Protein AF-A9EXB1-F1 (afdb_monomer_lite)

Structure (mmCIF, N/CA/C/O backbone):
data_AF-A9EXB1-F1
#
_entry.id   AF-A9EXB1-F1
#
loop_
_atom_site.group_PDB
_atom_site.id
_atom_site.type_symbol
_atom_site.label_atom_id
_atom_site.label_alt_id
_atom_site.label_comp_id
_atom_site.label_asym_id
_atom_site.label_entity_id
_atom_site.label_seq_id
_atom_site.pdbx_PDB_ins_code
_atom_site.Cartn_x
_atom_site.Cartn_y
_atom_site.Cartn_z
_atom_site.occupancy
_atom_site.B_iso_or_equiv
_atom_site.auth_seq_id
_atom_site.auth_comp_id
_atom_site.auth_asym_id
_atom_site.auth_at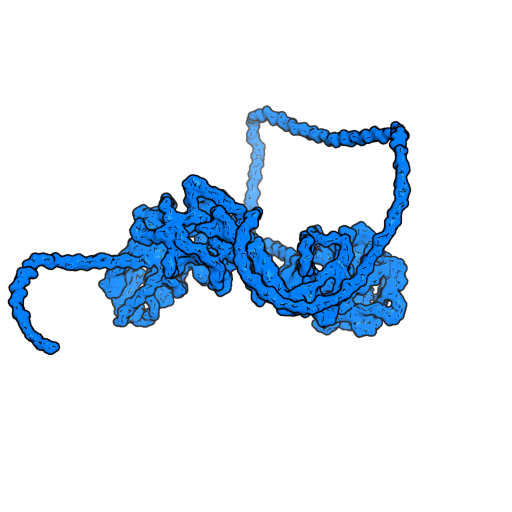om_id
_atom_site.pdbx_PDB_model_num
ATOM 1 N N . MET A 1 1 ? 13.386 -7.134 79.449 1.00 34.50 1 MET A N 1
ATOM 2 C CA . MET A 1 1 ? 13.215 -7.952 80.671 1.00 34.50 1 MET A CA 1
ATOM 3 C C . MET A 1 1 ? 12.005 -7.458 81.459 1.00 34.50 1 MET A C 1
ATOM 5 O O . MET A 1 1 ? 11.998 -6.306 81.847 1.00 34.50 1 MET A O 1
ATOM 9 N N . ASN A 1 2 ? 11.009 -8.342 81.607 1.00 33.41 2 ASN A N 1
ATOM 10 C CA . ASN A 1 2 ? 10.002 -8.499 82.675 1.00 33.41 2 ASN A CA 1
ATOM 11 C C . ASN A 1 2 ? 9.358 -7.261 83.347 1.00 33.41 2 ASN A C 1
ATOM 13 O O . ASN A 1 2 ? 10.022 -6.551 84.084 1.00 33.41 2 ASN A O 1
ATOM 17 N N . ARG A 1 3 ? 8.030 -7.091 83.155 1.00 37.91 3 ARG A N 1
ATOM 18 C CA . ARG A 1 3 ? 6.914 -7.389 84.116 1.00 37.91 3 ARG A CA 1
ATOM 19 C C . ARG A 1 3 ? 6.623 -6.209 85.065 1.00 37.91 3 ARG A C 1
ATOM 21 O O . ARG A 1 3 ? 7.554 -5.669 85.623 1.00 37.91 3 ARG A O 1
ATOM 28 N N . ARG A 1 4 ? 5.399 -5.774 85.385 1.00 41.19 4 ARG A N 1
ATOM 29 C CA . ARG A 1 4 ? 3.990 -6.216 85.269 1.00 41.19 4 ARG A CA 1
ATOM 30 C C . ARG A 1 4 ? 3.138 -4.965 85.577 1.00 41.19 4 ARG A C 1
ATOM 32 O O . ARG A 1 4 ? 3.582 -4.180 86.405 1.00 41.19 4 ARG A O 1
ATOM 39 N N . LEU A 1 5 ? 1.910 -4.858 85.065 1.00 35.34 5 LEU A N 1
ATOM 40 C CA . LEU A 1 5 ? 0.741 -4.478 85.879 1.00 35.34 5 LEU A CA 1
ATOM 41 C C . LEU A 1 5 ? -0.566 -4.762 85.133 1.00 35.34 5 LEU A C 1
ATOM 43 O O . LEU A 1 5 ? -0.604 -4.854 83.910 1.00 35.34 5 LEU A O 1
ATOM 47 N N . SER A 1 6 ? -1.585 -5.029 85.937 1.00 37.44 6 SER A N 1
ATOM 48 C CA . SER A 1 6 ? -2.745 -5.860 85.650 1.00 37.44 6 SER A CA 1
ATOM 49 C C . SER A 1 6 ? -3.930 -5.101 85.049 1.00 37.44 6 SER A C 1
ATOM 51 O O . SER A 1 6 ? -4.184 -3.959 85.402 1.00 37.44 6 SER A O 1
ATOM 53 N N . ALA A 1 7 ? -4.666 -5.824 84.203 1.00 40.75 7 ALA A N 1
ATOM 54 C CA . ALA A 1 7 ? -6.125 -5.914 84.097 1.00 40.75 7 ALA A CA 1
ATOM 55 C C . ALA A 1 7 ? -6.999 -4.688 84.445 1.00 40.75 7 ALA A C 1
ATOM 57 O O . ALA A 1 7 ? -7.163 -4.346 85.612 1.00 40.75 7 ALA A O 1
ATOM 58 N N . LEU A 1 8 ? -7.762 -4.218 83.452 1.00 33.88 8 LEU A N 1
ATOM 59 C CA . LEU A 1 8 ? -9.180 -3.918 83.650 1.00 33.88 8 LEU A CA 1
ATOM 60 C C . LEU A 1 8 ? -9.959 -4.303 82.385 1.00 33.88 8 LEU A C 1
ATOM 62 O O . LEU A 1 8 ? -9.719 -3.774 81.302 1.00 33.88 8 LEU A O 1
ATOM 66 N N . ALA A 1 9 ? -10.859 -5.269 82.539 1.00 38.34 9 ALA A N 1
ATOM 67 C CA . ALA A 1 9 ? -11.856 -5.640 81.551 1.00 38.34 9 ALA A CA 1
ATOM 68 C C . ALA A 1 9 ? -13.065 -4.711 81.711 1.00 38.34 9 ALA A C 1
ATOM 70 O O . ALA A 1 9 ? -13.611 -4.603 82.807 1.00 38.34 9 ALA A O 1
ATOM 71 N N . VAL A 1 10 ? -13.497 -4.074 80.623 1.00 41.53 10 VAL A N 1
ATOM 72 C CA . VAL A 1 10 ? -14.815 -3.439 80.530 1.00 41.53 10 VAL A CA 1
ATOM 73 C C . VAL A 1 10 ? -15.541 -4.059 79.347 1.00 41.53 10 VAL A C 1
ATOM 75 O O . VAL A 1 10 ? -15.055 -4.045 78.218 1.00 41.53 10 VAL A O 1
ATOM 78 N N . LEU A 1 11 ? -16.695 -4.646 79.663 1.00 43.03 11 LEU A N 1
ATOM 79 C CA . LEU A 1 11 ? -17.704 -5.116 78.730 1.00 43.03 11 LEU A CA 1
ATOM 80 C C . LEU A 1 11 ? -18.109 -3.990 77.766 1.00 43.03 11 LEU A C 1
ATOM 82 O O . LEU A 1 11 ? -18.623 -2.967 78.211 1.00 43.03 11 LEU A O 1
ATOM 86 N N . LEU A 1 12 ? -18.008 -4.240 76.461 1.00 40.66 12 LEU A N 1
ATOM 87 C CA . LEU A 1 12 ? -18.880 -3.623 75.460 1.00 40.66 12 LEU A CA 1
ATOM 88 C C . LEU A 1 12 ? -19.497 -4.752 74.626 1.00 40.66 12 LEU A C 1
ATOM 90 O O . LEU A 1 12 ? -18.924 -5.234 73.652 1.00 40.66 12 LEU A O 1
ATOM 94 N N . GLY A 1 13 ? -20.644 -5.238 75.092 1.00 40.62 13 GLY A N 1
ATOM 95 C CA . GLY A 1 13 ? -21.515 -6.129 74.341 1.00 40.62 13 GLY A CA 1
ATOM 96 C C . GLY A 1 13 ? -22.609 -5.320 73.653 1.00 40.62 13 GLY A C 1
ATOM 97 O O . GLY A 1 13 ? -23.230 -4.471 74.285 1.00 40.62 13 GLY A O 1
ATOM 98 N N . GLY A 1 14 ? -22.861 -5.642 72.383 1.00 47.09 14 GLY A N 1
ATOM 99 C CA . GLY A 1 14 ? -24.100 -5.305 71.683 1.00 47.09 14 GLY A CA 1
ATOM 100 C C . GLY A 1 14 ? -24.009 -4.106 70.745 1.00 47.09 14 GLY A C 1
ATOM 101 O O . GLY A 1 14 ? -24.285 -2.993 71.167 1.00 47.09 14 GLY A O 1
ATOM 102 N N . LEU A 1 15 ? -23.651 -4.370 69.479 1.00 43.28 15 LEU A N 1
ATOM 103 C CA . LEU A 1 15 ? -24.207 -3.788 68.237 1.00 43.28 15 LEU A CA 1
ATOM 104 C C . LEU A 1 15 ? -23.347 -4.250 67.037 1.00 43.28 15 LEU A C 1
ATOM 106 O O . LEU A 1 15 ? -22.744 -3.456 66.325 1.00 43.28 15 LEU A O 1
ATOM 110 N N . LEU A 1 16 ? -23.261 -5.565 66.820 1.00 39.78 16 LEU A N 1
ATOM 111 C CA . LEU A 1 16 ? -22.824 -6.121 65.537 1.00 39.78 16 LEU A CA 1
ATOM 112 C C . LEU A 1 16 ? -24.094 -6.500 64.775 1.00 39.78 16 LEU A C 1
ATOM 114 O O . LEU A 1 16 ? -24.619 -7.601 64.932 1.00 39.78 16 LEU A O 1
ATOM 118 N N . GLY A 1 17 ? -24.623 -5.553 63.997 1.00 47.34 17 GLY A N 1
ATOM 119 C CA . GLY A 1 17 ? -25.501 -5.906 62.883 1.00 47.34 17 GLY A CA 1
ATOM 120 C C . GLY A 1 17 ? -24.742 -6.830 61.922 1.00 47.34 17 GLY A C 1
ATOM 121 O O . GLY A 1 17 ? -23.506 -6.812 61.931 1.00 47.34 17 GLY A O 1
ATOM 122 N N . PRO A 1 18 ? -25.433 -7.662 61.120 1.00 47.06 18 PRO A N 1
ATOM 123 C CA . PRO A 1 18 ? -24.754 -8.489 60.134 1.00 47.06 18 PRO A CA 1
ATOM 124 C C . PRO A 1 18 ? -23.886 -7.562 59.288 1.00 47.06 18 PRO A C 1
ATOM 126 O O . PRO A 1 18 ? -24.385 -6.576 58.745 1.00 47.06 18 PRO A O 1
ATOM 129 N N . ALA A 1 19 ? -22.583 -7.837 59.243 1.00 41.50 19 ALA A N 1
ATOM 130 C CA . ALA A 1 19 ? -21.692 -7.196 58.298 1.00 41.50 19 ALA A CA 1
ATOM 131 C C . ALA A 1 19 ? -22.300 -7.451 56.918 1.00 41.50 19 ALA A C 1
ATOM 133 O O . ALA A 1 19 ? -22.274 -8.582 56.433 1.00 41.50 19 ALA A O 1
ATOM 134 N N . GLY A 1 20 ? -22.955 -6.431 56.356 1.00 40.88 20 GLY A N 1
ATOM 135 C CA . GLY A 1 20 ? -23.473 -6.488 55.003 1.00 40.88 20 GLY A CA 1
ATOM 136 C C . GLY A 1 20 ? -22.296 -6.874 54.134 1.00 40.88 20 GLY A C 1
ATOM 137 O O . GLY A 1 20 ? -21.291 -6.162 54.128 1.00 40.88 20 GLY A O 1
ATOM 138 N N . ALA A 1 21 ? -22.377 -8.048 53.508 1.00 47.66 21 ALA A N 1
ATOM 139 C CA . ALA A 1 21 ? -21.394 -8.474 52.534 1.00 47.66 21 ALA A CA 1
ATOM 140 C C . ALA A 1 21 ? -21.252 -7.313 51.550 1.00 47.66 21 ALA A C 1
ATOM 142 O O . ALA A 1 21 ? -22.226 -6.961 50.884 1.00 47.66 21 ALA A O 1
ATOM 143 N N . ALA A 1 22 ? -20.093 -6.649 51.562 1.00 55.75 22 ALA A N 1
ATOM 144 C CA . ALA A 1 22 ? -19.809 -5.583 50.621 1.00 55.75 22 ALA A CA 1
ATOM 145 C C . ALA A 1 22 ? -20.090 -6.165 49.236 1.00 55.75 22 ALA A C 1
ATOM 147 O O . ALA A 1 22 ? -19.515 -7.199 48.886 1.00 55.75 22 ALA A O 1
ATOM 148 N N . ALA A 1 23 ? -21.060 -5.584 48.524 1.00 61.75 23 ALA A N 1
ATOM 149 C CA . ALA A 1 23 ? -21.419 -6.042 47.195 1.00 61.75 23 ALA A CA 1
ATOM 150 C C . ALA A 1 23 ? -20.131 -6.055 46.369 1.00 61.75 23 ALA A C 1
ATOM 152 O O . ALA A 1 23 ? -19.458 -5.030 46.271 1.00 61.75 23 ALA A O 1
ATOM 153 N N . ALA A 1 24 ? -19.741 -7.235 45.886 1.00 76.50 24 ALA A N 1
ATOM 154 C CA . ALA A 1 24 ? -18.526 -7.376 45.104 1.00 76.50 24 ALA A CA 1
ATOM 155 C C . ALA A 1 24 ? -18.614 -6.438 43.895 1.00 76.50 24 ALA A C 1
ATOM 157 O O . ALA A 1 24 ? -19.651 -6.397 43.226 1.00 76.50 24 ALA A O 1
ATOM 158 N N . GLU A 1 25 ? -17.552 -5.671 43.645 1.00 85.12 25 GLU A N 1
ATOM 159 C CA . GLU A 1 25 ? -17.490 -4.807 42.469 1.00 85.12 25 GLU A CA 1
ATOM 160 C C . GLU A 1 25 ? -17.694 -5.650 41.201 1.00 85.12 25 GLU A C 1
ATOM 162 O O . GLU A 1 25 ? -17.163 -6.767 41.112 1.00 85.12 25 GLU A O 1
ATOM 167 N N . PRO A 1 26 ? -18.497 -5.166 40.237 1.00 90.69 26 PRO A N 1
ATOM 168 C CA . PRO A 1 26 ? -18.750 -5.908 39.016 1.00 90.69 26 PRO A CA 1
ATOM 169 C C . PRO A 1 26 ? -17.446 -6.095 38.238 1.00 90.69 26 PRO A C 1
ATOM 171 O O . PRO A 1 26 ? -16.631 -5.180 38.132 1.00 90.69 26 PRO A O 1
ATOM 174 N N . ALA A 1 27 ? -17.258 -7.275 37.648 1.00 93.75 27 ALA A N 1
ATOM 175 C CA . ALA A 1 27 ? -16.148 -7.476 36.727 1.00 93.75 27 ALA A CA 1
ATOM 176 C C . ALA A 1 27 ? -16.433 -6.704 35.433 1.00 93.75 27 ALA A C 1
ATOM 178 O O . ALA A 1 27 ? -17.440 -6.963 34.768 1.00 93.75 27 ALA A O 1
ATOM 179 N N . LEU A 1 28 ? -15.558 -5.756 35.101 1.00 95.00 28 LEU A N 1
ATOM 180 C CA . LEU A 1 28 ? -15.678 -4.915 33.917 1.00 95.00 28 LEU A CA 1
ATOM 181 C C . LEU A 1 28 ? -15.024 -5.594 32.707 1.00 95.00 28 LEU A C 1
ATOM 183 O O . LEU A 1 28 ? -13.849 -5.954 32.770 1.00 95.00 28 LEU A O 1
ATOM 187 N N . ILE A 1 29 ? -15.769 -5.747 31.612 1.00 96.44 29 ILE A N 1
ATOM 188 C CA . ILE A 1 29 ? -15.272 -6.289 30.338 1.00 96.44 29 ILE A CA 1
ATOM 189 C C . ILE A 1 29 ? -15.758 -5.460 29.149 1.00 96.44 29 ILE A C 1
ATOM 191 O O . ILE A 1 29 ? -16.774 -4.770 29.231 1.00 96.44 29 ILE A O 1
ATOM 195 N N . ALA A 1 30 ? -15.040 -5.538 28.032 1.00 97.12 30 ALA A N 1
ATOM 196 C CA . ALA A 1 30 ? -15.460 -4.922 26.780 1.00 97.12 30 ALA A CA 1
ATOM 197 C C . ALA A 1 30 ? -16.285 -5.905 25.940 1.00 97.12 30 ALA A C 1
ATOM 199 O O . ALA A 1 30 ? -16.081 -7.118 26.006 1.00 97.12 30 ALA A O 1
ATOM 200 N N . VAL A 1 31 ? -17.231 -5.381 25.160 1.00 97.56 31 VAL A N 1
ATOM 201 C CA . VAL A 1 31 ? -17.917 -6.164 24.127 1.00 97.56 31 VAL A CA 1
ATOM 202 C C . VAL A 1 31 ? -16.935 -6.477 23.005 1.00 97.56 31 VAL A C 1
ATOM 204 O O . VAL A 1 31 ? -16.262 -5.576 22.513 1.00 97.56 31 VAL A O 1
ATOM 207 N N . ASP A 1 32 ? -16.902 -7.741 22.604 1.00 96.19 32 ASP A N 1
ATOM 208 C CA . ASP A 1 32 ? -15.961 -8.292 21.636 1.00 96.19 32 ASP A CA 1
ATOM 209 C C . ASP A 1 32 ? -16.529 -8.216 20.201 1.00 96.19 32 ASP A C 1
ATOM 211 O O . ASP A 1 32 ? -17.320 -9.070 19.782 1.00 96.19 32 ASP A O 1
ATOM 215 N N . LEU A 1 33 ? -16.234 -7.118 19.493 1.00 95.81 33 LEU A N 1
ATOM 216 C CA . LEU A 1 33 ? -16.745 -6.795 18.147 1.00 95.81 33 LEU A CA 1
ATOM 217 C C . LEU A 1 33 ? -15.647 -6.605 17.084 1.00 95.81 33 LEU A C 1
ATOM 219 O O . LEU A 1 33 ? -15.977 -6.260 15.942 1.00 95.81 33 LEU A O 1
ATOM 223 N N . ASP A 1 34 ? -14.379 -6.776 17.444 1.00 95.38 34 ASP A N 1
ATOM 224 C CA . ASP A 1 34 ? -13.243 -6.701 16.531 1.00 95.38 34 ASP A CA 1
ATOM 225 C C . ASP A 1 34 ? -12.965 -8.050 15.863 1.00 95.38 34 ASP A C 1
ATOM 227 O O . ASP A 1 34 ? -13.751 -8.988 15.957 1.00 95.38 34 ASP A O 1
ATOM 231 N N . ASP A 1 35 ? -11.916 -8.062 15.049 1.00 94.06 35 ASP A N 1
ATOM 232 C CA . ASP A 1 35 ? -11.483 -9.157 14.187 1.00 94.06 35 ASP A CA 1
ATOM 233 C C . ASP A 1 35 ? -9.962 -9.274 14.334 1.00 94.06 35 ASP A C 1
ATOM 235 O O . ASP A 1 35 ? -9.196 -8.708 13.543 1.00 94.06 35 ASP A O 1
ATOM 239 N N . ASP A 1 36 ? -9.527 -9.919 15.417 1.00 90.56 36 ASP A N 1
ATOM 240 C CA . ASP A 1 36 ? -8.111 -10.023 15.783 1.00 90.56 36 ASP A CA 1
ATOM 241 C C . ASP A 1 36 ? -7.280 -10.850 14.800 1.00 90.56 36 ASP A C 1
ATOM 243 O O . ASP A 1 36 ? -6.074 -10.622 14.645 1.00 90.56 36 ASP A O 1
ATOM 247 N N . ASP A 1 37 ? -7.905 -11.819 14.132 1.00 90.56 37 ASP A N 1
ATOM 248 C CA . ASP A 1 37 ? -7.264 -12.697 13.153 1.00 90.56 37 ASP A CA 1
ATOM 249 C C . ASP A 1 37 ? -7.475 -12.255 11.694 1.00 90.56 37 ASP A C 1
ATOM 251 O O . ASP A 1 37 ? -6.905 -12.850 10.769 1.00 90.56 37 ASP A O 1
ATOM 255 N N . ALA A 1 38 ? -8.166 -11.129 11.502 1.00 89.19 38 ALA A N 1
ATOM 256 C CA . ALA A 1 38 ? -8.399 -10.448 10.236 1.00 89.19 38 ALA A CA 1
ATOM 257 C C . ALA A 1 38 ? -9.217 -11.262 9.207 1.00 89.19 38 ALA A C 1
ATOM 259 O O . ALA A 1 38 ? -9.075 -11.022 7.995 1.00 89.19 38 ALA A O 1
ATOM 260 N N . ASP A 1 39 ? -10.061 -12.197 9.656 1.00 91.06 39 ASP A N 1
ATOM 261 C CA . ASP A 1 39 ? -10.905 -13.059 8.821 1.00 91.06 39 ASP A CA 1
ATOM 262 C C . ASP A 1 39 ? -12.217 -12.386 8.348 1.00 91.06 39 ASP A C 1
ATOM 264 O O . ASP A 1 39 ? -12.897 -12.879 7.438 1.00 91.06 39 ASP A O 1
ATOM 268 N N . GLY A 1 40 ? -12.520 -11.195 8.876 1.00 92.81 40 GLY A N 1
ATOM 269 C CA . GLY A 1 40 ? -13.695 -10.383 8.563 1.00 92.81 40 GLY A CA 1
ATOM 270 C C . GLY A 1 40 ? -14.953 -10.758 9.349 1.00 92.81 40 GLY A C 1
ATOM 271 O O . GLY A 1 40 ? -16.042 -10.264 9.021 1.00 92.81 40 GLY A O 1
ATOM 272 N N . VAL A 1 41 ? -14.841 -11.621 10.355 1.00 95.56 41 VAL A N 1
ATOM 273 C CA . VAL A 1 41 ? -15.925 -12.035 11.245 1.00 95.56 41 VAL A CA 1
ATOM 274 C C . VAL A 1 41 ? -15.631 -11.511 12.649 1.00 95.56 41 VAL A C 1
ATOM 276 O O . VAL A 1 41 ? -14.588 -11.843 13.200 1.00 95.56 41 VAL A O 1
ATOM 279 N N . PRO A 1 42 ? -16.555 -10.746 13.264 1.00 96.19 42 PRO A N 1
ATOM 280 C CA . PRO A 1 42 ? -16.381 -10.330 14.648 1.00 96.19 42 PRO A CA 1
ATOM 281 C C . PRO A 1 42 ? -16.109 -11.528 15.564 1.00 96.19 42 PRO A C 1
ATOM 283 O O . PRO A 1 42 ? -16.848 -12.517 15.505 1.00 96.19 42 PRO A O 1
ATOM 286 N N . ASP A 1 43 ? -15.123 -11.433 16.448 1.00 94.69 43 ASP A N 1
ATOM 287 C CA . ASP A 1 43 ? -14.735 -12.488 17.395 1.00 94.69 43 ASP A CA 1
ATOM 288 C C . ASP A 1 43 ? -15.928 -12.931 18.279 1.00 94.69 43 ASP A C 1
ATOM 290 O O . ASP A 1 43 ? -16.165 -14.125 18.530 1.00 94.69 43 ASP A O 1
ATOM 294 N N . GLY A 1 44 ? -16.802 -11.982 18.638 1.00 94.50 44 GLY A N 1
ATOM 295 C CA . GLY A 1 44 ? -18.095 -12.206 19.298 1.00 94.50 44 GLY A CA 1
ATOM 296 C C . GLY A 1 44 ? -19.135 -13.003 18.497 1.00 94.50 44 GLY A C 1
ATOM 297 O O . GLY A 1 44 ? -20.099 -13.508 19.083 1.00 94.50 44 GLY A O 1
ATOM 298 N N . GLU A 1 45 ? -18.948 -13.180 17.188 1.00 95.56 45 GLU A N 1
ATOM 299 C CA . GLU A 1 45 ? -19.786 -13.982 16.280 1.00 95.56 45 GLU A CA 1
ATOM 300 C C . GLU A 1 45 ? -19.128 -15.321 15.897 1.00 95.56 45 GLU A C 1
ATOM 302 O O . GLU A 1 45 ? -19.815 -16.235 15.427 1.00 95.56 45 GLU A O 1
ATOM 307 N N . GLN A 1 46 ? -17.822 -15.486 16.136 1.00 95.81 46 GLN A N 1
ATOM 308 C CA . GLN A 1 46 ? -17.095 -16.675 15.700 1.00 95.81 46 GLN A CA 1
ATOM 309 C C . GLN A 1 46 ? -17.546 -17.953 16.442 1.00 95.81 46 GLN A C 1
ATOM 311 O O . GLN A 1 46 ? -17.764 -17.939 17.666 1.00 95.81 46 GLN A O 1
ATOM 316 N N . PRO A 1 47 ? -17.627 -19.110 15.745 1.00 95.25 47 PRO A N 1
ATOM 317 C CA . PRO A 1 47 ? -17.900 -20.406 16.373 1.00 95.25 47 PRO A CA 1
ATOM 318 C C . PRO A 1 47 ? -16.837 -20.823 17.389 1.00 95.25 47 PRO A C 1
ATOM 320 O O . PRO A 1 47 ? -17.123 -21.610 18.291 1.00 95.25 47 PRO A O 1
ATOM 323 N N . ARG A 1 48 ? -15.609 -20.326 17.230 1.00 95.56 48 ARG A N 1
ATOM 324 C CA . ARG A 1 48 ? -14.502 -20.556 18.147 1.00 95.56 48 ARG A CA 1
ATOM 325 C C . ARG A 1 48 ? -13.686 -19.277 18.255 1.00 95.56 48 ARG A C 1
ATOM 327 O O . ARG A 1 48 ? -12.961 -18.972 17.325 1.00 95.56 48 ARG A O 1
ATOM 334 N N . ALA A 1 49 ? -13.782 -18.597 19.389 1.00 93.62 49 ALA A N 1
ATOM 335 C CA . ALA A 1 49 ? -13.034 -17.372 19.621 1.00 93.62 49 ALA A CA 1
ATOM 336 C C . ALA A 1 49 ? -11.548 -17.683 19.902 1.00 93.62 49 ALA A C 1
ATOM 338 O O . ALA A 1 49 ? -11.247 -18.647 20.639 1.00 93.62 49 ALA A O 1
ATOM 339 N N . PRO A 1 50 ? -10.612 -16.900 19.341 1.00 91.69 50 PRO A N 1
ATOM 340 C CA . PRO A 1 50 ? -9.207 -16.963 19.713 1.00 91.69 50 PRO A CA 1
ATOM 341 C C . PRO A 1 50 ? -9.002 -16.534 21.182 1.00 91.69 50 PRO A C 1
ATOM 343 O O . PRO A 1 50 ? -9.891 -15.972 21.820 1.00 91.69 50 PRO A O 1
ATOM 346 N N . PRO A 1 51 ? -7.856 -16.859 21.806 1.00 90.19 51 PRO A N 1
ATOM 347 C CA . PRO A 1 51 ? -7.478 -16.231 23.067 1.00 90.19 51 PRO A CA 1
ATOM 348 C C . PRO A 1 51 ? -7.245 -14.733 22.867 1.00 90.19 51 PRO A C 1
ATOM 350 O O . PRO A 1 51 ? -6.377 -14.366 22.080 1.00 90.19 51 PRO A O 1
ATOM 353 N N . ALA A 1 52 ? -7.951 -13.907 23.637 1.00 91.69 52 ALA A N 1
ATOM 354 C CA . ALA A 1 52 ? -7.835 -12.457 23.577 1.00 91.69 52 ALA A CA 1
ATOM 355 C C . ALA A 1 52 ? -7.867 -11.835 24.992 1.00 91.69 52 ALA A C 1
ATOM 357 O O . ALA A 1 52 ? -8.469 -12.416 25.905 1.00 91.69 52 ALA A O 1
ATOM 358 N N . PRO A 1 53 ? -7.169 -10.708 25.226 1.00 88.69 53 PRO A N 1
ATOM 359 C CA . PRO A 1 53 ? -7.039 -10.090 26.551 1.00 88.69 53 PRO A CA 1
ATOM 360 C C . PRO A 1 53 ? -8.337 -9.479 27.111 1.00 88.69 53 PRO A C 1
ATOM 362 O O . PRO A 1 53 ? -8.435 -9.281 28.320 1.00 88.69 53 PRO A O 1
ATOM 365 N N . GLU A 1 54 ? -9.321 -9.195 26.265 1.00 89.00 54 GLU A N 1
ATOM 366 C CA . GLU A 1 54 ? -10.652 -8.685 26.613 1.00 89.00 54 GLU A CA 1
ATOM 367 C C . GLU A 1 54 ? -11.586 -9.771 27.171 1.00 89.00 54 GLU A C 1
ATOM 369 O O . GLU A 1 54 ? -12.618 -9.459 27.772 1.00 89.00 54 GLU A O 1
ATOM 374 N N . LEU A 1 55 ? -11.213 -11.048 27.033 1.00 95.00 55 LEU A N 1
ATOM 375 C CA . LEU A 1 55 ? -11.953 -12.168 27.602 1.00 95.00 55 LEU A CA 1
ATOM 376 C C . LEU A 1 55 ? -11.670 -12.297 29.103 1.00 95.00 55 LEU A C 1
ATOM 378 O O . LEU A 1 55 ? -10.523 -12.400 29.546 1.00 95.00 55 LEU A O 1
ATOM 382 N N . LEU A 1 56 ? -12.726 -12.392 29.912 1.00 95.62 56 LEU A N 1
ATOM 383 C CA . LEU A 1 56 ? -12.576 -12.599 31.351 1.00 95.62 56 LEU A CA 1
ATOM 384 C C . LEU A 1 56 ? -12.325 -14.074 31.653 1.00 95.62 56 LEU A C 1
ATOM 386 O O . LEU A 1 56 ? -13.253 -14.884 31.712 1.00 95.62 56 LEU A O 1
ATOM 390 N N . ALA A 1 57 ? -11.061 -14.413 31.895 1.00 94.31 57 ALA A N 1
ATOM 391 C CA . ALA A 1 57 ? -10.667 -15.746 32.325 1.00 94.31 57 ALA A CA 1
ATOM 392 C C . ALA A 1 57 ? -11.227 -16.080 33.717 1.00 94.31 57 ALA A C 1
ATOM 394 O O . ALA A 1 57 ? -11.033 -15.359 34.699 1.00 94.31 57 ALA A O 1
ATOM 395 N N . LEU A 1 58 ? -11.884 -17.232 33.814 1.00 91.62 58 LEU A N 1
ATOM 396 C CA . LEU A 1 58 ? -12.411 -17.786 35.049 1.00 91.62 58 LEU A CA 1
ATOM 397 C C . LEU A 1 58 ? -11.563 -18.963 35.511 1.00 91.62 58 LEU A C 1
ATOM 399 O O . LEU A 1 58 ? -11.155 -19.834 34.740 1.00 91.62 58 LEU A O 1
ATOM 403 N N . ARG A 1 59 ? -11.359 -19.045 36.823 1.00 86.12 59 ARG A N 1
ATOM 404 C CA . ARG A 1 59 ? -10.731 -20.212 37.432 1.00 86.12 59 ARG A CA 1
ATOM 405 C C . ARG A 1 59 ? -11.771 -21.318 37.592 1.00 86.12 59 ARG A C 1
ATOM 407 O O . ARG A 1 59 ? -12.607 -21.245 38.487 1.00 86.12 59 ARG A O 1
ATOM 414 N N . ALA A 1 60 ? -11.696 -22.347 36.752 1.00 76.62 60 ALA A N 1
ATOM 415 C CA . ALA A 1 60 ? -12.562 -23.511 36.892 1.00 76.62 60 ALA A CA 1
ATOM 416 C C . ALA A 1 60 ? -12.285 -24.250 38.225 1.00 76.62 60 ALA A C 1
ATOM 418 O O . ALA A 1 60 ? -11.116 -24.444 38.591 1.00 76.62 60 ALA A O 1
ATOM 419 N N . PRO A 1 61 ? -13.323 -24.677 38.968 1.00 71.44 61 PRO A N 1
ATOM 420 C CA . PRO A 1 61 ? -13.160 -25.545 40.125 1.00 71.44 61 PRO A CA 1
ATOM 421 C C . PRO A 1 61 ? -12.594 -26.904 39.691 1.00 71.44 61 PRO A C 1
ATOM 423 O O . PRO A 1 61 ? -12.801 -27.363 38.570 1.00 71.44 61 PRO A O 1
ATOM 426 N N . ARG A 1 62 ? -11.857 -27.570 40.587 1.00 70.69 62 ARG A N 1
ATOM 427 C CA . ARG A 1 62 ? -11.320 -28.911 40.316 1.00 70.69 62 ARG A CA 1
ATOM 428 C C . ARG A 1 62 ? -12.476 -29.919 40.253 1.00 70.69 62 ARG A C 1
ATOM 430 O O . ARG A 1 62 ? -13.065 -30.218 41.286 1.00 70.69 62 ARG A O 1
ATOM 437 N N . GLY A 1 63 ? -12.760 -30.457 39.066 1.00 67.31 63 GLY A N 1
ATOM 438 C CA . GLY A 1 63 ? -13.801 -31.467 38.828 1.00 67.31 63 GLY A CA 1
ATOM 439 C C . GLY A 1 63 ? -14.889 -31.000 37.854 1.00 67.31 63 GLY A C 1
ATOM 440 O O . GLY A 1 63 ? -14.946 -29.831 37.486 1.00 67.31 63 GLY A O 1
ATOM 441 N N . ALA A 1 64 ? -15.753 -31.920 37.411 1.00 61.75 64 ALA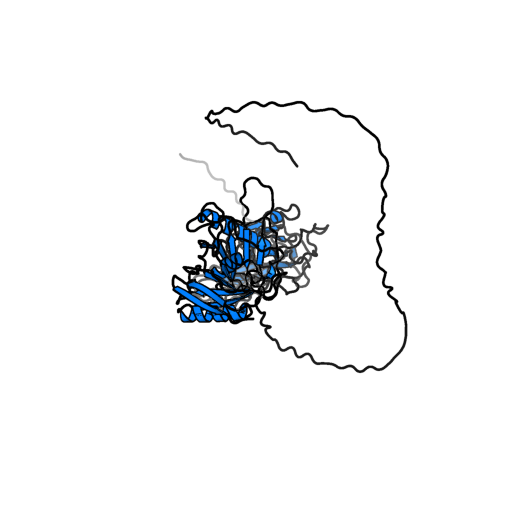 A N 1
ATOM 442 C CA . ALA A 1 64 ? -16.893 -31.571 36.562 1.00 61.75 64 ALA A CA 1
ATOM 443 C C . ALA A 1 64 ? -17.859 -30.661 37.337 1.00 61.75 64 ALA A C 1
ATOM 445 O O . ALA A 1 64 ? -18.360 -31.061 38.390 1.00 61.75 64 ALA A O 1
ATOM 446 N N . SER A 1 65 ? -18.166 -29.473 36.814 1.00 67.44 65 SER A N 1
ATOM 447 C CA . SER A 1 65 ? -19.296 -28.705 37.338 1.00 67.44 65 SER A CA 1
ATOM 448 C C . SER A 1 65 ? -20.576 -29.252 36.715 1.00 67.44 65 SER A C 1
ATOM 450 O O . SER A 1 65 ? -20.784 -29.131 35.510 1.00 67.44 65 SER A O 1
ATOM 452 N N . GLN A 1 66 ? -21.418 -29.892 37.529 1.00 64.62 66 GLN A N 1
ATOM 453 C CA . GLN A 1 66 ? -22.725 -30.387 37.080 1.00 64.62 66 GLN A CA 1
ATOM 454 C C . GLN A 1 66 ? -23.822 -29.316 37.121 1.00 64.62 66 GLN A C 1
ATOM 456 O O . GLN A 1 66 ? -24.924 -29.562 36.638 1.00 64.62 66 GLN A O 1
ATOM 461 N N . ALA A 1 67 ? -23.546 -28.141 37.695 1.00 69.56 67 ALA A N 1
ATOM 462 C CA . ALA A 1 67 ? -24.530 -27.073 37.761 1.00 69.56 67 ALA A CA 1
ATOM 463 C C . ALA A 1 67 ? -24.711 -26.451 36.361 1.00 69.56 67 ALA A C 1
ATOM 465 O O . ALA A 1 67 ? -23.723 -25.993 35.779 1.00 69.56 67 ALA A O 1
ATOM 466 N N . PRO A 1 68 ? -25.936 -26.434 35.806 1.00 73.06 68 PRO A N 1
ATOM 467 C CA . PRO A 1 68 ? -26.204 -25.789 34.527 1.00 73.06 68 PRO A CA 1
ATOM 468 C C . PRO A 1 68 ? -25.891 -24.290 34.619 1.00 73.06 68 PRO A C 1
ATOM 470 O O . PRO A 1 68 ? -26.363 -23.609 35.528 1.00 73.06 68 PRO A O 1
ATOM 473 N N . ALA A 1 69 ? -25.105 -23.770 33.675 1.00 77.25 69 ALA A N 1
ATOM 474 C CA . ALA A 1 69 ? -24.801 -22.343 33.614 1.00 77.25 69 ALA A CA 1
ATOM 475 C C . ALA A 1 69 ? -26.020 -21.560 33.100 1.00 77.25 69 ALA A C 1
ATOM 477 O O . ALA A 1 69 ? -26.478 -21.776 31.972 1.00 77.25 69 ALA A O 1
ATOM 478 N N . ALA A 1 70 ? -26.534 -20.631 33.907 1.00 85.69 70 ALA A N 1
ATOM 479 C CA . ALA A 1 70 ? -27.509 -19.643 33.457 1.00 85.69 70 ALA A CA 1
ATOM 480 C C . ALA A 1 70 ? -26.747 -18.490 32.791 1.00 85.69 70 ALA A C 1
ATOM 482 O O . ALA A 1 70 ? -26.154 -17.667 33.483 1.00 85.69 70 ALA A O 1
ATOM 483 N N . ILE A 1 71 ? -26.716 -18.476 31.455 1.00 91.38 71 ILE A N 1
ATOM 484 C CA . ILE A 1 71 ? -25.953 -17.504 30.661 1.00 91.38 71 ILE A CA 1
ATOM 485 C C . ILE A 1 71 ? -26.914 -16.415 30.149 1.00 91.38 71 ILE A C 1
ATOM 487 O O . ILE A 1 71 ? -27.808 -16.732 29.359 1.00 91.38 71 ILE A O 1
ATOM 491 N N . PRO A 1 72 ? -26.762 -15.149 30.578 1.00 94.06 72 PRO A N 1
ATOM 492 C CA . PRO A 1 72 ? -27.544 -14.022 30.068 1.00 94.06 72 PRO A CA 1
ATOM 493 C C . PRO A 1 72 ? -27.325 -13.786 28.569 1.00 94.06 72 PRO A C 1
ATOM 495 O O . PRO A 1 72 ? -26.241 -14.026 28.052 1.00 94.06 72 PRO A O 1
ATOM 498 N N . ALA A 1 73 ? -28.321 -13.230 27.872 1.00 92.44 73 ALA A N 1
ATOM 499 C CA . ALA A 1 73 ? -28.262 -13.019 26.418 1.00 92.44 73 ALA A CA 1
ATOM 500 C C . ALA A 1 73 ? -27.155 -12.050 25.943 1.00 92.44 73 ALA A C 1
ATOM 502 O O . ALA A 1 73 ? -26.813 -12.052 24.764 1.00 92.44 73 ALA A O 1
ATOM 503 N N . GLY A 1 74 ? -26.622 -11.208 26.835 1.00 94.88 74 GLY A N 1
ATOM 504 C CA . GLY A 1 74 ? -25.511 -10.294 26.545 1.00 94.88 74 GLY A CA 1
ATOM 505 C C . GLY A 1 74 ? -24.120 -10.912 26.712 1.00 94.88 74 GLY A C 1
ATOM 506 O O . GLY A 1 74 ? -23.133 -10.236 26.435 1.00 94.88 74 GLY A O 1
ATOM 507 N N . LEU A 1 75 ? -24.029 -12.172 27.151 1.00 96.94 75 LEU A N 1
ATOM 508 C CA . LEU A 1 75 ? -22.775 -12.861 27.444 1.00 96.94 75 LEU A CA 1
ATOM 509 C C . LEU A 1 75 ? -22.691 -14.199 26.699 1.00 96.94 75 LEU A C 1
ATOM 511 O O . LEU A 1 75 ? -23.692 -14.872 26.456 1.00 96.94 75 LEU A O 1
ATOM 515 N N . ARG A 1 76 ? -21.465 -14.626 26.406 1.00 96.56 76 ARG A N 1
ATOM 516 C CA . ARG A 1 76 ? -21.117 -15.990 26.006 1.00 96.56 76 ARG A CA 1
ATOM 517 C C . ARG A 1 76 ? -20.177 -16.579 27.055 1.00 96.56 76 ARG A C 1
ATOM 519 O O . ARG A 1 76 ? -19.246 -15.919 27.509 1.00 96.56 76 ARG A O 1
ATOM 526 N N . LEU A 1 77 ? -20.412 -17.837 27.422 1.00 95.75 77 LEU A N 1
ATOM 527 C CA . LEU A 1 77 ? -19.447 -18.635 28.176 1.00 95.75 77 LEU A CA 1
ATOM 528 C C . LEU A 1 77 ? -18.639 -19.464 27.182 1.00 95.75 77 LEU A C 1
ATOM 530 O O . LEU A 1 77 ? -19.217 -20.255 26.436 1.00 95.75 77 LEU A O 1
ATOM 534 N N . LEU A 1 78 ? -17.325 -19.294 27.178 1.00 96.31 78 LEU A N 1
ATOM 535 C CA . LEU A 1 78 ? -16.410 -20.007 26.299 1.00 96.31 78 LEU A CA 1
ATOM 536 C C . LEU A 1 78 ? -15.679 -21.102 27.079 1.00 96.31 78 LEU A C 1
ATOM 538 O O . LEU A 1 78 ? -15.165 -20.864 28.171 1.00 96.31 78 LEU A O 1
ATOM 542 N N . VAL A 1 79 ? -15.606 -22.300 26.501 1.00 94.25 79 VAL A N 1
ATOM 543 C CA . VAL A 1 79 ? -14.770 -23.407 26.978 1.00 94.25 79 VAL A CA 1
ATOM 544 C C . VAL A 1 79 ? -13.799 -23.787 25.872 1.00 94.25 79 VAL A C 1
ATOM 546 O O . VAL A 1 79 ? -14.212 -24.182 24.782 1.00 94.25 79 VAL A O 1
ATOM 549 N N . ASP A 1 80 ? -12.502 -23.634 26.142 1.00 94.38 80 ASP A N 1
ATOM 550 C CA . ASP A 1 80 ? -11.428 -23.859 25.164 1.00 94.38 80 ASP A CA 1
ATOM 551 C C . ASP A 1 80 ? -11.651 -23.097 23.830 1.00 94.38 80 ASP A C 1
ATOM 553 O O . ASP A 1 80 ? -11.302 -23.571 22.739 1.00 94.38 80 ASP A O 1
ATOM 557 N N . GLY A 1 81 ? -12.249 -21.902 23.943 1.00 95.38 81 GLY A N 1
ATOM 558 C CA . GLY A 1 81 ? -12.631 -20.994 22.853 1.00 95.38 81 GLY A CA 1
ATOM 559 C C . GLY A 1 81 ? -14.015 -21.252 22.241 1.00 95.38 81 GLY A C 1
ATOM 560 O O . GLY A 1 81 ? -14.499 -20.436 21.467 1.00 95.38 81 GLY A O 1
ATOM 561 N N . SER A 1 82 ? -14.685 -22.361 22.568 1.00 96.56 82 SER A N 1
ATOM 562 C CA . SER A 1 82 ? -15.992 -22.705 21.982 1.00 96.56 82 SER A CA 1
ATOM 563 C C . SER A 1 82 ? -17.151 -22.246 22.877 1.00 96.56 82 SER A C 1
ATOM 565 O O . SER A 1 82 ? -17.097 -22.480 24.086 1.00 96.56 82 SER A O 1
ATOM 567 N N . PRO A 1 83 ? -18.222 -21.640 22.332 1.00 95.44 83 PRO A N 1
ATOM 568 C CA . PRO A 1 83 ? -19.362 -21.205 23.124 1.00 95.44 83 PRO A CA 1
ATOM 569 C C . PRO A 1 83 ? -20.155 -22.387 23.680 1.00 95.44 83 PRO A C 1
ATOM 571 O O . PRO A 1 83 ? -20.504 -23.334 22.971 1.00 95.44 83 PRO A O 1
ATOM 574 N N . VAL A 1 84 ? -20.490 -22.295 24.960 1.00 93.31 84 VAL A N 1
ATOM 575 C CA . VAL A 1 84 ? -21.347 -23.241 25.669 1.00 93.31 84 VAL A CA 1
ATOM 576 C C . VAL A 1 84 ? -22.799 -22.781 25.563 1.00 93.31 84 VAL A C 1
ATOM 578 O O . VAL A 1 84 ? -23.113 -21.606 25.746 1.00 93.31 84 VAL A O 1
ATOM 581 N N . LYS A 1 85 ? -23.709 -23.717 25.274 1.00 91.50 85 LYS A N 1
ATOM 582 C CA . LYS A 1 85 ? -25.149 -23.428 25.257 1.00 91.50 85 LYS A CA 1
ATOM 583 C C . LYS A 1 85 ? -25.656 -23.157 26.682 1.00 91.50 85 LYS A C 1
ATOM 585 O O . LYS A 1 85 ? -25.237 -23.869 27.597 1.00 91.50 85 LYS A O 1
ATOM 590 N N . PRO A 1 86 ? -26.598 -22.216 26.881 1.00 89.38 86 PRO A N 1
ATOM 591 C CA . PRO A 1 86 ? -27.253 -22.035 28.174 1.00 89.38 86 PRO A CA 1
ATOM 592 C C . PRO A 1 86 ? -27.785 -23.365 28.726 1.00 89.38 86 PRO A C 1
ATOM 594 O O . PRO A 1 86 ? -28.394 -24.149 27.996 1.00 89.38 86 PRO A O 1
ATOM 597 N N . GLY A 1 87 ? -27.520 -23.634 30.004 1.00 86.25 87 GLY A N 1
ATOM 598 C CA . GLY A 1 87 ? -27.916 -24.868 30.685 1.00 86.25 87 GLY A CA 1
ATOM 599 C C . GLY A 1 87 ? -27.006 -26.084 30.467 1.00 86.25 87 GLY A C 1
ATOM 600 O O . GLY A 1 87 ? -27.219 -27.109 31.112 1.00 86.25 87 GLY A O 1
ATOM 601 N N . ALA A 1 88 ? -25.989 -26.011 29.604 1.00 86.81 88 ALA A N 1
ATOM 602 C CA . ALA A 1 88 ? -25.029 -27.102 29.450 1.00 86.81 88 ALA A CA 1
ATOM 603 C C . ALA A 1 88 ? -24.002 -27.131 30.601 1.00 86.81 88 ALA A C 1
ATOM 605 O O . ALA A 1 88 ? -23.667 -26.102 31.189 1.00 86.81 88 ALA A O 1
ATOM 606 N N . ALA A 1 89 ? -23.499 -28.330 30.911 1.00 85.44 89 ALA A N 1
ATOM 607 C CA . ALA A 1 89 ? -22.444 -28.532 31.903 1.00 85.44 89 ALA A CA 1
ATOM 608 C C . ALA A 1 89 ? -21.061 -28.175 31.334 1.00 85.44 89 ALA A C 1
ATOM 610 O O . ALA A 1 89 ? -20.787 -28.400 30.152 1.00 85.44 89 ALA A O 1
ATOM 611 N N . ILE A 1 90 ? -20.170 -27.672 32.192 1.00 86.88 90 ILE A N 1
ATOM 612 C CA . ILE A 1 90 ? -18.780 -27.373 31.822 1.00 86.88 90 ILE A CA 1
ATOM 613 C C . ILE A 1 90 ? -17.962 -28.677 31.885 1.00 86.88 90 ILE A C 1
ATOM 615 O O . ILE A 1 90 ? -17.937 -29.325 32.938 1.00 86.88 90 ILE A O 1
ATOM 619 N N . PRO A 1 91 ? -17.279 -29.085 30.796 1.00 85.69 91 PRO A N 1
ATOM 620 C CA . PRO A 1 91 ? -16.470 -30.302 30.774 1.00 85.69 91 PRO A CA 1
ATOM 621 C C . PRO A 1 91 ? -15.385 -30.320 31.860 1.00 85.69 91 PRO A C 1
ATOM 623 O O . PRO A 1 91 ? -14.653 -29.351 32.035 1.00 85.69 91 PRO A O 1
ATOM 626 N N . ALA A 1 92 ? -15.207 -31.463 32.531 1.00 83.50 92 ALA A N 1
ATOM 627 C CA . ALA A 1 92 ? -14.206 -31.630 33.596 1.00 83.50 92 ALA A CA 1
ATOM 628 C C . ALA A 1 92 ? -12.747 -31.426 33.136 1.00 83.50 92 ALA A C 1
ATOM 630 O O . ALA A 1 92 ? -11.870 -31.185 33.960 1.00 83.50 92 ALA A O 1
ATOM 631 N N . GLY A 1 93 ? -12.489 -31.573 31.832 1.00 85.12 93 GLY A N 1
ATOM 632 C CA . GLY A 1 93 ? -11.174 -31.410 31.207 1.00 85.12 93 GLY A CA 1
ATOM 633 C C . GLY A 1 93 ? -10.953 -30.054 30.535 1.00 85.12 93 GLY A C 1
ATOM 634 O O . GLY A 1 93 ? -9.977 -29.925 29.797 1.00 85.12 93 GLY A O 1
ATOM 635 N N . ALA A 1 94 ? -11.850 -29.082 30.746 1.00 89.31 94 ALA A N 1
ATOM 636 C CA . ALA A 1 94 ? -11.716 -27.735 30.199 1.00 89.31 94 ALA A CA 1
ATOM 637 C C . ALA A 1 94 ? -10.379 -27.115 30.627 1.00 89.31 94 ALA A C 1
ATOM 639 O O . ALA A 1 94 ? -10.073 -27.046 31.821 1.00 89.31 94 ALA A O 1
ATOM 640 N N . ARG A 1 95 ? -9.575 -26.665 29.659 1.00 91.25 95 ARG A N 1
ATOM 641 C CA . ARG A 1 95 ? -8.292 -25.999 29.940 1.00 91.25 95 ARG A CA 1
ATOM 642 C C . ARG A 1 95 ? -8.487 -24.505 30.162 1.00 91.25 95 ARG A C 1
ATOM 644 O O . ARG A 1 95 ? -7.748 -23.906 30.939 1.00 91.25 95 ARG A O 1
ATOM 651 N N . ARG A 1 96 ? -9.474 -23.918 29.484 1.00 92.56 96 ARG A N 1
ATOM 652 C CA . ARG A 1 96 ? -9.856 -22.506 29.560 1.00 92.56 96 ARG A CA 1
ATOM 653 C C . ARG A 1 96 ? -11.361 -22.386 29.742 1.00 92.56 96 ARG A C 1
ATOM 655 O O . ARG A 1 96 ? -12.121 -23.051 29.040 1.00 92.56 96 ARG A O 1
ATOM 662 N N . VAL A 1 97 ? -11.767 -21.522 30.666 1.00 93.62 97 VAL A N 1
ATOM 663 C CA . VAL A 1 97 ? -13.156 -21.094 30.840 1.00 93.62 97 VAL A CA 1
ATOM 664 C C . VAL A 1 97 ? -13.148 -19.577 30.890 1.00 93.62 97 VAL A C 1
ATOM 666 O O . VAL A 1 97 ? -12.497 -19.006 31.759 1.00 93.62 97 VAL A O 1
ATOM 669 N N . GLU A 1 98 ? -13.827 -18.932 29.955 1.00 96.44 98 GLU A N 1
ATOM 670 C CA . GLU A 1 98 ? -13.770 -17.481 29.765 1.00 96.44 98 GLU A CA 1
ATOM 671 C C . GLU A 1 98 ? -15.179 -16.917 29.551 1.00 96.44 98 GLU A C 1
ATOM 673 O O . GLU A 1 98 ? -16.059 -17.604 29.028 1.00 96.44 98 GLU A O 1
ATOM 678 N N . ILE A 1 99 ? -15.402 -15.670 29.962 1.00 96.81 99 ILE A N 1
ATOM 679 C CA . ILE A 1 99 ? -16.610 -14.910 29.632 1.00 96.81 99 ILE A CA 1
ATOM 680 C C . ILE A 1 99 ? -16.268 -13.914 28.528 1.00 96.81 99 ILE A C 1
ATOM 682 O O . ILE A 1 99 ? -15.295 -13.171 28.639 1.00 96.81 99 ILE A O 1
ATOM 686 N N . GLN A 1 100 ? -17.113 -13.883 27.504 1.00 97.62 100 GLN A N 1
ATOM 687 C CA . GLN A 1 100 ? -17.076 -12.928 26.402 1.00 97.62 100 GLN A CA 1
ATOM 688 C C . GLN A 1 100 ? -18.367 -12.104 26.443 1.00 97.62 100 GLN A C 1
ATOM 690 O O . GLN A 1 100 ? -19.461 -12.676 26.502 1.00 97.62 100 GLN A O 1
ATOM 695 N N . ALA A 1 101 ? -18.271 -10.775 26.428 1.00 97.44 101 ALA A N 1
ATOM 696 C CA . ALA A 1 101 ? -19.448 -9.928 26.269 1.00 97.44 101 ALA A CA 1
ATOM 697 C C . ALA A 1 101 ? -19.785 -9.755 24.788 1.00 97.44 101 ALA A C 1
ATOM 699 O O . ALA A 1 101 ? -18.910 -9.496 23.970 1.00 97.44 101 ALA A O 1
ATOM 700 N N . VAL A 1 102 ? -21.073 -9.855 24.458 1.00 96.81 102 VAL A N 1
ATOM 701 C CA . VAL A 1 102 ? -21.600 -9.615 23.102 1.00 96.81 102 VAL A CA 1
ATOM 702 C C . VAL A 1 102 ? -22.568 -8.429 23.045 1.00 96.81 102 VAL A C 1
ATOM 704 O O . VAL A 1 102 ? -23.007 -8.041 21.964 1.00 96.81 102 VAL A O 1
ATOM 707 N N . ARG A 1 103 ? -22.916 -7.843 24.201 1.00 96.94 103 ARG A N 1
ATOM 708 C CA . ARG A 1 103 ? -23.708 -6.608 24.327 1.00 96.94 103 ARG A CA 1
ATOM 709 C C . ARG A 1 103 ? -23.305 -5.823 25.572 1.00 96.94 103 ARG A C 1
ATOM 711 O O . ARG A 1 103 ? -22.959 -6.428 26.583 1.00 96.94 103 ARG A O 1
ATOM 718 N N . ALA A 1 104 ? -23.417 -4.498 25.507 1.00 97.56 104 ALA A N 1
ATOM 719 C CA . ALA A 1 104 ? -23.220 -3.626 26.660 1.00 97.56 104 ALA A CA 1
ATOM 720 C C . ALA A 1 104 ? -24.358 -3.766 27.686 1.00 97.56 104 ALA A C 1
ATOM 722 O O . ALA A 1 104 ? -25.508 -4.045 27.332 1.00 97.56 104 ALA A O 1
ATOM 723 N N . GLY A 1 105 ? -24.036 -3.524 28.955 1.00 97.12 105 GLY A N 1
ATOM 724 C CA . GLY A 1 105 ? -24.963 -3.541 30.080 1.00 97.12 105 GLY A CA 1
ATOM 725 C C . GLY A 1 105 ? -24.483 -4.402 31.245 1.00 97.12 105 GLY A C 1
ATOM 726 O O . GLY A 1 105 ? -23.441 -5.054 31.193 1.00 97.12 105 GLY A O 1
ATOM 727 N N . ARG A 1 106 ? -25.275 -4.404 32.319 1.00 96.50 106 ARG A N 1
ATOM 728 C CA . ARG A 1 106 ? -25.030 -5.232 33.502 1.00 96.50 106 ARG A CA 1
ATOM 729 C C . ARG A 1 106 ? -25.761 -6.555 33.391 1.00 96.50 106 ARG A C 1
ATOM 731 O O . ARG A 1 106 ? -26.894 -6.623 32.916 1.00 96.50 106 ARG A O 1
ATOM 738 N N . SER A 1 107 ? -25.107 -7.621 33.818 1.00 95.62 107 SER A N 1
ATOM 739 C CA . SER A 1 107 ? -25.661 -8.968 33.798 1.00 95.62 107 SER A CA 1
ATOM 740 C C . SER A 1 107 ? -25.128 -9.768 34.974 1.00 95.62 107 SER A C 1
ATOM 742 O O . SER A 1 107 ? -23.965 -9.645 35.345 1.00 95.62 107 SER A O 1
ATOM 744 N N . GLU A 1 108 ? -25.976 -10.607 35.551 1.00 94.62 108 GLU A N 1
ATOM 745 C CA . GLU A 1 108 ? -25.579 -11.555 36.585 1.00 94.62 108 GLU A CA 1
ATOM 746 C C . GLU A 1 108 ? -25.463 -12.941 35.954 1.00 94.62 108 GLU A C 1
ATOM 748 O O . GLU A 1 108 ? -26.389 -13.409 35.289 1.00 94.62 108 GLU A O 1
ATOM 753 N N . ILE A 1 109 ? -24.314 -13.586 36.128 1.00 92.00 109 ILE A N 1
ATOM 754 C CA . ILE A 1 109 ? -24.065 -14.938 35.634 1.00 92.00 109 ILE A CA 1
ATOM 755 C C . ILE A 1 109 ? -23.781 -15.862 36.816 1.00 92.00 109 ILE A C 1
ATOM 757 O O . ILE A 1 109 ? -22.917 -15.586 37.647 1.00 92.00 109 ILE A O 1
ATOM 761 N N . ALA A 1 110 ? -24.522 -16.966 36.898 1.00 89.25 110 ALA A N 1
ATOM 762 C CA . ALA A 1 110 ? -24.325 -17.981 37.924 1.00 89.25 110 ALA A CA 1
ATOM 763 C C . ALA A 1 110 ? -23.429 -19.096 37.374 1.00 89.25 110 ALA A C 1
ATOM 765 O O . ALA A 1 110 ? -23.844 -19.865 36.502 1.00 89.25 110 ALA A O 1
ATOM 766 N N . LEU A 1 111 ? -22.198 -19.183 37.879 1.00 85.31 111 LEU A N 1
ATOM 767 C CA . LEU A 1 111 ? -21.207 -20.185 37.487 1.00 85.31 111 LEU A CA 1
ATOM 768 C C . LEU A 1 111 ? -20.611 -20.827 38.729 1.00 85.31 111 LEU A C 1
ATOM 770 O O . LEU A 1 111 ? -20.268 -20.147 39.688 1.00 85.31 111 LEU A O 1
ATOM 774 N N . PHE A 1 112 ? -20.460 -22.150 38.710 1.00 84.56 112 PHE A N 1
ATOM 775 C CA . PHE A 1 112 ? -19.829 -22.892 39.809 1.00 84.56 112 PHE A CA 1
ATOM 776 C C . PHE A 1 112 ? -20.505 -22.704 41.181 1.00 84.56 112 PHE A C 1
ATOM 778 O O . PHE A 1 112 ? -19.864 -22.884 42.212 1.00 84.56 112 PHE A O 1
ATOM 785 N N . GLY A 1 113 ? -21.799 -22.367 41.198 1.00 81.25 113 GLY A N 1
ATOM 786 C CA . GLY A 1 113 ? -22.540 -22.063 42.426 1.00 81.25 113 GLY A CA 1
ATOM 787 C C . GLY A 1 113 ? -22.321 -20.645 42.965 1.00 81.25 113 GLY A C 1
ATOM 788 O O . GLY A 1 113 ? -22.874 -20.315 44.008 1.00 81.25 113 GLY A O 1
ATOM 789 N N . GLU A 1 114 ? -21.562 -19.804 42.258 1.00 85.38 114 GLU A N 1
ATOM 790 C CA . GLU A 1 114 ? -21.354 -18.393 42.577 1.00 85.38 114 GLU A CA 1
ATOM 791 C C . GLU A 1 114 ? -22.071 -17.511 41.551 1.00 85.38 114 GLU A C 1
ATOM 793 O O . GLU A 1 114 ? -21.906 -17.676 40.340 1.00 85.38 114 GLU A O 1
ATOM 798 N N . ALA A 1 115 ? -22.847 -16.547 42.038 1.00 89.06 115 ALA A N 1
ATOM 799 C CA . ALA A 1 115 ? -23.328 -15.450 41.217 1.00 89.06 115 ALA A CA 1
ATOM 800 C C . ALA A 1 115 ? -22.220 -14.408 41.047 1.00 89.06 115 ALA A C 1
ATOM 802 O O . ALA A 1 115 ? -21.571 -14.012 42.018 1.00 89.06 115 ALA A O 1
ATOM 803 N N . ARG A 1 116 ? -21.999 -13.963 39.811 1.00 91.56 116 ARG A N 1
ATOM 804 C CA . ARG A 1 116 ? -21.045 -12.904 39.480 1.00 91.56 116 ARG A CA 1
ATOM 805 C C . ARG A 1 116 ? -21.741 -11.817 38.690 1.00 91.56 116 ARG A C 1
ATOM 807 O O . ARG A 1 116 ? -22.363 -12.094 37.666 1.00 91.56 116 ARG A O 1
ATOM 814 N N . THR A 1 117 ? -21.580 -10.582 39.142 1.00 94.88 117 THR A N 1
ATOM 815 C CA . THR A 1 117 ? -22.014 -9.407 38.393 1.00 94.88 117 THR A CA 1
ATOM 816 C C . THR A 1 117 ? -20.943 -9.052 37.373 1.00 94.88 117 THR A C 1
ATOM 818 O O . THR A 1 117 ? -19.782 -8.837 37.723 1.00 94.88 117 THR A O 1
ATOM 821 N N . ILE A 1 118 ? -21.344 -8.995 36.111 1.00 96.38 118 ILE A N 1
ATOM 822 C CA . ILE A 1 118 ? -20.526 -8.568 34.984 1.00 96.38 118 ILE A CA 1
ATOM 823 C C . ILE A 1 118 ? -21.084 -7.237 34.493 1.00 96.38 118 ILE A C 1
ATOM 825 O O . ILE A 1 118 ? -22.294 -7.116 34.280 1.00 96.38 118 ILE A O 1
ATOM 829 N N . SER A 1 119 ? -20.210 -6.255 34.302 1.00 97.00 119 SER A N 1
ATOM 830 C CA . SER A 1 119 ? -20.544 -5.041 33.568 1.00 97.00 119 SER A CA 1
ATOM 831 C C . SER A 1 119 ? -19.793 -5.032 32.250 1.00 97.00 119 SER A C 1
ATOM 833 O O . SER A 1 119 ? -18.569 -5.150 32.222 1.00 97.00 119 SER A O 1
ATOM 835 N N . ALA A 1 120 ? -20.539 -4.943 31.156 1.00 97.69 120 ALA A N 1
ATOM 836 C CA . ALA A 1 120 ? -19.990 -4.870 29.817 1.00 97.69 120 ALA A CA 1
ATOM 837 C C . ALA A 1 120 ? -20.182 -3.466 29.240 1.00 97.69 120 ALA A C 1
ATOM 839 O O . ALA A 1 120 ? -21.289 -2.922 29.292 1.00 97.69 120 ALA A O 1
ATOM 840 N N . PHE A 1 121 ? -19.138 -2.910 28.630 1.00 98.06 121 PHE A N 1
ATOM 841 C CA . PHE A 1 121 ? -19.243 -1.695 27.820 1.00 98.06 121 PHE A CA 1
ATOM 842 C C . PHE A 1 121 ? -18.843 -1.973 26.368 1.00 98.06 121 PHE A C 1
ATOM 844 O O . PHE A 1 121 ? -17.951 -2.770 26.091 1.00 98.06 121 PHE A O 1
ATOM 851 N N . GLU A 1 122 ? -19.520 -1.330 25.425 1.00 98.19 122 GLU A N 1
ATOM 852 C CA . GLU A 1 122 ? -19.227 -1.423 23.993 1.00 98.19 122 GLU A CA 1
ATOM 853 C C . GLU A 1 122 ? -18.356 -0.238 23.582 1.00 98.19 122 GLU A C 1
ATOM 855 O O . GLU A 1 122 ? -18.658 0.898 23.944 1.00 98.19 122 GLU A O 1
ATOM 860 N N . VAL A 1 123 ? -17.313 -0.487 22.791 1.00 98.25 123 VAL A N 1
ATOM 861 C CA . VAL A 1 123 ? -16.613 0.560 22.042 1.00 98.25 123 VAL A CA 1
ATOM 862 C C . VAL A 1 123 ? -17.029 0.440 20.582 1.00 98.25 123 VAL A C 1
ATOM 864 O O . VAL A 1 123 ? -16.853 -0.599 19.955 1.00 98.25 123 VAL A O 1
ATOM 867 N N . ARG A 1 124 ? -17.593 1.515 20.039 1.00 97.88 124 ARG A N 1
ATOM 868 C CA . ARG A 1 124 ? -18.110 1.590 18.675 1.00 97.88 124 ARG A CA 1
ATOM 869 C C . ARG A 1 124 ? -17.363 2.656 17.887 1.00 97.88 124 ARG A C 1
ATOM 871 O O . ARG A 1 124 ? -17.256 3.802 18.319 1.00 97.88 124 ARG A O 1
ATOM 878 N N . ALA A 1 125 ? -16.913 2.304 16.690 1.00 97.88 125 ALA A N 1
ATOM 879 C CA . ALA A 1 125 ? -16.343 3.252 15.743 1.00 97.88 125 ALA A CA 1
ATOM 880 C C . ALA A 1 125 ? -17.441 4.011 14.972 1.00 97.88 125 ALA A C 1
ATOM 882 O O . ALA A 1 125 ? -18.397 3.413 14.469 1.00 97.88 125 ALA A O 1
ATOM 883 N N . ILE A 1 126 ? -17.293 5.331 14.850 1.00 96.81 126 ILE A N 1
ATOM 884 C CA . ILE A 1 126 ? -18.190 6.216 14.092 1.00 96.81 126 ILE A CA 1
ATOM 885 C C . ILE A 1 126 ? -17.350 7.124 13.188 1.00 96.81 126 ILE A C 1
ATOM 887 O O . ILE A 1 126 ? -16.330 7.646 13.628 1.00 96.81 126 ILE A O 1
ATOM 891 N N . ASP A 1 127 ? -17.756 7.335 11.936 1.00 94.56 127 ASP A N 1
ATOM 892 C CA . ASP A 1 127 ? -17.079 8.289 11.049 1.00 94.56 127 ASP A CA 1
ATOM 893 C C . ASP A 1 127 ? -17.416 9.759 11.386 1.00 94.56 127 ASP A C 1
ATOM 895 O O . ASP A 1 127 ? -18.264 10.062 12.242 1.00 94.56 127 ASP A O 1
ATOM 899 N N . GLY A 1 128 ? -16.744 10.703 10.717 1.00 90.50 128 GLY A N 1
ATOM 900 C CA . GLY A 1 128 ? -17.033 12.131 10.878 1.00 90.50 128 GLY A CA 1
ATOM 901 C C . GLY A 1 128 ? -18.501 12.467 10.611 1.00 90.50 128 GLY A C 1
ATOM 902 O O . GLY A 1 128 ? -19.095 13.216 11.379 1.00 90.50 128 GLY A O 1
ATOM 903 N N . ALA A 1 129 ? -19.141 11.812 9.642 1.00 91.94 129 ALA A N 1
ATOM 904 C CA . ALA A 1 129 ? -20.547 12.029 9.306 1.00 91.94 129 ALA A CA 1
ATOM 905 C C . ALA A 1 129 ? -21.546 11.393 10.300 1.00 91.94 129 ALA A C 1
ATOM 907 O O . ALA A 1 129 ? -22.757 11.514 10.108 1.00 91.94 129 ALA A O 1
ATOM 908 N N . GLY A 1 130 ? -21.080 10.716 11.356 1.00 93.19 130 GLY A N 1
ATOM 909 C CA . GLY A 1 130 ? -21.951 10.080 12.350 1.00 93.19 130 GLY A CA 1
ATOM 910 C C . GLY A 1 130 ? -22.417 8.673 11.986 1.00 93.19 130 GLY A C 1
ATOM 911 O O . GLY A 1 130 ? -23.293 8.130 12.654 1.00 93.19 130 GLY A O 1
ATOM 912 N N . ARG A 1 131 ? -21.849 8.056 10.947 1.00 94.94 131 ARG A N 1
ATOM 913 C CA . ARG A 1 131 ? -22.208 6.697 10.532 1.00 94.94 131 ARG A CA 1
ATOM 914 C C . ARG A 1 131 ? -21.359 5.676 11.275 1.00 94.94 131 ARG A C 1
ATOM 916 O O . ARG A 1 131 ? -20.147 5.839 11.405 1.00 94.94 131 ARG A O 1
ATOM 923 N N . ARG A 1 132 ? -21.996 4.594 11.723 1.00 95.81 132 ARG A N 1
ATOM 924 C CA . ARG A 1 132 ? -21.312 3.459 12.353 1.00 95.81 132 ARG A CA 1
ATOM 925 C C . ARG A 1 132 ? -20.325 2.815 11.377 1.00 95.81 132 ARG A C 1
ATOM 927 O O . ARG A 1 132 ? -20.664 2.564 10.222 1.00 95.81 132 ARG A O 1
ATOM 934 N N . ILE A 1 133 ? -19.137 2.501 11.881 1.00 96.38 133 ILE A N 1
ATOM 935 C CA . ILE A 1 133 ? -18.119 1.706 11.201 1.00 96.38 133 ILE A CA 1
ATOM 936 C C . ILE A 1 133 ? -18.104 0.322 11.858 1.00 96.38 133 ILE A C 1
ATOM 938 O O . ILE A 1 133 ? -18.018 0.205 13.079 1.00 96.38 133 ILE A O 1
ATOM 942 N N . ASP A 1 134 ? -18.223 -0.726 11.048 1.00 96.62 134 ASP A N 1
ATOM 943 C CA . ASP A 1 134 ? -18.047 -2.112 11.490 1.00 96.62 134 ASP A CA 1
ATOM 944 C C . ASP A 1 134 ? -16.541 -2.374 11.670 1.00 96.62 134 ASP A C 1
ATOM 946 O O . ASP A 1 134 ? -15.791 -2.303 10.697 1.00 96.62 134 ASP A O 1
ATOM 950 N N . MET A 1 135 ? -16.085 -2.585 12.908 1.00 96.06 135 MET A N 1
ATOM 951 C CA . MET A 1 135 ? -14.654 -2.665 13.238 1.00 96.06 135 MET A CA 1
ATOM 952 C C . MET A 1 135 ? -13.993 -3.944 12.704 1.00 96.06 135 MET A C 1
ATOM 954 O O . MET A 1 135 ? -12.825 -3.895 12.322 1.00 96.06 135 MET A O 1
ATOM 958 N N . ALA A 1 136 ? -14.765 -5.024 12.553 1.00 95.69 136 ALA A N 1
ATOM 959 C CA . ALA A 1 136 ? -14.325 -6.263 11.923 1.00 95.69 136 ALA A CA 1
ATOM 960 C C . ALA A 1 136 ? -14.300 -6.151 10.389 1.00 95.69 136 ALA A C 1
ATOM 962 O O . ALA A 1 136 ? -13.332 -6.512 9.717 1.00 95.69 136 ALA A O 1
ATOM 963 N N . ARG A 1 137 ? -15.370 -5.606 9.795 1.00 95.25 137 ARG A N 1
ATOM 964 C CA . ARG A 1 137 ? -15.581 -5.647 8.331 1.00 95.25 137 ARG A CA 1
ATOM 965 C C . ARG A 1 137 ? -15.094 -4.410 7.580 1.00 95.25 137 ARG A C 1
ATOM 967 O O . ARG A 1 137 ? -15.093 -4.400 6.348 1.00 95.25 137 ARG A O 1
ATOM 974 N N . SER A 1 138 ? -14.718 -3.356 8.293 1.00 95.62 138 SER A N 1
ATOM 975 C CA . SER A 1 138 ? -14.239 -2.093 7.732 1.00 95.62 138 SER A CA 1
ATOM 976 C C . SER A 1 138 ? -12.884 -1.702 8.332 1.00 95.62 138 SER A C 1
ATOM 978 O O . SER A 1 138 ? -12.119 -2.550 8.791 1.00 95.62 138 SER A O 1
ATOM 980 N N . HIS A 1 139 ? -12.534 -0.420 8.238 1.00 96.56 139 HIS A N 1
ATOM 981 C CA . HIS A 1 139 ? -11.217 0.088 8.604 1.00 96.56 139 HIS A CA 1
ATOM 982 C C . HIS A 1 139 ? -11.240 1.583 8.930 1.00 96.56 139 HIS A C 1
ATOM 984 O O . HIS A 1 139 ? -12.073 2.341 8.432 1.00 96.56 139 HIS A O 1
ATOM 990 N N . ALA A 1 140 ? -10.282 2.033 9.731 1.00 96.81 140 ALA A N 1
ATOM 991 C CA . ALA A 1 140 ? -9.878 3.423 9.837 1.00 96.81 140 ALA A CA 1
ATOM 992 C C . ALA A 1 140 ? -9.140 3.843 8.553 1.00 96.81 140 ALA A C 1
ATOM 994 O O . ALA A 1 140 ? -8.254 3.132 8.077 1.00 96.81 140 ALA A O 1
ATOM 995 N N . SER A 1 141 ? -9.506 4.984 7.971 1.00 95.44 141 SER A N 1
ATOM 996 C CA . SER A 1 141 ? -8.806 5.537 6.810 1.00 95.44 141 SER A CA 1
ATOM 997 C C . SER A 1 141 ? -7.655 6.423 7.250 1.00 95.44 141 SER A C 1
ATOM 999 O O . SER A 1 141 ? -7.789 7.192 8.202 1.00 95.44 141 SER A O 1
ATOM 1001 N N . LEU A 1 142 ? -6.542 6.345 6.522 1.00 94.25 142 LEU A N 1
ATOM 1002 C CA . LEU A 1 142 ? -5.513 7.373 6.600 1.00 94.25 142 LEU A CA 1
ATOM 1003 C C . LEU A 1 142 ? -6.052 8.707 6.085 1.00 94.25 142 LEU A C 1
ATOM 1005 O O . LEU A 1 142 ? -6.757 8.768 5.076 1.00 94.25 142 LEU A O 1
ATOM 1009 N N . GLN A 1 143 ? -5.702 9.769 6.798 1.00 90.38 143 GLN A N 1
ATOM 1010 C CA . GLN A 1 143 ? -6.184 11.105 6.525 1.00 90.38 143 GLN A CA 1
ATOM 1011 C C . GLN A 1 143 ? -5.673 11.630 5.182 1.00 90.38 143 GLN A C 1
ATOM 1013 O O . GLN A 1 143 ? -4.494 11.502 4.860 1.00 90.38 143 GLN A O 1
ATOM 1018 N N . ARG A 1 144 ? -6.559 12.281 4.421 1.00 86.69 144 ARG A N 1
ATOM 1019 C CA . ARG A 1 144 ? -6.218 12.939 3.143 1.00 86.69 144 ARG A CA 1
ATOM 1020 C C . ARG A 1 144 ? -6.454 14.440 3.127 1.00 86.69 144 ARG A C 1
ATOM 1022 O O . ARG A 1 144 ? -5.972 15.135 2.237 1.00 86.69 144 ARG A O 1
ATOM 1029 N N . THR A 1 145 ? -7.273 14.926 4.048 1.00 86.06 145 THR A N 1
ATOM 1030 C CA . THR A 1 145 ? -7.665 16.333 4.108 1.00 86.06 145 THR A CA 1
ATOM 1031 C C . THR A 1 145 ? -6.884 17.063 5.197 1.00 86.06 145 THR A C 1
ATOM 1033 O O . THR A 1 145 ? -6.469 16.442 6.184 1.00 86.06 145 THR A O 1
ATOM 1036 N N . PRO A 1 146 ? -6.700 18.387 5.063 1.00 85.81 146 PRO A N 1
ATOM 1037 C CA . PRO A 1 146 ? -6.247 19.221 6.167 1.00 85.81 146 PRO A CA 1
ATOM 1038 C C . PRO A 1 146 ? -7.169 19.086 7.391 1.00 85.81 146 PRO A C 1
ATOM 1040 O O . PRO A 1 146 ? -8.348 18.758 7.243 1.00 85.81 146 PRO A O 1
ATOM 1043 N N . PRO A 1 147 ? -6.657 19.324 8.606 1.00 84.19 147 PRO A N 1
ATOM 1044 C CA . PRO A 1 147 ? -7.455 19.222 9.818 1.00 84.19 147 PRO A CA 1
ATOM 1045 C C . PRO A 1 147 ? -8.515 20.317 9.926 1.00 84.19 147 PRO A C 1
ATOM 1047 O O . PRO A 1 147 ? -8.199 21.507 9.869 1.00 84.19 147 PRO A O 1
ATOM 1050 N N . ASP A 1 148 ? -9.754 19.913 10.197 1.00 84.88 148 ASP A N 1
ATOM 1051 C CA . ASP A 1 148 ? -10.842 20.844 10.488 1.00 84.88 148 ASP A CA 1
ATOM 1052 C C . ASP A 1 148 ? -10.728 21.415 11.906 1.00 84.88 148 ASP A C 1
ATOM 1054 O O . ASP A 1 148 ? -10.347 20.725 12.866 1.00 84.88 148 ASP A O 1
ATOM 1058 N N . ARG A 1 149 ? -11.097 22.693 12.055 1.00 88.62 149 ARG A N 1
ATOM 1059 C CA . ARG A 1 149 ? -11.323 23.291 13.376 1.00 88.62 149 ARG A CA 1
ATOM 1060 C C . ARG A 1 149 ? -12.585 22.681 13.968 1.00 88.62 149 ARG A C 1
ATOM 1062 O O . ARG A 1 149 ? -13.614 22.637 13.303 1.00 88.62 149 ARG A O 1
ATOM 1069 N N . LEU A 1 150 ? -12.501 22.243 15.220 1.00 91.31 150 LEU A N 1
ATOM 1070 C CA . LEU A 1 150 ? -13.697 21.874 15.969 1.00 91.31 150 LEU A CA 1
ATOM 1071 C C . LEU A 1 150 ? -14.520 23.138 16.245 1.00 91.31 150 LEU A C 1
ATOM 1073 O O . LEU A 1 150 ? -13.948 24.194 16.527 1.00 91.31 150 LEU A O 1
ATOM 1077 N N . GLY A 1 151 ? -15.840 23.022 16.107 1.00 91.12 151 GLY A N 1
ATOM 1078 C CA . GLY A 1 151 ? -16.783 24.078 16.470 1.00 91.12 151 GLY A CA 1
ATOM 1079 C C . GLY A 1 151 ? -17.030 24.135 17.979 1.00 91.12 151 GLY A C 1
ATOM 1080 O O . GLY A 1 151 ? -16.272 23.565 18.764 1.00 91.12 151 GLY A O 1
ATOM 1081 N N . ASP A 1 152 ? -18.120 24.800 18.367 1.00 93.56 152 ASP A N 1
ATOM 1082 C CA . ASP A 1 152 ? -18.519 24.945 19.775 1.00 93.56 152 ASP A CA 1
ATOM 1083 C C . ASP A 1 152 ? -18.835 23.595 20.438 1.00 93.56 152 ASP A C 1
ATOM 1085 O O . ASP A 1 152 ? -18.548 23.405 21.619 1.00 93.56 152 ASP A O 1
ATOM 1089 N N . ASP A 1 153 ? -19.386 22.648 19.670 1.00 94.19 153 ASP A N 1
ATOM 1090 C CA . ASP A 1 153 ? -19.506 21.248 20.072 1.00 94.19 153 ASP A CA 1
ATOM 1091 C C . ASP A 1 153 ? -18.333 20.434 19.489 1.00 94.19 153 ASP A C 1
ATOM 1093 O O . ASP A 1 153 ? -18.321 20.127 18.290 1.00 94.19 153 ASP A O 1
ATOM 1097 N N . PRO A 1 154 ? -17.337 20.054 20.310 1.00 94.62 154 PRO A N 1
ATOM 1098 C CA . PRO A 1 154 ? -16.175 19.303 19.850 1.00 94.62 154 PRO A CA 1
ATOM 1099 C C . PRO A 1 154 ? -16.477 17.823 19.558 1.00 94.62 154 PRO A C 1
ATOM 1101 O O . PRO A 1 154 ? -15.586 17.114 19.079 1.00 94.62 154 PRO A O 1
ATOM 1104 N N . PHE A 1 155 ? -17.697 17.353 19.842 1.00 95.38 155 PHE A N 1
ATOM 1105 C CA . PHE A 1 155 ? -18.159 15.986 19.595 1.00 95.38 155 PHE A CA 1
ATOM 1106 C C . PHE A 1 155 ? -19.157 15.890 18.440 1.00 95.38 155 PHE A C 1
ATOM 1108 O O . PHE A 1 155 ? -19.570 14.778 18.105 1.00 95.38 155 PHE A O 1
ATOM 1115 N N . ALA A 1 156 ? -19.520 17.012 17.813 1.00 93.25 156 ALA A N 1
ATOM 1116 C CA . ALA A 1 156 ? -20.423 17.043 16.670 1.00 93.25 156 ALA A CA 1
ATOM 1117 C C . ALA A 1 156 ? -19.866 16.285 15.451 1.00 93.25 156 ALA A C 1
ATOM 1119 O O . ALA A 1 156 ? -18.675 15.972 15.349 1.00 93.25 156 ALA A O 1
ATOM 1120 N N . ASN A 1 157 ? -20.759 15.991 14.506 1.00 92.62 157 ASN A N 1
ATOM 1121 C CA . ASN A 1 157 ? -20.375 15.430 13.215 1.00 92.62 157 ASN A CA 1
ATOM 1122 C C . ASN A 1 157 ? -19.512 16.432 12.424 1.00 92.62 157 ASN A C 1
ATOM 1124 O O . ASN A 1 157 ? -19.718 17.642 12.503 1.00 92.62 157 ASN A O 1
ATOM 1128 N N . LEU A 1 158 ? -18.570 15.906 11.646 1.00 90.81 158 LEU A N 1
ATOM 1129 C CA . LEU A 1 158 ? -17.696 16.629 10.728 1.00 90.81 158 LEU A CA 1
ATOM 1130 C C . LEU A 1 158 ? -17.990 16.227 9.278 1.00 90.81 158 LEU A C 1
ATOM 1132 O O . LEU A 1 158 ? -18.459 15.120 9.012 1.00 90.81 158 LEU A O 1
ATOM 1136 N N . ASP A 1 159 ? -17.612 17.093 8.339 1.00 88.81 159 ASP A N 1
ATOM 1137 C CA . ASP A 1 159 ? -17.668 16.797 6.900 1.00 88.81 159 ASP A CA 1
ATOM 1138 C C . ASP A 1 159 ? -16.541 15.855 6.441 1.00 88.81 159 ASP A C 1
ATOM 1140 O O . ASP A 1 159 ? -16.547 15.374 5.308 1.00 88.81 159 ASP A O 1
ATOM 1144 N N . ASP A 1 160 ? -15.577 15.572 7.319 1.00 90.50 160 ASP A N 1
ATOM 1145 C CA . ASP A 1 160 ? -14.445 14.691 7.065 1.00 90.50 160 ASP A CA 1
ATOM 1146 C C . ASP A 1 160 ? -14.825 13.208 7.237 1.00 90.50 160 ASP A C 1
ATOM 1148 O O . ASP A 1 160 ? -14.962 12.728 8.368 1.00 90.50 160 ASP A O 1
ATOM 1152 N N . PRO A 1 161 ? -14.965 12.435 6.145 1.00 87.56 161 PRO A N 1
ATOM 1153 C CA . PRO A 1 161 ? -15.372 11.041 6.230 1.00 87.56 161 PRO A CA 1
ATOM 1154 C C . PRO A 1 161 ? -14.253 10.120 6.726 1.00 87.56 161 PRO A C 1
ATOM 1156 O O . PRO A 1 161 ? -14.549 8.965 7.038 1.00 87.56 161 PRO A O 1
ATOM 1159 N N . ASP A 1 162 ? -12.998 10.582 6.760 1.00 92.12 162 ASP A N 1
ATOM 1160 C CA . ASP A 1 162 ? -11.842 9.784 7.174 1.00 92.12 162 ASP A CA 1
ATOM 1161 C C . ASP A 1 162 ? -11.655 9.850 8.704 1.00 92.12 162 ASP A C 1
ATOM 1163 O O . ASP A 1 162 ? -11.228 8.861 9.310 1.00 92.12 162 ASP A O 1
ATOM 1167 N N . ALA A 1 163 ? -12.101 10.943 9.338 1.00 94.38 163 ALA A N 1
ATOM 1168 C CA . ALA A 1 163 ? -12.112 11.107 10.790 1.00 94.38 163 ALA A CA 1
ATOM 1169 C C . ALA A 1 163 ? -12.909 9.999 11.504 1.00 94.38 163 ALA A C 1
ATOM 1171 O O . ALA A 1 163 ? -13.928 9.506 11.010 1.00 94.38 163 ALA A O 1
ATOM 1172 N N . LEU A 1 164 ? -12.437 9.624 12.693 1.00 96.19 164 LEU A N 1
ATOM 1173 C CA . LEU A 1 164 ? -12.965 8.535 13.509 1.00 96.19 164 LEU A CA 1
ATOM 1174 C C . LEU A 1 164 ? -13.341 9.051 14.900 1.00 96.19 164 LEU A C 1
ATOM 1176 O O . LEU A 1 164 ? -12.549 9.719 15.547 1.00 96.19 164 LEU A O 1
ATOM 1180 N N . ARG A 1 165 ? -14.509 8.693 15.420 1.00 96.81 165 ARG A N 1
ATOM 1181 C CA . ARG A 1 165 ? -14.847 8.825 16.842 1.00 96.81 165 ARG A CA 1
ATOM 1182 C C . ARG A 1 165 ? -15.019 7.444 17.448 1.00 96.81 165 ARG A C 1
ATOM 1184 O O . ARG A 1 165 ? -15.553 6.545 16.798 1.00 96.81 165 ARG A O 1
ATOM 1191 N N . LEU A 1 166 ? -14.587 7.303 18.694 1.00 98.44 166 LEU A N 1
ATOM 1192 C CA . LEU A 1 166 ? -14.866 6.127 19.505 1.00 98.44 166 LEU A CA 1
ATOM 1193 C C . LEU A 1 166 ? -16.011 6.488 20.452 1.00 98.44 166 LEU A C 1
ATOM 1195 O O . LEU A 1 166 ? -15.851 7.347 21.319 1.00 98.44 166 LEU A O 1
ATOM 1199 N N . LEU A 1 167 ? -17.168 5.867 20.239 1.00 98.50 167 LEU A N 1
ATOM 1200 C CA . LEU A 1 167 ? -18.331 5.958 21.110 1.00 98.50 167 LEU A CA 1
ATOM 1201 C C . LEU A 1 167 ? -18.290 4.790 22.091 1.00 98.50 167 LEU A C 1
ATOM 1203 O O . LEU A 1 167 ? -18.331 3.635 21.677 1.00 98.50 167 LEU A O 1
ATOM 1207 N N . VAL A 1 168 ? -18.230 5.087 23.379 1.00 98.50 168 VAL A N 1
ATOM 1208 C CA . VAL A 1 168 ? -18.256 4.104 24.458 1.00 98.50 168 VAL A CA 1
ATOM 1209 C C . VAL A 1 168 ? -19.643 4.091 25.080 1.00 98.50 168 VAL A C 1
ATOM 1211 O O . VAL A 1 168 ? -20.159 5.144 25.451 1.00 98.50 168 VAL A O 1
ATOM 1214 N N . ILE A 1 169 ? -20.248 2.911 25.175 1.00 98.69 169 ILE A N 1
ATOM 1215 C CA . ILE A 1 169 ? -21.634 2.709 25.600 1.00 98.69 169 ILE A CA 1
ATOM 1216 C C . ILE A 1 169 ? -21.631 1.758 26.792 1.00 98.69 169 ILE A C 1
ATOM 1218 O O . ILE A 1 169 ? -21.130 0.640 26.687 1.00 98.69 169 ILE A O 1
ATOM 1222 N N . GLY A 1 170 ? -22.205 2.166 27.919 1.00 98.12 170 GLY A N 1
ATOM 1223 C CA . GLY A 1 170 ? -22.190 1.346 29.128 1.00 98.12 170 GLY A CA 1
ATOM 1224 C C . GLY A 1 170 ? -23.116 1.865 30.218 1.00 98.12 170 GLY A C 1
ATOM 1225 O O . GLY A 1 170 ? -23.860 2.828 30.018 1.00 98.12 170 GLY A O 1
ATOM 1226 N N . ALA A 1 171 ? -23.086 1.203 31.374 1.00 97.62 171 ALA A N 1
ATOM 1227 C CA . ALA A 1 171 ? -23.757 1.712 32.564 1.00 97.62 171 ALA A CA 1
ATOM 1228 C C . ALA A 1 171 ? -23.053 2.997 33.060 1.00 97.62 171 ALA A C 1
ATOM 1230 O O . ALA A 1 171 ? -21.829 3.089 32.934 1.00 97.62 171 ALA A O 1
ATOM 1231 N N . PRO A 1 172 ? -23.787 3.976 33.625 1.00 95.75 172 PRO A N 1
ATOM 1232 C CA . PRO A 1 172 ? -23.234 5.286 33.987 1.00 95.75 172 PRO A CA 1
ATOM 1233 C C . PRO A 1 172 ? -21.979 5.259 34.854 1.00 95.75 172 PRO A C 1
ATOM 1235 O O . PRO A 1 172 ? -21.052 6.030 34.633 1.00 95.75 172 PRO A O 1
ATOM 1238 N N . GLU A 1 173 ? -21.950 4.360 35.822 1.00 95.12 173 GLU A N 1
ATOM 1239 C CA . GLU A 1 173 ? -20.874 4.212 36.795 1.00 95.12 173 GLU A CA 1
ATOM 1240 C C . GLU A 1 173 ? -19.713 3.320 36.322 1.00 95.12 173 GLU A C 1
ATOM 1242 O O . GLU A 1 173 ? -18.682 3.280 36.985 1.00 95.12 173 GLU A O 1
ATOM 1247 N N . ASP A 1 174 ? -19.864 2.638 35.183 1.00 95.00 174 ASP A N 1
ATOM 1248 C CA . ASP A 1 174 ? -18.884 1.672 34.667 1.00 95.00 174 ASP A CA 1
ATOM 1249 C C . ASP A 1 174 ? -18.175 2.163 33.390 1.00 95.00 174 ASP A C 1
ATOM 1251 O O . ASP A 1 174 ? -17.287 1.492 32.863 1.00 95.00 174 ASP A O 1
ATOM 1255 N N . LEU A 1 175 ? -18.567 3.329 32.867 1.00 95.62 175 LEU A N 1
ATOM 1256 C CA . LEU A 1 175 ? -17.900 3.946 31.725 1.00 95.62 175 LEU A CA 1
ATOM 1257 C C . LEU A 1 175 ? -16.510 4.460 32.122 1.00 95.62 175 LEU A C 1
ATOM 1259 O O . LEU A 1 175 ? -16.391 5.215 33.093 1.00 95.62 175 LEU A O 1
ATOM 1263 N N . PRO A 1 176 ? -15.457 4.143 31.348 1.00 95.62 176 PRO A N 1
ATOM 1264 C CA . PRO A 1 176 ? -14.172 4.787 31.549 1.00 95.62 176 PRO A CA 1
ATOM 1265 C C . PRO A 1 176 ? -14.282 6.293 31.270 1.00 95.62 176 PRO A C 1
ATOM 1267 O O . PRO A 1 176 ? -15.103 6.741 30.471 1.00 95.62 176 PRO A O 1
ATOM 1270 N N . LEU A 1 177 ? -13.429 7.087 31.920 1.00 96.69 177 LEU A N 1
ATOM 1271 C CA . LEU A 1 177 ? -13.333 8.532 31.666 1.00 96.69 177 LEU A CA 1
ATOM 1272 C C . LEU A 1 177 ? -12.407 8.851 30.486 1.00 96.69 177 LEU A C 1
ATOM 1274 O O . LEU A 1 177 ? -12.575 9.866 29.805 1.00 96.69 177 LEU A O 1
ATOM 1278 N N . THR A 1 178 ? -11.417 7.989 30.261 1.00 98.00 178 THR A N 1
ATOM 1279 C CA . THR A 1 178 ? -10.419 8.118 29.203 1.00 98.00 178 THR A CA 1
ATOM 1280 C C . THR A 1 178 ? -10.155 6.771 28.537 1.00 98.00 178 THR A C 1
ATOM 1282 O O . THR A 1 178 ? -10.430 5.714 29.107 1.00 98.00 178 THR A O 1
ATOM 1285 N N . LEU A 1 179 ? -9.612 6.815 27.324 1.00 98.19 179 LEU A N 1
ATOM 1286 C CA . LEU A 1 179 ? -9.111 5.655 26.588 1.00 98.19 179 LEU A CA 1
ATOM 1287 C C . LEU A 1 179 ? -7.655 5.880 26.191 1.00 98.19 179 LEU A C 1
ATOM 1289 O O . LEU A 1 179 ? -7.240 7.016 25.975 1.00 98.19 179 LEU A O 1
ATOM 1293 N N . ASP A 1 180 ? -6.920 4.798 25.988 1.00 98.25 180 ASP A N 1
ATOM 1294 C CA . ASP A 1 180 ? -5.667 4.832 25.244 1.00 98.25 180 ASP A CA 1
ATOM 1295 C C . ASP A 1 180 ? -5.914 4.334 23.816 1.00 98.25 180 ASP A C 1
ATOM 1297 O O . ASP A 1 180 ? -6.634 3.359 23.592 1.00 98.25 180 ASP A O 1
ATOM 1301 N N . VAL A 1 181 ? -5.317 5.004 22.831 1.00 98.31 181 VAL A N 1
ATOM 1302 C CA . VAL A 1 181 ? -5.355 4.592 21.424 1.00 98.31 181 VAL A CA 1
ATOM 1303 C C . VAL A 1 181 ? -3.931 4.383 20.944 1.00 98.31 181 VAL A C 1
ATOM 1305 O O . VAL A 1 181 ? -3.113 5.299 20.953 1.00 98.31 181 VAL A O 1
ATOM 1308 N N . HIS A 1 182 ? -3.631 3.172 20.506 1.00 97.12 182 HIS A N 1
ATOM 1309 C CA . HIS A 1 182 ? -2.333 2.793 19.971 1.00 97.12 182 HIS A CA 1
ATOM 1310 C C . HIS A 1 182 ? -2.465 2.491 18.492 1.00 97.12 182 HIS A C 1
ATOM 1312 O O . HIS A 1 182 ? -3.515 2.043 18.037 1.00 97.12 182 HIS A O 1
ATOM 1318 N N . SER A 1 183 ? -1.387 2.667 17.749 1.00 97.62 183 SER A N 1
ATOM 1319 C CA . SER A 1 183 ? -1.289 2.143 16.398 1.00 97.62 183 SER A CA 1
ATOM 1320 C C . SER A 1 183 ? -0.206 1.083 16.305 1.00 97.62 183 SER A C 1
ATOM 1322 O O . SER A 1 183 ? 0.854 1.176 16.931 1.00 97.62 183 SER A O 1
ATOM 1324 N N . ALA A 1 184 ? -0.486 0.065 15.503 1.00 96.25 184 ALA A N 1
ATOM 1325 C CA . ALA A 1 184 ? 0.433 -1.019 15.220 1.00 96.25 184 ALA A CA 1
ATOM 1326 C C . ALA A 1 184 ? 0.616 -1.187 13.713 1.00 96.25 184 ALA A C 1
ATOM 1328 O O . ALA A 1 184 ? -0.318 -1.015 12.928 1.00 96.25 184 ALA A O 1
ATOM 1329 N N . ALA A 1 185 ? 1.832 -1.551 13.333 1.00 93.12 185 ALA A N 1
ATOM 1330 C CA . ALA A 1 185 ? 2.210 -1.973 11.998 1.00 93.12 185 ALA A CA 1
ATOM 1331 C C . ALA A 1 185 ? 1.520 -3.289 11.598 1.00 93.12 185 ALA A C 1
ATOM 1333 O O . ALA A 1 185 ? 1.125 -4.053 12.481 1.00 93.12 185 ALA A O 1
ATOM 1334 N N . PRO A 1 186 ? 1.462 -3.660 10.300 1.00 89.94 186 PRO A N 1
ATOM 1335 C CA . PRO A 1 186 ? 1.064 -5.001 9.876 1.00 89.94 186 PRO A CA 1
ATOM 1336 C C . PRO A 1 186 ? 1.937 -6.108 10.486 1.00 89.94 186 PRO A C 1
ATOM 1338 O O . PRO A 1 186 ? 1.535 -7.265 10.502 1.00 89.94 186 PRO A O 1
ATOM 1341 N N . SER A 1 187 ? 3.149 -5.777 10.945 1.00 89.06 187 SER A N 1
ATOM 1342 C CA . SER A 1 187 ? 4.041 -6.689 11.672 1.00 89.06 187 SER A CA 1
ATOM 1343 C C . SER A 1 187 ? 3.693 -6.838 13.160 1.00 89.06 187 SER A C 1
ATOM 1345 O O . SER A 1 187 ? 4.304 -7.656 13.842 1.00 89.06 187 SER A O 1
ATOM 1347 N N . GLY A 1 188 ? 2.759 -6.033 13.676 1.00 92.00 188 GLY A N 1
ATOM 1348 C CA . GLY A 1 188 ? 2.427 -5.921 15.098 1.00 92.00 188 GLY A CA 1
ATOM 1349 C C . GLY A 1 188 ? 3.334 -4.969 15.886 1.00 92.00 188 GLY A C 1
ATOM 1350 O O . GLY A 1 188 ? 3.092 -4.741 17.070 1.00 92.00 188 GLY A O 1
ATOM 1351 N N . ALA A 1 189 ? 4.368 -4.389 15.266 1.00 93.69 189 ALA A N 1
ATOM 1352 C CA . ALA A 1 189 ? 5.218 -3.400 15.925 1.00 93.69 189 ALA A CA 1
ATOM 1353 C C . ALA A 1 189 ? 4.418 -2.132 16.263 1.00 93.69 189 ALA A C 1
ATOM 1355 O O . ALA A 1 189 ? 3.698 -1.609 15.416 1.00 93.69 189 ALA A O 1
ATOM 1356 N N . ALA A 1 190 ? 4.553 -1.618 17.486 1.00 95.69 190 ALA A N 1
ATOM 1357 C CA . ALA A 1 190 ? 3.923 -0.358 17.869 1.00 95.69 190 ALA A CA 1
ATOM 1358 C C . ALA A 1 190 ? 4.524 0.811 17.069 1.00 95.69 190 ALA A C 1
ATOM 1360 O O . ALA A 1 190 ? 5.747 0.925 16.974 1.00 95.69 190 ALA A O 1
ATOM 1361 N N . ILE A 1 191 ? 3.667 1.674 16.523 1.00 95.38 191 ILE A N 1
ATOM 1362 C CA . ILE A 1 191 ? 4.071 2.853 15.744 1.00 95.38 191 ILE A CA 1
ATOM 1363 C C . ILE A 1 191 ? 3.953 4.108 16.605 1.00 95.38 191 ILE A C 1
ATOM 1365 O O . ILE A 1 191 ? 4.904 4.879 16.717 1.00 95.38 191 ILE A O 1
ATOM 1369 N N . ASP A 1 192 ? 2.782 4.324 17.202 1.00 97.75 192 ASP A N 1
ATOM 1370 C CA . ASP A 1 192 ? 2.462 5.540 17.942 1.00 97.75 192 ASP A CA 1
ATOM 1371 C C . ASP A 1 192 ? 1.379 5.278 19.001 1.00 97.75 192 ASP A C 1
ATOM 1373 O O . ASP A 1 192 ? 0.735 4.224 19.034 1.00 97.75 192 ASP A O 1
ATOM 1377 N N . ARG A 1 193 ? 1.207 6.237 19.910 1.00 97.50 193 ARG A N 1
ATOM 1378 C CA . ARG A 1 193 ? 0.237 6.184 21.000 1.00 97.50 193 ARG A CA 1
ATOM 1379 C C . ARG A 1 193 ? -0.344 7.563 21.279 1.00 97.50 193 ARG A C 1
ATOM 1381 O O . ARG A 1 193 ? 0.366 8.565 21.355 1.00 97.50 193 ARG A O 1
ATOM 1388 N N . LEU A 1 194 ? -1.643 7.575 21.527 1.00 97.75 194 LEU A N 1
ATOM 1389 C CA . LEU A 1 194 ? -2.385 8.682 22.091 1.00 97.75 194 LEU A CA 1
ATOM 1390 C C . LEU A 1 194 ? -2.985 8.219 23.422 1.00 97.75 194 LEU A C 1
ATOM 1392 O O . LEU A 1 194 ? -3.938 7.443 23.440 1.00 97.75 194 LEU A O 1
ATOM 1396 N N . SER A 1 195 ? -2.376 8.646 24.526 1.00 97.38 195 SER A N 1
ATOM 1397 C CA . SER A 1 195 ? -2.821 8.274 25.873 1.00 97.38 195 SER A CA 1
ATOM 1398 C C . SER A 1 195 ? -3.883 9.229 26.409 1.00 97.38 195 SER A C 1
ATOM 1400 O O . SER A 1 195 ? -3.922 10.393 26.006 1.00 97.38 195 SER A O 1
ATOM 1402 N N . ASP A 1 196 ? -4.676 8.749 27.365 1.00 96.88 196 ASP A N 1
ATOM 1403 C CA . ASP A 1 196 ? -5.620 9.554 28.150 1.00 96.88 196 ASP A CA 1
ATOM 1404 C C . ASP A 1 196 ? -6.618 10.355 27.291 1.00 96.88 196 ASP A C 1
ATOM 1406 O O . ASP A 1 196 ? -6.970 11.496 27.601 1.00 96.88 196 ASP A O 1
ATOM 1410 N N . VAL A 1 197 ? -7.094 9.762 26.193 1.00 97.88 197 VAL A N 1
ATOM 1411 C CA . VAL A 1 197 ? -8.076 10.370 25.290 1.00 97.88 197 VAL A CA 1
ATOM 1412 C C . VAL A 1 197 ? -9.389 10.576 26.047 1.00 97.88 197 VAL A C 1
ATOM 1414 O O . VAL A 1 197 ? -10.032 9.589 26.406 1.00 97.88 197 VAL A O 1
ATOM 1417 N N . PRO A 1 198 ? -9.828 11.826 26.279 1.00 97.88 198 PRO A N 1
ATOM 1418 C CA . PRO A 1 198 ? -11.000 12.090 27.099 1.00 97.88 198 PRO A CA 1
ATOM 1419 C C . PRO A 1 198 ? -12.292 11.708 26.380 1.00 97.88 198 PRO A C 1
ATOM 1421 O O . PRO A 1 198 ? -12.454 11.964 25.181 1.00 97.88 198 PRO A O 1
ATOM 1424 N N . LEU A 1 199 ? -13.234 11.166 27.151 1.00 98.31 199 LEU A N 1
ATOM 1425 C CA . LEU A 1 199 ? -14.600 10.907 26.718 1.00 98.31 199 LEU A CA 1
ATOM 1426 C C . LEU A 1 199 ? -15.524 12.023 27.211 1.00 98.31 199 LEU A C 1
ATOM 1428 O O . LEU A 1 199 ? -15.638 12.277 28.409 1.00 98.31 199 LEU A O 1
ATOM 1432 N N . GLY A 1 200 ? -16.187 12.705 26.279 1.00 97.62 200 GLY A N 1
ATOM 1433 C CA . GLY A 1 200 ? -17.260 13.646 26.591 1.00 97.62 200 GLY A CA 1
ATOM 1434 C C . GLY A 1 200 ? -18.618 12.969 26.534 1.00 97.62 200 GLY A C 1
ATOM 1435 O O . GLY A 1 200 ? -18.853 12.123 25.675 1.00 97.62 200 GLY A O 1
ATOM 1436 N N . HIS A 1 201 ? -19.527 13.350 27.428 1.00 97.12 201 HIS A N 1
ATOM 1437 C CA . HIS A 1 201 ? -20.893 12.839 27.406 1.00 97.12 201 HIS A CA 1
ATOM 1438 C C . HIS A 1 201 ? -21.621 13.296 26.135 1.00 97.12 201 HIS A C 1
ATOM 1440 O O . HIS A 1 201 ? -21.669 14.491 25.837 1.00 97.12 201 HIS A O 1
ATOM 1446 N N . VAL A 1 202 ? -22.236 12.355 25.422 1.00 97.56 202 VAL A N 1
ATOM 1447 C CA . VAL A 1 202 ? -23.030 12.614 24.214 1.00 97.56 202 VAL A CA 1
ATOM 1448 C C . VAL A 1 202 ? -24.376 11.904 24.299 1.00 97.56 202 VAL A C 1
ATOM 1450 O O . VAL A 1 202 ? -24.568 10.991 25.102 1.00 97.56 202 VAL A O 1
ATOM 1453 N N . LEU A 1 203 ? -25.326 12.311 23.459 1.00 96.81 203 LEU A N 1
ATOM 1454 C CA . LEU A 1 203 ? -26.570 11.563 23.309 1.00 96.81 203 LEU A CA 1
ATOM 1455 C C . LEU A 1 203 ? -26.279 10.196 22.684 1.00 96.81 203 LEU A C 1
ATOM 1457 O O . LEU A 1 203 ? -25.584 10.102 21.671 1.00 96.81 203 LEU A O 1
ATOM 1461 N N . CYS A 1 204 ? -26.829 9.143 23.286 1.00 96.88 204 CYS A N 1
ATOM 1462 C CA . CYS A 1 204 ? -26.744 7.811 22.712 1.00 96.88 204 CYS A CA 1
ATOM 1463 C C . CYS A 1 204 ? -27.571 7.706 21.419 1.00 96.88 204 CYS A C 1
ATOM 1465 O O . CYS A 1 204 ? -28.668 8.269 21.355 1.00 96.88 204 CYS A O 1
ATOM 1467 N N . PRO A 1 205 ? -27.086 6.961 20.410 1.00 95.88 205 PRO A N 1
ATOM 1468 C CA . PRO A 1 205 ? -27.890 6.562 19.259 1.00 95.88 205 PRO A CA 1
ATOM 1469 C C . PRO A 1 205 ? -29.181 5.828 19.659 1.00 95.88 205 PRO A C 1
ATOM 1471 O O . PRO A 1 205 ? -29.232 5.174 20.699 1.00 95.88 205 PRO A O 1
ATOM 1474 N N . GLU A 1 206 ? -30.208 5.884 18.808 1.00 95.50 206 GLU A N 1
ATOM 1475 C CA . GLU A 1 206 ? -31.530 5.287 19.082 1.00 95.50 206 GLU A CA 1
ATOM 1476 C C . GLU A 1 206 ? -31.505 3.757 19.252 1.00 95.50 206 GLU A C 1
ATOM 1478 O O . GLU A 1 206 ? -32.401 3.194 19.877 1.00 95.50 206 GLU A O 1
ATOM 1483 N N . ASP A 1 207 ? -30.492 3.073 18.708 1.00 95.75 207 ASP A N 1
ATOM 1484 C CA . ASP A 1 207 ? -30.325 1.622 18.846 1.00 95.75 207 ASP A CA 1
ATOM 1485 C C . ASP A 1 207 ? -29.731 1.198 20.201 1.00 95.75 207 ASP A C 1
ATOM 1487 O O . ASP A 1 207 ? -29.642 0.001 20.485 1.00 95.75 207 ASP A O 1
ATOM 1491 N N . VAL A 1 208 ? -29.332 2.155 21.045 1.00 96.75 208 VAL A N 1
ATOM 1492 C CA . VAL A 1 208 ? -28.789 1.880 22.377 1.00 96.75 208 VAL A CA 1
ATOM 1493 C C . VAL A 1 208 ? -29.924 1.613 23.375 1.00 96.75 208 VAL A C 1
ATOM 1495 O O . VAL A 1 208 ? -30.845 2.425 23.488 1.00 96.75 208 VAL A O 1
ATOM 1498 N N . PRO A 1 209 ? -29.871 0.502 24.141 1.00 95.06 209 PRO A N 1
ATOM 1499 C CA . PRO A 1 209 ? -30.866 0.208 25.166 1.00 95.06 209 PRO A CA 1
ATOM 1500 C C . PRO A 1 209 ? -31.047 1.347 26.186 1.00 95.06 209 PRO A C 1
ATOM 1502 O O . PRO A 1 209 ? -30.062 1.961 26.609 1.00 95.06 209 PRO A O 1
ATOM 1505 N N . PRO A 1 210 ? -32.286 1.598 26.651 1.00 95.00 210 PRO A N 1
ATOM 1506 C CA . PRO A 1 210 ? -32.536 2.609 27.670 1.00 95.00 210 PRO A CA 1
ATOM 1507 C C . PRO A 1 210 ? -31.811 2.266 28.979 1.00 95.00 210 PRO A C 1
ATOM 1509 O O . PRO A 1 210 ? -31.715 1.101 29.363 1.00 95.00 210 PRO A O 1
ATOM 1512 N N . GLY A 1 211 ? -31.332 3.295 29.681 1.00 95.50 211 GLY A N 1
ATOM 1513 C CA . GLY A 1 211 ? -30.583 3.155 30.937 1.00 95.50 211 GLY A CA 1
ATOM 1514 C C . GLY A 1 211 ? -29.065 3.051 30.763 1.00 95.50 211 GLY A C 1
ATOM 1515 O O . GLY A 1 211 ? -28.345 3.153 31.753 1.00 95.50 211 GLY A O 1
ATOM 1516 N N . LEU A 1 212 ? -28.576 2.903 29.529 1.00 98.06 212 LEU A N 1
ATOM 1517 C CA . LEU A 1 212 ? -27.165 3.093 29.205 1.00 98.06 212 LEU A CA 1
ATOM 1518 C C . LEU A 1 212 ? -26.888 4.558 28.859 1.00 98.06 212 LEU A C 1
ATOM 1520 O O . LEU A 1 212 ? -27.783 5.307 28.462 1.00 98.06 212 LEU A O 1
ATOM 1524 N N . VAL A 1 213 ? -25.631 4.954 29.006 1.00 98.44 213 VAL A N 1
ATOM 1525 C CA . VAL A 1 213 ? -25.125 6.283 28.650 1.00 98.44 213 VAL A CA 1
ATOM 1526 C C . VAL A 1 213 ? -23.940 6.156 27.700 1.00 98.44 213 VAL A C 1
ATOM 1528 O O . VAL A 1 213 ? -23.368 5.073 27.543 1.00 98.44 213 VAL A O 1
ATOM 1531 N N . CYS A 1 214 ? -23.592 7.269 27.053 1.00 98.56 214 CYS A N 1
ATOM 1532 C CA . CYS A 1 214 ? -22.583 7.293 26.009 1.00 98.56 214 CYS A CA 1
ATOM 1533 C C . CYS A 1 214 ? -21.529 8.374 26.250 1.00 98.56 214 CYS A C 1
ATOM 1535 O O . CYS A 1 214 ? -21.848 9.543 26.479 1.00 98.56 214 CYS A O 1
ATOM 1537 N N . GLY A 1 215 ? -20.265 7.974 26.139 1.00 98.19 215 GLY A N 1
ATOM 1538 C CA . GLY A 1 215 ? -19.114 8.865 26.062 1.00 98.19 215 GLY A CA 1
ATOM 1539 C C . GLY A 1 215 ? -18.502 8.809 24.666 1.00 98.19 215 GLY A C 1
ATOM 1540 O O . GLY A 1 215 ? -18.350 7.728 24.114 1.00 98.19 215 GLY A O 1
ATOM 1541 N N . SER A 1 216 ? -18.140 9.942 24.072 1.00 98.38 216 SER A N 1
ATOM 1542 C CA . SER A 1 216 ? -17.451 9.987 22.779 1.00 98.38 216 SER A CA 1
ATOM 1543 C C . SER A 1 216 ? -16.088 10.635 22.921 1.00 98.38 216 SER A C 1
ATOM 1545 O O . SER A 1 216 ? -15.938 11.651 23.602 1.00 98.38 216 SER A O 1
ATOM 1547 N N . THR A 1 217 ? -15.099 10.116 22.200 1.00 98.38 217 THR A N 1
ATOM 1548 C CA . THR A 1 217 ? -13.878 10.882 21.942 1.00 98.38 217 THR A CA 1
ATOM 1549 C C . THR A 1 217 ? -14.196 12.062 21.026 1.00 98.38 217 THR A C 1
ATOM 1551 O O . THR A 1 217 ? -15.170 12.043 20.261 1.00 98.38 217 THR A O 1
ATOM 1554 N N . ARG A 1 218 ? -13.326 13.075 21.031 1.00 97.19 218 ARG A N 1
ATOM 1555 C CA . ARG A 1 218 ? -13.245 14.006 19.895 1.00 97.19 218 ARG A CA 1
ATOM 1556 C C . ARG A 1 218 ? -12.829 13.236 18.627 1.00 97.19 218 ARG A C 1
ATOM 1558 O O . ARG A 1 218 ? -12.229 12.164 18.754 1.00 97.19 218 ARG A O 1
ATOM 1565 N N . PRO A 1 219 ? -13.108 13.758 17.419 1.00 96.50 219 PRO A N 1
ATOM 1566 C CA . PRO A 1 219 ? -12.699 13.120 16.171 1.00 96.50 219 PRO A CA 1
ATOM 1567 C C . PRO A 1 219 ? -11.181 12.913 16.106 1.00 96.50 219 PRO A C 1
ATOM 1569 O O . PRO A 1 219 ? -10.415 13.878 16.035 1.00 96.50 219 PRO A O 1
ATOM 1572 N N . LEU A 1 220 ? -10.786 11.645 16.148 1.00 97.38 220 LEU A N 1
ATOM 1573 C CA . LEU A 1 220 ? -9.445 11.120 15.978 1.00 97.38 220 LEU A CA 1
ATOM 1574 C C . LEU A 1 220 ? -9.088 11.041 14.491 1.00 97.38 220 LEU A C 1
ATOM 1576 O O . LEU A 1 220 ? -9.946 10.783 13.643 1.00 97.38 220 LEU A O 1
ATOM 1580 N N . ARG A 1 221 ? -7.807 11.224 14.178 1.00 96.62 221 ARG A N 1
ATOM 1581 C CA . ARG A 1 221 ? -7.264 11.109 12.818 1.00 96.62 221 ARG A CA 1
ATOM 1582 C C . ARG A 1 221 ? -6.102 10.131 12.795 1.00 96.62 221 ARG A C 1
ATOM 1584 O O . ARG A 1 221 ? -5.207 10.219 13.635 1.00 96.62 221 ARG A O 1
ATOM 1591 N N . VAL A 1 222 ? -6.091 9.248 11.803 1.00 96.94 222 VAL A N 1
ATOM 1592 C CA . VAL A 1 222 ? -4.919 8.419 11.509 1.00 96.94 222 VAL A CA 1
ATOM 1593 C C . VAL A 1 222 ? -4.096 9.135 10.458 1.00 96.94 222 VAL A C 1
ATOM 1595 O O . VAL A 1 222 ? -4.599 9.422 9.376 1.00 96.94 222 VAL A O 1
ATOM 1598 N N . VAL A 1 223 ? -2.849 9.449 10.772 1.00 95.44 223 VAL A N 1
ATOM 1599 C CA . VAL A 1 223 ? -1.972 10.242 9.903 1.00 95.44 223 VAL A CA 1
ATOM 1600 C C . VAL A 1 223 ? -0.760 9.429 9.470 1.00 95.44 223 VAL A C 1
ATOM 1602 O O . VAL A 1 223 ? -0.406 8.448 10.119 1.00 95.44 223 VAL A O 1
ATOM 1605 N N . ALA A 1 224 ? -0.138 9.809 8.358 1.00 91.81 224 ALA A N 1
ATOM 1606 C CA . ALA A 1 224 ? 0.953 9.029 7.782 1.00 91.81 224 ALA A CA 1
ATOM 1607 C C . ALA A 1 224 ? 2.338 9.410 8.331 1.00 91.81 224 ALA A C 1
ATOM 1609 O O . ALA A 1 224 ? 3.232 8.567 8.380 1.00 91.81 224 ALA A O 1
ATOM 1610 N N . ASP A 1 225 ? 2.534 10.665 8.744 1.00 90.19 225 ASP A N 1
ATOM 1611 C CA . ASP A 1 225 ? 3.849 11.186 9.112 1.00 90.19 225 ASP A CA 1
ATOM 1612 C C . ASP A 1 225 ? 3.838 12.076 10.366 1.00 90.19 225 ASP A C 1
ATOM 1614 O O . ASP A 1 225 ? 2.802 12.350 10.977 1.00 90.19 225 ASP A O 1
ATOM 1618 N N . ASP A 1 226 ? 5.038 12.492 10.778 1.00 91.81 226 ASP A N 1
ATOM 1619 C CA . ASP A 1 226 ? 5.240 13.332 11.958 1.00 91.81 226 ASP A CA 1
ATOM 1620 C C . ASP A 1 226 ? 4.784 14.783 11.761 1.00 91.81 226 ASP A C 1
ATOM 1622 O O . ASP A 1 226 ? 4.525 15.472 12.748 1.00 91.81 226 ASP A O 1
ATOM 1626 N N . ILE A 1 227 ? 4.697 15.272 10.521 1.00 91.19 227 ILE A N 1
ATOM 1627 C CA . ILE A 1 227 ? 4.268 16.647 10.240 1.00 91.19 227 ILE A CA 1
ATOM 1628 C C . ILE A 1 227 ? 2.784 16.767 10.578 1.00 91.19 227 ILE A C 1
ATOM 1630 O O . ILE A 1 227 ? 2.397 17.640 11.359 1.00 91.19 227 ILE A O 1
ATOM 1634 N N . ASP A 1 228 ? 1.975 15.840 10.070 1.00 91.75 228 ASP A N 1
ATOM 1635 C CA . ASP A 1 228 ? 0.546 15.793 10.365 1.00 91.75 228 ASP A CA 1
ATOM 1636 C C . ASP A 1 228 ? 0.284 15.415 11.828 1.00 91.75 228 ASP A C 1
ATOM 1638 O O . ASP A 1 228 ? -0.557 16.027 12.491 1.00 91.75 228 ASP A O 1
ATOM 1642 N N . ARG A 1 229 ? 1.048 14.460 12.378 1.00 95.06 229 ARG A N 1
ATOM 1643 C CA . ARG A 1 229 ? 0.924 14.025 13.783 1.00 95.06 229 ARG A CA 1
ATOM 1644 C C . ARG A 1 229 ? 1.147 15.151 14.786 1.00 95.06 229 ARG A C 1
ATOM 1646 O O . ARG A 1 229 ? 0.507 15.171 15.838 1.00 95.06 229 ARG A O 1
ATOM 1653 N N . ASN A 1 230 ? 2.058 16.070 14.474 1.00 95.06 230 ASN A N 1
ATOM 1654 C CA . ASN A 1 230 ? 2.403 17.201 15.331 1.00 95.06 230 ASN A CA 1
ATOM 1655 C C . ASN A 1 230 ? 1.644 18.483 14.962 1.00 95.06 230 ASN A C 1
ATOM 1657 O O . ASN A 1 230 ? 1.932 19.548 15.514 1.00 95.06 230 ASN A O 1
ATOM 1661 N N . HIS A 1 231 ? 0.670 18.412 14.050 1.00 95.12 231 HIS A N 1
ATOM 1662 C CA . HIS A 1 231 ? -0.084 19.586 13.644 1.00 95.12 231 HIS A CA 1
ATOM 1663 C C . HIS A 1 231 ? -0.865 20.168 14.847 1.00 95.12 231 HIS A C 1
ATOM 1665 O O . HIS A 1 231 ? -1.698 19.466 15.432 1.00 95.12 231 HIS A O 1
ATOM 1671 N N . PRO A 1 232 ? -0.693 21.460 15.209 1.00 94.12 232 PRO A N 1
ATOM 1672 C CA . PRO A 1 232 ? -1.206 22.023 16.468 1.00 94.12 232 PRO A CA 1
ATOM 1673 C C . PRO A 1 232 ? -2.714 21.865 16.715 1.00 94.12 232 PRO A C 1
ATOM 1675 O O . PRO A 1 232 ? -3.153 21.823 17.856 1.00 94.12 232 PRO A O 1
ATOM 1678 N N . MET A 1 233 ? -3.521 21.777 15.654 1.00 93.81 233 MET A N 1
ATOM 1679 C CA . MET A 1 233 ? -4.982 21.608 15.749 1.00 93.81 233 MET A CA 1
ATOM 1680 C C . MET A 1 233 ? -5.458 20.169 16.026 1.00 93.81 233 MET A C 1
ATOM 1682 O O . MET A 1 233 ? -6.654 19.957 16.260 1.00 93.81 233 MET A O 1
ATOM 1686 N N . ILE A 1 234 ? -4.569 19.180 15.894 1.00 95.06 234 ILE A N 1
ATOM 1687 C CA . ILE A 1 234 ? -4.909 17.753 15.996 1.00 95.06 234 ILE A CA 1
ATOM 1688 C C . ILE A 1 234 ? -3.886 16.927 16.780 1.00 95.06 234 ILE A C 1
ATOM 1690 O O . ILE A 1 234 ? -4.066 15.720 16.892 1.00 95.06 234 ILE A O 1
ATOM 1694 N N . ALA A 1 235 ? -2.823 17.522 17.323 1.00 95.31 235 ALA A N 1
ATOM 1695 C CA . ALA A 1 235 ? -1.770 16.785 18.028 1.00 95.31 235 ALA A CA 1
ATOM 1696 C C . ALA A 1 235 ? -2.291 15.973 19.235 1.00 95.31 235 ALA A C 1
ATOM 1698 O O . ALA A 1 235 ? -1.707 14.964 19.613 1.00 95.31 235 ALA A O 1
ATOM 1699 N N . ASP A 1 236 ? -3.414 16.374 19.819 1.00 95.69 236 ASP A N 1
ATOM 1700 C CA . ASP A 1 236 ? -4.100 15.702 20.926 1.00 95.69 236 ASP A CA 1
ATOM 1701 C C . ASP A 1 236 ? -5.203 14.721 20.475 1.00 95.69 236 ASP A C 1
ATOM 1703 O O . ASP A 1 236 ? -5.908 14.149 21.304 1.00 95.69 236 ASP A O 1
ATOM 1707 N N . ARG A 1 237 ? -5.386 14.551 19.162 1.00 96.31 237 ARG A N 1
ATOM 1708 C CA . ARG A 1 237 ? -6.410 13.695 18.536 1.00 96.31 237 ARG A CA 1
ATOM 1709 C C . ARG A 1 237 ? -5.934 13.098 17.211 1.00 96.31 237 ARG A C 1
ATOM 1711 O O . ARG A 1 237 ? -6.722 12.860 16.300 1.00 96.31 237 ARG A O 1
ATOM 1718 N N . SER A 1 238 ? -4.634 12.882 17.076 1.00 97.19 238 SER A N 1
ATOM 1719 C CA . SER A 1 238 ? -4.045 12.205 15.927 1.00 97.19 238 SER A CA 1
ATOM 1720 C C . SER A 1 238 ? -3.084 11.131 16.396 1.00 97.19 238 SER A C 1
ATOM 1722 O O . SER A 1 238 ? -2.476 11.246 17.458 1.00 97.19 238 SER A O 1
ATOM 1724 N N . VAL A 1 239 ? -2.986 10.075 15.601 1.00 97.69 239 VAL A N 1
ATOM 1725 C CA . VAL A 1 239 ? -2.084 8.949 15.823 1.00 97.69 239 VAL A CA 1
ATOM 1726 C C . VAL A 1 239 ? -1.493 8.551 14.478 1.00 97.69 239 VAL A C 1
ATOM 1728 O O . VAL A 1 239 ? -2.210 8.503 13.473 1.00 97.69 239 VAL A O 1
ATOM 1731 N N . LYS A 1 240 ? -0.186 8.303 14.420 1.00 96.75 240 LYS A N 1
ATOM 1732 C CA . LYS A 1 240 ? 0.438 7.800 13.193 1.00 96.75 240 LYS A CA 1
ATOM 1733 C C . LYS A 1 240 ? -0.039 6.388 12.932 1.00 96.75 240 LYS A C 1
ATOM 1735 O O . LYS A 1 240 ? -0.092 5.592 13.856 1.00 96.75 240 LYS A O 1
ATOM 1740 N N . GLY A 1 241 ? -0.342 6.048 11.696 1.00 95.44 241 GLY A N 1
ATOM 1741 C CA . GLY A 1 241 ? -0.668 4.682 11.313 1.00 95.44 241 GLY A CA 1
ATOM 1742 C C . GLY A 1 241 ? -0.175 4.379 9.914 1.00 95.44 241 GLY A C 1
ATOM 1743 O O . GLY A 1 241 ? 0.282 5.261 9.192 1.00 95.44 241 GLY A O 1
ATOM 1744 N N . GLU A 1 242 ? -0.295 3.120 9.518 1.00 94.38 242 GLU A N 1
ATOM 1745 C CA . GLU A 1 242 ? 0.087 2.688 8.181 1.00 94.38 242 GLU A CA 1
ATOM 1746 C C . GLU A 1 242 ? -0.907 1.682 7.605 1.00 94.38 242 GLU A C 1
ATOM 1748 O O . GLU A 1 242 ? -1.621 0.983 8.326 1.00 94.38 242 GLU A O 1
ATOM 1753 N N . VAL A 1 243 ? -0.963 1.610 6.275 1.00 94.25 243 VAL A N 1
ATOM 1754 C CA . VAL A 1 243 ? -1.894 0.727 5.565 1.00 94.25 243 VAL A CA 1
ATOM 1755 C C . VAL A 1 243 ? -1.601 -0.740 5.881 1.00 94.25 243 VAL A C 1
ATOM 1757 O O . VAL A 1 243 ? -0.508 -1.246 5.636 1.00 94.25 243 VAL A O 1
ATOM 1760 N N . GLY A 1 244 ? -2.631 -1.455 6.325 1.00 92.50 244 GLY A N 1
ATOM 1761 C CA . GLY A 1 244 ? -2.558 -2.847 6.759 1.00 92.50 244 GLY A CA 1
ATOM 1762 C C . GLY A 1 244 ? -2.205 -3.023 8.232 1.00 92.50 244 GLY A C 1
ATOM 1763 O O . GLY A 1 244 ? -2.161 -4.166 8.675 1.00 92.50 244 GLY A O 1
ATOM 1764 N N . GLY A 1 245 ? -1.918 -1.934 8.947 1.00 95.19 245 GLY A N 1
ATOM 1765 C CA . GLY A 1 245 ? -1.787 -1.930 10.396 1.00 95.19 245 GLY A CA 1
ATOM 1766 C C . GLY A 1 245 ? -3.148 -1.888 11.089 1.00 95.19 245 GLY A C 1
ATOM 1767 O O . GLY A 1 245 ? -4.185 -2.184 10.487 1.00 95.19 245 GLY A O 1
ATOM 1768 N N . ALA A 1 246 ? -3.152 -1.467 12.349 1.00 96.88 246 ALA A N 1
ATOM 1769 C CA . ALA A 1 246 ? -4.362 -1.358 13.154 1.00 96.88 246 ALA A CA 1
ATOM 1770 C C . ALA A 1 246 ? -4.304 -0.189 14.141 1.00 96.88 246 ALA A C 1
ATOM 1772 O O . ALA A 1 246 ? -3.226 0.234 14.558 1.00 96.88 246 ALA A O 1
ATOM 1773 N N . LEU A 1 247 ? -5.480 0.302 14.526 1.00 98.06 247 LEU A N 1
ATOM 1774 C CA . LEU A 1 247 ? -5.687 1.078 15.738 1.00 98.06 247 LEU A CA 1
ATOM 1775 C C . LEU A 1 247 ? -6.214 0.149 16.823 1.00 98.06 247 LEU A C 1
ATOM 1777 O O . LEU A 1 247 ? -7.249 -0.488 16.644 1.00 98.06 247 LEU A O 1
ATOM 1781 N N . VAL A 1 248 ? -5.521 0.118 17.948 1.00 97.81 248 VAL A N 1
ATOM 1782 C CA . VAL A 1 248 ? -5.860 -0.667 19.128 1.00 97.81 248 VAL A CA 1
ATOM 1783 C C . VAL A 1 248 ? -6.383 0.296 20.185 1.00 97.81 248 VAL A C 1
ATOM 1785 O O . VAL A 1 248 ? -5.692 1.241 20.566 1.00 97.81 248 VAL A O 1
ATOM 1788 N N . VAL A 1 249 ? -7.603 0.069 20.654 1.00 98.12 249 VAL A N 1
ATOM 1789 C CA . VAL A 1 249 ? -8.213 0.808 21.758 1.00 98.12 249 VAL A CA 1
ATOM 1790 C C . VAL A 1 249 ? -7.974 0.022 23.039 1.00 98.12 249 VAL A C 1
ATOM 1792 O O . VAL A 1 249 ? -8.202 -1.187 23.077 1.00 98.12 249 VAL A O 1
ATOM 1795 N N . ALA A 1 250 ? -7.524 0.698 24.088 1.00 97.69 250 ALA A N 1
ATOM 1796 C CA . ALA A 1 250 ? -7.233 0.103 25.384 1.00 97.69 250 ALA A CA 1
ATOM 1797 C C . ALA A 1 250 ? -7.791 0.959 26.527 1.00 97.69 250 ALA A C 1
ATOM 1799 O O . ALA A 1 250 ? -8.033 2.161 26.378 1.00 97.69 250 ALA A O 1
ATOM 1800 N N . LEU A 1 251 ? -7.978 0.332 27.690 1.00 96.06 251 LEU A N 1
ATOM 1801 C CA . LEU A 1 251 ? -8.166 1.082 28.932 1.00 96.06 251 LEU A CA 1
ATOM 1802 C C . LEU A 1 251 ? -6.847 1.764 29.334 1.00 96.06 251 LEU A C 1
ATOM 1804 O O . LEU A 1 251 ? -5.781 1.230 29.017 1.00 96.06 251 LEU A O 1
ATOM 1808 N N . PRO A 1 252 ? -6.886 2.890 30.069 1.00 94.69 252 PRO A N 1
ATOM 1809 C CA . PRO A 1 252 ? -5.683 3.588 30.517 1.00 94.69 252 PRO A CA 1
ATOM 1810 C C . PRO A 1 252 ? -4.717 2.663 31.268 1.00 94.69 252 PRO A C 1
ATOM 1812 O O . PRO A 1 252 ? -5.033 2.157 32.346 1.00 94.69 252 PRO A O 1
ATOM 1815 N N . GLY A 1 253 ? -3.547 2.400 30.674 1.00 90.12 253 GLY A N 1
ATOM 1816 C CA . GLY A 1 253 ? -2.556 1.456 31.221 1.00 90.12 253 GLY A CA 1
ATOM 1817 C C . GLY A 1 253 ? -3.042 0.002 31.366 1.00 90.12 253 GLY A C 1
ATOM 1818 O O . GLY A 1 253 ? -2.390 -0.791 32.048 1.00 90.12 253 GLY A O 1
ATOM 1819 N N . GLY A 1 254 ? -4.177 -0.335 30.757 1.00 91.81 254 GLY A N 1
ATOM 1820 C CA . GLY A 1 254 ? -4.864 -1.617 30.858 1.00 91.81 254 GLY A CA 1
ATOM 1821 C C . GLY A 1 254 ? -4.799 -2.448 29.571 1.00 91.81 254 GLY A C 1
ATOM 1822 O O . GLY A 1 254 ? -3.979 -2.181 28.689 1.00 91.81 254 GLY A O 1
ATOM 1823 N N . PRO A 1 255 ? -5.635 -3.498 29.466 1.00 93.44 255 PRO A N 1
ATOM 1824 C CA . PRO A 1 255 ? -5.675 -4.361 28.290 1.00 93.44 255 PRO A CA 1
ATOM 1825 C C . PRO A 1 255 ? -6.328 -3.672 27.082 1.00 93.44 255 PRO A C 1
ATOM 1827 O O . PRO A 1 255 ? -7.055 -2.681 27.224 1.00 93.44 255 PRO A O 1
ATOM 1830 N N . LYS A 1 256 ? -6.098 -4.252 25.894 1.00 95.44 256 LYS A N 1
ATOM 1831 C CA . LYS A 1 256 ? -6.900 -3.991 24.691 1.00 95.44 256 LYS A CA 1
ATOM 1832 C C . LYS A 1 256 ? -8.374 -4.247 25.011 1.00 95.44 256 LYS A C 1
ATOM 1834 O O . LYS A 1 256 ? -8.697 -5.188 25.729 1.00 95.44 256 LYS A O 1
ATOM 1839 N N . VAL A 1 257 ? -9.240 -3.409 24.455 1.00 96.56 257 VAL A N 1
ATOM 1840 C CA . VAL A 1 257 ? -10.696 -3.573 24.506 1.00 96.56 257 VAL A CA 1
ATOM 1841 C C . VAL A 1 257 ? -11.334 -3.720 23.131 1.00 96.56 257 VAL A C 1
ATOM 1843 O O . VAL A 1 257 ? -12.399 -4.314 23.040 1.00 96.56 257 VAL A O 1
ATOM 1846 N N . GLN A 1 258 ? -10.720 -3.152 22.090 1.00 96.81 258 GLN A N 1
ATOM 1847 C CA . GLN A 1 258 ? -11.201 -3.210 20.712 1.00 96.81 258 GLN A CA 1
ATOM 1848 C C . GLN A 1 258 ? -10.075 -2.874 19.725 1.00 96.81 258 GLN A C 1
ATOM 1850 O O . GLN A 1 258 ? -9.095 -2.215 20.087 1.00 96.81 258 GLN A O 1
ATOM 1855 N N . MET A 1 259 ? -10.249 -3.237 18.456 1.00 96.94 259 MET A N 1
ATOM 1856 C CA . MET A 1 259 ? -9.310 -2.933 17.380 1.00 96.94 259 MET A CA 1
ATOM 1857 C C . MET A 1 259 ? -10.023 -2.632 16.062 1.00 96.94 259 MET A C 1
ATOM 1859 O O . MET A 1 259 ? -11.062 -3.195 15.746 1.00 96.94 259 MET A O 1
ATOM 1863 N N . ILE A 1 260 ? -9.453 -1.742 15.252 1.00 97.56 260 ILE A N 1
ATOM 1864 C CA . ILE A 1 260 ? -9.885 -1.527 13.869 1.00 97.56 260 ILE A CA 1
ATOM 1865 C C . ILE A 1 260 ? -8.675 -1.445 12.944 1.00 97.56 260 ILE A C 1
ATOM 1867 O O . ILE A 1 260 ? -7.698 -0.754 13.230 1.00 97.56 260 ILE A O 1
ATOM 1871 N N . ARG A 1 261 ? -8.739 -2.121 11.796 1.00 96.75 261 ARG A N 1
ATOM 1872 C CA . ARG A 1 261 ? -7.670 -2.082 10.786 1.00 96.75 261 ARG A CA 1
ATOM 1873 C C . ARG A 1 261 ? -7.466 -0.675 10.236 1.00 96.75 261 ARG A C 1
ATOM 1875 O O . ARG A 1 261 ? -8.417 0.090 10.129 1.00 96.75 261 ARG A O 1
ATOM 1882 N N . VAL A 1 262 ? -6.249 -0.347 9.816 1.00 96.44 262 VAL A N 1
ATOM 1883 C CA . VAL A 1 262 ? -5.939 0.893 9.088 1.00 96.44 262 VAL A CA 1
ATOM 1884 C C . VAL A 1 262 ? -5.784 0.572 7.607 1.00 96.44 262 VAL A C 1
ATOM 1886 O O . VAL A 1 262 ? -5.015 -0.314 7.233 1.00 96.44 262 VAL A O 1
ATOM 1889 N N . ALA A 1 263 ? -6.497 1.281 6.735 1.00 94.81 263 ALA A N 1
ATOM 1890 C CA . ALA A 1 263 ? -6.367 1.098 5.293 1.00 94.81 263 ALA A CA 1
ATOM 1891 C C . ALA A 1 263 ? -6.589 2.402 4.510 1.00 94.81 263 ALA A C 1
ATOM 1893 O O . ALA A 1 263 ? -6.511 3.502 5.063 1.00 94.81 263 ALA A O 1
ATOM 1894 N N . GLY A 1 264 ? -6.808 2.280 3.199 1.00 92.75 264 GLY A N 1
ATOM 1895 C CA . GLY A 1 264 ? -7.081 3.419 2.333 1.00 92.75 264 GLY A CA 1
ATOM 1896 C C . GLY A 1 264 ? -8.434 4.091 2.599 1.00 92.75 264 GLY A C 1
ATOM 1897 O O . GLY A 1 264 ? -9.116 3.821 3.591 1.00 92.75 264 GLY A O 1
ATOM 1898 N N . PRO A 1 265 ? -8.866 4.980 1.700 1.00 92.19 265 PRO A N 1
ATOM 1899 C CA . PRO A 1 265 ? -10.134 5.691 1.826 1.00 92.19 265 PRO A CA 1
ATOM 1900 C C . PRO A 1 265 ? -11.360 4.779 1.917 1.00 92.19 265 PRO A C 1
ATOM 1902 O O . PRO A 1 265 ? -11.617 3.995 1.005 1.00 92.19 265 PRO A O 1
ATOM 1905 N N . ARG A 1 266 ? -12.192 4.942 2.953 1.00 92.06 266 ARG A N 1
ATOM 1906 C CA . ARG A 1 266 ? -13.527 4.314 3.021 1.00 92.06 266 ARG A CA 1
ATOM 1907 C C . ARG A 1 266 ? -14.477 4.877 1.963 1.00 92.06 266 ARG A C 1
ATOM 1909 O O . ARG A 1 266 ? -15.347 4.166 1.470 1.00 92.06 266 ARG A O 1
ATOM 1916 N N . ALA A 1 267 ? -14.310 6.153 1.615 1.00 88.38 267 ALA A N 1
ATOM 1917 C CA . ALA A 1 267 ? -15.104 6.847 0.609 1.00 88.38 267 ALA A CA 1
ATOM 1918 C C . ALA A 1 267 ? -14.218 7.288 -0.568 1.00 88.38 267 ALA A C 1
ATOM 1920 O O . ALA A 1 267 ? -13.359 8.167 -0.434 1.00 88.38 267 ALA A O 1
ATOM 1921 N N . SER A 1 268 ? -14.445 6.678 -1.735 1.00 88.31 268 SER A N 1
ATOM 1922 C CA . SER A 1 268 ? -13.819 7.051 -3.006 1.00 88.31 268 SER A CA 1
ATOM 1923 C C . SER A 1 268 ? -14.762 6.768 -4.189 1.00 88.31 268 SER A C 1
ATOM 1925 O O . SER A 1 268 ? -15.692 5.970 -4.039 1.00 88.31 268 SER A O 1
ATOM 1927 N N . PRO A 1 269 ? -14.520 7.345 -5.383 1.00 87.44 269 PRO A N 1
ATOM 1928 C CA . PRO A 1 269 ? -15.268 7.001 -6.598 1.00 87.44 269 PRO A CA 1
ATOM 1929 C C . PRO A 1 269 ? -15.199 5.516 -6.992 1.00 87.44 269 PRO A C 1
ATOM 1931 O O . PRO A 1 269 ? -16.057 5.044 -7.733 1.00 87.44 269 PRO A O 1
ATOM 1934 N N . LEU A 1 270 ? -14.192 4.779 -6.507 1.00 86.25 270 LEU A N 1
ATOM 1935 C CA . LEU A 1 270 ? -14.012 3.342 -6.745 1.00 86.25 270 LEU A CA 1
ATOM 1936 C C . LEU A 1 270 ? -14.636 2.468 -5.638 1.00 86.25 270 LEU A C 1
ATOM 1938 O O . LEU A 1 270 ? -14.532 1.246 -5.700 1.00 86.25 270 LEU A O 1
ATOM 1942 N N . GLY A 1 271 ? -15.278 3.077 -4.635 1.00 89.50 271 GLY A N 1
ATOM 1943 C CA . GLY A 1 271 ? -15.730 2.411 -3.411 1.00 89.50 271 GLY A CA 1
ATOM 1944 C C . GLY A 1 271 ? -14.672 2.418 -2.294 1.00 89.50 271 GLY A C 1
ATOM 1945 O O . GLY A 1 271 ? -13.656 3.111 -2.416 1.00 89.50 271 GLY A O 1
ATOM 1946 N N . PRO A 1 272 ? -14.908 1.692 -1.186 1.00 90.06 272 PRO A N 1
ATOM 1947 C CA . PRO A 1 272 ? -13.936 1.554 -0.106 1.00 90.06 272 PRO A CA 1
ATOM 1948 C C . PRO A 1 272 ? -12.655 0.882 -0.601 1.00 90.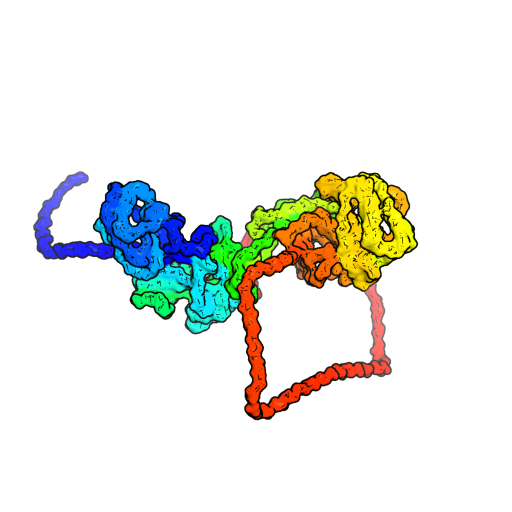06 272 PRO A C 1
ATOM 1950 O O . PRO A 1 272 ? -12.686 -0.212 -1.165 1.00 90.06 272 PRO A O 1
ATOM 1953 N N . LEU A 1 273 ? -11.520 1.533 -0.374 1.00 89.19 273 LEU A N 1
ATOM 1954 C CA . LEU A 1 273 ? -10.201 1.012 -0.700 1.00 89.19 273 LEU A CA 1
ATOM 1955 C C . LEU A 1 273 ? -9.593 0.406 0.562 1.00 89.19 273 LEU A C 1
ATOM 1957 O O . LEU A 1 273 ? -9.330 1.113 1.533 1.00 89.19 273 LEU A O 1
ATOM 1961 N N . GLY A 1 274 ? -9.389 -0.911 0.540 1.00 88.00 274 GLY A N 1
ATOM 1962 C CA . GLY A 1 274 ? -8.664 -1.625 1.587 1.00 88.00 274 GLY A CA 1
ATOM 1963 C C . GLY A 1 274 ? -7.155 -1.405 1.459 1.00 88.00 274 GLY A C 1
ATOM 1964 O O . GLY A 1 274 ? -6.668 -0.278 1.365 1.00 88.00 274 GLY A O 1
ATOM 1965 N N . ARG A 1 275 ? -6.397 -2.502 1.434 1.00 86.06 275 ARG A N 1
ATOM 1966 C CA . ARG A 1 275 ? -4.944 -2.487 1.239 1.00 86.06 275 ARG A CA 1
ATOM 1967 C C . ARG A 1 275 ? -4.593 -2.914 -0.181 1.00 86.06 275 ARG A C 1
ATOM 1969 O O . ARG A 1 275 ? -4.712 -4.087 -0.529 1.00 86.06 275 ARG A O 1
ATOM 1976 N N . THR A 1 276 ? -4.079 -1.981 -0.972 1.00 84.00 276 THR A N 1
ATOM 1977 C CA . THR A 1 276 ? -3.440 -2.289 -2.253 1.00 84.00 276 THR A CA 1
ATOM 1978 C C . THR A 1 276 ? -1.944 -2.417 -2.024 1.00 84.00 276 THR A C 1
ATOM 1980 O O . THR A 1 276 ? -1.276 -1.447 -1.670 1.00 84.00 276 THR A O 1
ATOM 1983 N N . ARG A 1 277 ? -1.403 -3.621 -2.221 1.00 85.00 277 ARG A N 1
ATOM 1984 C CA . ARG A 1 277 ? 0.043 -3.834 -2.178 1.00 85.00 277 ARG A CA 1
ATOM 1985 C C . ARG A 1 277 ? 0.607 -3.865 -3.592 1.00 85.00 277 ARG A C 1
ATOM 1987 O O . ARG A 1 277 ? 0.230 -4.737 -4.371 1.00 85.00 277 ARG A O 1
ATOM 1994 N N . ALA A 1 278 ? 1.526 -2.955 -3.891 1.00 87.50 278 ALA A N 1
ATOM 1995 C CA . ALA A 1 278 ? 2.367 -3.036 -5.079 1.00 87.50 278 ALA A CA 1
ATOM 1996 C C . ALA A 1 278 ? 3.703 -3.684 -4.698 1.00 87.50 278 ALA A C 1
ATOM 1998 O O . ALA A 1 278 ? 4.243 -3.411 -3.625 1.00 87.50 278 ALA A O 1
ATOM 1999 N N . ARG A 1 279 ? 4.240 -4.562 -5.549 1.00 91.75 279 ARG A N 1
ATOM 2000 C CA . ARG A 1 279 ? 5.601 -5.071 -5.367 1.00 91.75 279 ARG A CA 1
ATOM 2001 C C . ARG A 1 279 ? 6.564 -4.100 -6.034 1.00 91.75 279 ARG A C 1
ATOM 2003 O O . ARG A 1 279 ? 6.394 -3.799 -7.209 1.00 91.75 279 ARG A O 1
ATOM 2010 N N . LEU A 1 280 ? 7.555 -3.630 -5.287 1.00 94.25 280 LEU A N 1
ATOM 2011 C CA . LEU A 1 280 ? 8.595 -2.746 -5.795 1.00 94.25 280 LEU A CA 1
ATOM 2012 C C . LEU A 1 280 ? 9.907 -3.522 -5.913 1.00 94.25 280 LEU A C 1
ATOM 2014 O O . LEU A 1 280 ? 10.314 -4.174 -4.949 1.00 94.25 280 LEU A O 1
ATOM 2018 N N . ARG A 1 281 ? 10.560 -3.430 -7.072 1.00 95.75 281 ARG A N 1
ATOM 2019 C CA . ARG A 1 281 ? 11.931 -3.902 -7.286 1.00 95.75 281 ARG A CA 1
ATOM 2020 C C . ARG A 1 281 ? 12.799 -2.720 -7.684 1.00 95.75 281 ARG A C 1
ATOM 2022 O O . ARG A 1 281 ? 12.483 -2.014 -8.638 1.00 95.75 281 ARG A O 1
ATOM 2029 N N . ILE A 1 282 ? 13.890 -2.507 -6.958 1.00 96.56 282 ILE A N 1
ATOM 2030 C CA . ILE A 1 282 ? 14.828 -1.416 -7.215 1.00 96.56 282 ILE A CA 1
ATOM 2031 C C . ILE A 1 282 ? 16.128 -1.988 -7.776 1.00 96.56 282 ILE A C 1
ATOM 2033 O O . ILE A 1 282 ? 16.791 -2.809 -7.142 1.00 96.56 282 ILE A O 1
ATOM 2037 N N . VAL A 1 283 ? 16.503 -1.531 -8.965 1.00 97.38 283 VAL A N 1
ATOM 2038 C CA . VAL A 1 283 ? 17.752 -1.891 -9.638 1.00 97.38 283 VAL A CA 1
ATOM 2039 C C . VAL A 1 283 ? 18.696 -0.695 -9.565 1.00 97.38 283 VAL A C 1
ATOM 2041 O O . VAL A 1 283 ? 18.481 0.327 -10.212 1.00 97.38 283 VAL A O 1
ATOM 2044 N N . MET A 1 284 ? 19.741 -0.819 -8.755 1.00 97.25 284 MET A N 1
ATOM 2045 C CA . MET A 1 284 ? 20.778 0.188 -8.553 1.00 97.25 284 MET A CA 1
ATOM 2046 C C . MET A 1 284 ? 21.906 -0.033 -9.558 1.00 97.25 284 MET A C 1
ATOM 2048 O O . MET A 1 284 ? 22.719 -0.948 -9.395 1.00 97.25 284 MET A O 1
ATOM 2052 N N . VAL A 1 285 ? 21.965 0.803 -10.592 1.00 97.25 285 VAL A N 1
ATOM 2053 C CA . VAL A 1 285 ? 22.937 0.664 -11.681 1.00 97.25 285 VAL A CA 1
ATOM 2054 C C . VAL A 1 285 ? 24.189 1.464 -11.342 1.00 97.25 285 VAL A C 1
ATOM 2056 O O . VAL A 1 285 ? 24.145 2.685 -11.169 1.00 97.25 285 VAL A O 1
ATOM 2059 N N . ARG A 1 286 ? 25.321 0.771 -11.214 1.00 96.56 286 ARG A N 1
ATOM 2060 C CA . ARG A 1 286 ? 26.636 1.395 -11.006 1.00 96.56 286 ARG A CA 1
ATOM 2061 C C . ARG A 1 286 ? 27.010 2.230 -12.241 1.00 96.56 286 ARG A C 1
ATOM 2063 O O . ARG A 1 286 ? 26.621 1.855 -13.337 1.00 96.56 286 ARG A O 1
ATOM 2070 N N . PRO A 1 287 ? 27.799 3.312 -12.115 1.00 94.38 287 PRO A N 1
ATOM 2071 C CA . PRO A 1 287 ? 28.237 4.109 -13.266 1.00 94.38 287 PRO A CA 1
ATOM 2072 C C . PRO A 1 287 ? 29.122 3.310 -14.236 1.00 94.38 287 PRO A C 1
ATOM 2074 O O . PRO A 1 287 ? 29.079 3.493 -15.442 1.00 94.38 287 PRO A O 1
ATOM 2077 N N . ARG A 1 288 ? 29.913 2.381 -13.696 1.00 95.44 288 ARG A N 1
ATOM 2078 C CA . ARG A 1 288 ? 30.822 1.510 -14.442 1.00 95.44 288 ARG A CA 1
ATOM 2079 C C . ARG A 1 288 ? 30.924 0.160 -13.756 1.00 95.44 288 ARG A C 1
ATOM 2081 O O . ARG A 1 288 ? 30.641 0.057 -12.559 1.00 95.44 288 ARG A O 1
ATOM 2088 N N . ALA A 1 289 ? 31.391 -0.847 -14.488 1.00 95.25 289 ALA A N 1
ATOM 2089 C CA . ALA A 1 289 ? 31.555 -2.192 -13.952 1.00 95.25 289 ALA A CA 1
ATOM 2090 C C . ALA A 1 289 ? 32.444 -2.208 -12.692 1.00 95.25 289 ALA A C 1
ATOM 2092 O O . ALA A 1 289 ? 33.548 -1.649 -12.689 1.00 95.25 289 ALA A O 1
ATOM 2093 N N . GLY A 1 290 ? 31.942 -2.805 -11.608 1.00 94.62 290 GLY A N 1
ATOM 2094 C CA . GLY A 1 290 ? 32.605 -2.854 -10.301 1.00 94.62 290 GLY A CA 1
ATOM 2095 C C . GLY A 1 290 ? 32.759 -1.496 -9.598 1.00 94.62 290 GLY A C 1
ATOM 2096 O O . GLY A 1 290 ? 33.521 -1.385 -8.638 1.00 94.62 290 GLY A O 1
ATOM 2097 N N . GLY A 1 291 ? 32.094 -0.442 -10.083 1.00 94.62 291 GLY A N 1
ATOM 2098 C CA . GLY A 1 291 ? 32.085 0.886 -9.465 1.00 94.62 291 GLY A CA 1
ATOM 2099 C C . GLY A 1 291 ? 31.232 0.965 -8.186 1.00 94.62 291 GLY A C 1
ATOM 2100 O O . GLY A 1 291 ? 30.560 0.002 -7.821 1.00 94.62 291 GLY A O 1
ATOM 2101 N N . PRO A 1 292 ? 31.214 2.111 -7.482 1.00 95.88 292 PRO A N 1
ATOM 2102 C CA . PRO A 1 292 ? 30.289 2.320 -6.364 1.00 95.88 292 PRO A CA 1
ATOM 2103 C C . PRO A 1 292 ? 28.827 2.369 -6.856 1.00 95.88 292 PRO A C 1
ATOM 2105 O O . PRO A 1 292 ? 28.596 2.613 -8.041 1.00 95.88 292 PRO A O 1
ATOM 2108 N N . PRO A 1 293 ? 27.827 2.163 -5.983 1.00 96.44 293 PRO A N 1
ATOM 2109 C CA . PRO 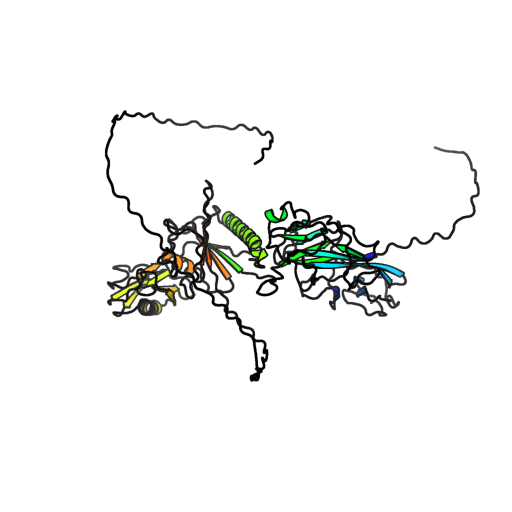A 1 293 ? 26.426 2.369 -6.350 1.00 96.44 293 PRO A CA 1
ATOM 2110 C C . PRO A 1 293 ? 26.143 3.840 -6.715 1.00 96.44 293 PRO A C 1
ATOM 2112 O O . PRO A 1 293 ? 26.939 4.726 -6.382 1.00 96.44 293 PRO A O 1
ATOM 2115 N N . PRO A 1 294 ? 25.001 4.135 -7.369 1.00 92.94 294 PRO A N 1
ATOM 2116 C CA . PRO A 1 294 ? 24.675 5.490 -7.830 1.00 92.94 294 PRO A CA 1
ATOM 2117 C C . PRO A 1 294 ? 24.581 6.523 -6.691 1.00 92.94 294 PRO A C 1
ATOM 2119 O O . PRO A 1 294 ? 24.749 7.722 -6.910 1.00 92.94 294 PRO A O 1
ATOM 2122 N N . MET A 1 295 ? 24.361 6.073 -5.454 1.00 93.25 295 MET A N 1
ATOM 2123 C CA . MET A 1 295 ? 24.222 6.910 -4.263 1.00 93.25 295 MET A CA 1
ATOM 2124 C C . MET A 1 295 ? 24.699 6.178 -3.005 1.00 93.25 295 MET A C 1
ATOM 2126 O O . MET A 1 295 ? 25.041 5.007 -3.067 1.00 93.25 295 MET A O 1
ATOM 2130 N N . GLY A 1 296 ? 24.743 6.857 -1.855 1.00 92.69 296 GLY A N 1
ATOM 2131 C CA . GLY A 1 296 ? 25.060 6.225 -0.563 1.00 92.69 296 GLY A CA 1
ATOM 2132 C C . GLY A 1 296 ? 26.534 5.862 -0.335 1.00 92.69 296 GLY A C 1
ATOM 2133 O O . GLY A 1 296 ? 26.901 5.533 0.786 1.00 92.69 296 GLY A O 1
ATOM 2134 N N . GLY A 1 297 ? 27.392 5.979 -1.353 1.00 92.38 297 GLY A N 1
ATOM 2135 C CA . GLY A 1 297 ? 28.839 5.743 -1.260 1.00 92.38 297 GLY A CA 1
ATOM 2136 C C . GLY A 1 297 ? 29.225 4.268 -1.394 1.00 92.38 297 GLY A C 1
ATOM 2137 O O . GLY A 1 297 ? 30.112 3.952 -2.184 1.00 92.38 297 GLY A O 1
ATOM 2138 N N . ASP A 1 298 ? 28.521 3.385 -0.689 1.00 95.69 298 ASP A N 1
ATOM 2139 C CA . ASP A 1 298 ? 28.626 1.927 -0.781 1.00 95.69 298 ASP A CA 1
ATOM 2140 C C . ASP A 1 298 ? 27.234 1.265 -0.826 1.00 95.69 298 ASP A C 1
ATOM 2142 O O . ASP A 1 298 ? 26.203 1.935 -0.708 1.00 95.69 298 ASP A O 1
ATOM 2146 N N . ASP A 1 299 ? 27.194 -0.050 -1.055 1.00 96.81 299 ASP A N 1
ATOM 2147 C CA . ASP A 1 299 ? 25.941 -0.795 -1.237 1.00 96.81 299 ASP A CA 1
ATOM 2148 C C . ASP A 1 299 ? 25.058 -0.763 0.025 1.00 96.81 299 ASP A C 1
ATOM 2150 O O . ASP A 1 299 ? 23.831 -0.706 -0.075 1.00 96.81 299 ASP A O 1
ATOM 2154 N N . ALA A 1 300 ? 25.658 -0.742 1.220 1.00 97.38 300 ALA A N 1
ATOM 2155 C CA . ALA A 1 300 ? 24.918 -0.682 2.478 1.00 97.38 300 ALA A CA 1
ATOM 2156 C C . ALA A 1 300 ? 24.252 0.689 2.670 1.00 97.38 300 ALA A C 1
ATOM 2158 O O . ALA A 1 300 ? 23.069 0.764 3.012 1.00 97.38 300 ALA A O 1
ATOM 2159 N N . GLY A 1 301 ? 24.982 1.772 2.396 1.00 96.88 301 GLY A N 1
ATOM 2160 C CA . GLY A 1 301 ? 24.466 3.135 2.409 1.00 96.88 301 GLY A CA 1
ATOM 2161 C C . GLY A 1 301 ? 23.380 3.347 1.355 1.00 96.88 301 GLY A C 1
ATOM 2162 O O . GLY A 1 301 ? 22.343 3.939 1.649 1.00 96.88 301 GLY A O 1
ATOM 2163 N N . ALA A 1 302 ? 23.565 2.815 0.145 1.00 96.06 302 ALA A N 1
ATOM 2164 C CA . ALA A 1 302 ? 22.559 2.876 -0.913 1.00 96.06 302 ALA A CA 1
ATOM 2165 C C . ALA A 1 302 ? 21.273 2.125 -0.532 1.00 96.06 302 ALA A C 1
ATOM 2167 O O . ALA A 1 302 ? 20.177 2.659 -0.702 1.00 96.06 302 ALA A O 1
ATOM 2168 N N . LEU A 1 303 ? 21.400 0.919 0.035 1.00 97.19 303 LEU A N 1
ATOM 2169 C CA . LEU A 1 303 ? 20.267 0.129 0.519 1.00 97.19 303 LEU A CA 1
ATOM 2170 C C . LEU A 1 303 ? 19.516 0.848 1.645 1.00 97.19 303 LEU A C 1
ATOM 2172 O O . LEU A 1 303 ? 18.286 0.880 1.640 1.00 97.19 303 LEU A O 1
ATOM 2176 N N . ALA A 1 304 ? 20.238 1.445 2.597 1.00 96.56 304 ALA A N 1
ATOM 2177 C CA . ALA A 1 304 ? 19.634 2.209 3.683 1.00 96.56 304 ALA A CA 1
ATOM 2178 C C . ALA A 1 304 ? 18.809 3.390 3.153 1.00 96.56 304 ALA A C 1
ATOM 2180 O O . ALA A 1 304 ? 17.681 3.600 3.599 1.00 96.56 304 ALA A O 1
ATOM 2181 N N . ILE A 1 305 ? 19.326 4.122 2.160 1.00 95.56 305 ILE A N 1
ATOM 2182 C CA . ILE A 1 305 ? 18.577 5.233 1.568 1.00 95.56 305 ILE A CA 1
ATOM 2183 C C . ILE A 1 305 ? 17.371 4.723 0.772 1.00 95.56 305 ILE A C 1
ATOM 2185 O O . ILE A 1 305 ? 16.284 5.269 0.931 1.00 95.56 305 ILE A O 1
ATOM 2189 N N . ALA A 1 306 ? 17.520 3.656 -0.020 1.00 95.62 306 ALA A N 1
ATOM 2190 C CA . ALA A 1 306 ? 16.412 3.061 -0.770 1.00 95.62 306 ALA A CA 1
ATOM 2191 C C . ALA A 1 306 ? 15.244 2.671 0.147 1.00 95.62 306 ALA A C 1
ATOM 2193 O O . ALA A 1 306 ? 14.093 3.002 -0.129 1.00 95.62 306 ALA A O 1
ATOM 2194 N N . ARG A 1 307 ? 15.549 2.029 1.279 1.00 95.62 307 ARG A N 1
ATOM 2195 C CA . ARG A 1 307 ? 14.555 1.670 2.297 1.00 95.62 307 ARG A CA 1
ATOM 2196 C C . ARG A 1 307 ? 13.871 2.897 2.891 1.00 95.62 307 ARG A C 1
ATOM 2198 O O . ARG A 1 307 ? 12.648 2.914 2.973 1.00 95.62 307 ARG A O 1
ATOM 2205 N N . ALA A 1 308 ? 14.639 3.930 3.230 1.00 93.69 308 ALA A N 1
ATOM 2206 C CA . ALA A 1 308 ? 14.094 5.171 3.772 1.00 93.69 308 ALA A CA 1
ATOM 2207 C C . ALA A 1 308 ? 13.204 5.925 2.761 1.00 93.69 308 ALA A C 1
ATOM 2209 O O . ALA A 1 308 ? 12.211 6.534 3.153 1.00 93.69 308 ALA A O 1
ATOM 2210 N N . GLU A 1 309 ? 13.525 5.890 1.462 1.00 93.31 309 GLU A N 1
ATOM 2211 C CA . GLU A 1 309 ? 12.658 6.466 0.423 1.00 93.31 309 GLU A CA 1
ATOM 2212 C C . GLU A 1 309 ? 11.364 5.668 0.247 1.00 93.31 309 GLU A C 1
ATOM 2214 O O . GLU A 1 309 ? 10.297 6.257 0.092 1.00 93.31 309 GLU A O 1
ATOM 2219 N N . VAL A 1 310 ? 11.425 4.334 0.309 1.00 93.56 310 VAL A N 1
ATOM 2220 C CA . VAL A 1 310 ? 10.220 3.492 0.240 1.00 93.56 310 VAL A CA 1
ATOM 2221 C C . VAL A 1 310 ? 9.338 3.675 1.470 1.00 93.56 310 VAL A C 1
ATOM 2223 O O . VAL A 1 310 ? 8.119 3.713 1.337 1.00 93.56 310 VAL A O 1
ATOM 2226 N N . GLU A 1 311 ? 9.924 3.856 2.650 1.00 90.94 311 GLU A N 1
ATOM 2227 C CA . GLU A 1 311 ? 9.191 4.212 3.866 1.00 90.94 311 GLU A CA 1
ATOM 2228 C C . GLU A 1 311 ? 8.448 5.549 3.703 1.00 90.94 311 GLU A C 1
ATOM 2230 O O . GLU A 1 311 ? 7.239 5.620 3.929 1.00 90.94 311 GLU A O 1
ATOM 2235 N N . ARG A 1 312 ? 9.126 6.590 3.196 1.00 90.25 312 ARG A N 1
ATOM 2236 C CA . ARG A 1 312 ? 8.484 7.874 2.855 1.00 90.25 312 ARG A CA 1
ATOM 2237 C C . ARG A 1 312 ? 7.385 7.715 1.807 1.00 90.25 312 ARG A C 1
ATOM 2239 O O . ARG A 1 312 ? 6.325 8.325 1.926 1.00 90.25 312 ARG A O 1
ATOM 2246 N N . ALA A 1 313 ? 7.620 6.895 0.786 1.00 91.44 313 ALA A N 1
ATOM 2247 C CA . ALA A 1 313 ? 6.630 6.625 -0.246 1.00 91.44 313 ALA A CA 1
ATOM 2248 C C . ALA A 1 313 ? 5.405 5.896 0.330 1.00 91.44 313 ALA A C 1
ATOM 2250 O O . ALA A 1 313 ? 4.284 6.255 -0.011 1.00 91.44 313 ALA A O 1
ATOM 2251 N N . ASN A 1 314 ? 5.595 4.927 1.228 1.00 90.00 314 ASN A N 1
ATOM 2252 C CA . ASN A 1 314 ? 4.505 4.253 1.934 1.00 90.00 314 ASN A CA 1
ATOM 2253 C C . ASN A 1 314 ? 3.669 5.233 2.761 1.00 90.00 314 ASN A C 1
ATOM 2255 O O . ASN A 1 314 ? 2.446 5.122 2.751 1.00 90.00 314 ASN A O 1
ATOM 2259 N N . ALA A 1 315 ? 4.301 6.200 3.431 1.00 87.06 315 ALA A N 1
ATOM 2260 C CA . ALA A 1 315 ? 3.580 7.247 4.151 1.00 87.06 315 ALA A CA 1
ATOM 2261 C C . ALA A 1 315 ? 2.738 8.101 3.184 1.00 87.06 315 ALA A C 1
ATOM 2263 O O . ALA A 1 315 ? 1.524 8.223 3.348 1.00 87.06 315 ALA A O 1
ATOM 2264 N N . LEU A 1 316 ? 3.352 8.607 2.111 1.00 88.38 316 LEU A N 1
ATOM 2265 C CA . LEU A 1 316 ? 2.682 9.477 1.140 1.00 88.38 316 LEU A CA 1
ATOM 2266 C C . LEU A 1 316 ? 1.518 8.780 0.415 1.00 88.38 316 LEU A C 1
ATOM 2268 O O . LEU A 1 316 ? 0.417 9.318 0.312 1.00 88.38 316 LEU A O 1
ATOM 2272 N N . TRP A 1 317 ? 1.757 7.574 -0.098 1.00 90.75 317 TRP A N 1
ATOM 2273 C CA . TRP A 1 317 ? 0.772 6.808 -0.864 1.00 90.75 317 TRP A CA 1
ATOM 2274 C C . TRP A 1 317 ? -0.205 6.027 0.021 1.00 90.75 317 TRP A C 1
ATOM 2276 O O . TRP A 1 317 ? -1.256 5.582 -0.456 1.00 90.75 317 TRP A O 1
ATOM 2286 N N . GLY A 1 318 ? 0.091 5.907 1.316 1.00 89.44 318 GLY A N 1
ATOM 2287 C CA . GLY A 1 318 ? -0.756 5.236 2.292 1.00 89.44 318 GLY A CA 1
ATOM 2288 C C . GLY A 1 318 ? -2.139 5.875 2.397 1.00 89.44 318 GLY A C 1
ATOM 2289 O O . GLY A 1 318 ? -3.141 5.164 2.457 1.00 89.44 318 GLY A O 1
ATOM 2290 N N . ALA A 1 319 ? -2.225 7.203 2.283 1.00 88.62 319 ALA A N 1
ATOM 2291 C CA . ALA A 1 319 ? -3.493 7.935 2.239 1.00 88.62 319 ALA A CA 1
ATOM 2292 C C . ALA A 1 319 ? -4.389 7.529 1.046 1.00 88.62 319 ALA A C 1
ATOM 2294 O O . ALA A 1 319 ? -5.606 7.707 1.076 1.00 88.62 319 ALA A O 1
ATOM 2295 N N . CYS A 1 320 ? -3.810 6.927 0.001 1.00 90.06 320 CYS A N 1
ATOM 2296 C CA . CYS A 1 320 ? -4.524 6.341 -1.135 1.00 90.06 320 CYS A CA 1
ATOM 2297 C C . CYS A 1 320 ? -4.775 4.826 -0.985 1.00 90.06 320 CYS A C 1
ATOM 2299 O O . CYS A 1 320 ? -5.300 4.199 -1.903 1.00 90.06 320 CYS A O 1
ATOM 2301 N N . GLY A 1 321 ? -4.405 4.222 0.147 1.00 91.06 321 GLY A N 1
ATOM 2302 C CA . GLY A 1 321 ? -4.491 2.780 0.386 1.00 91.06 321 GLY A CA 1
ATOM 2303 C C . GLY A 1 321 ? -3.411 1.963 -0.320 1.00 91.06 321 GLY A C 1
ATOM 2304 O O . GLY A 1 321 ? -3.585 0.754 -0.482 1.00 91.06 321 GLY A O 1
ATOM 2305 N N . VAL A 1 322 ? -2.325 2.599 -0.768 1.00 91.25 322 VAL A N 1
ATOM 2306 C CA . VAL A 1 322 ? -1.227 1.942 -1.485 1.00 91.25 322 VAL A CA 1
ATOM 2307 C C . VAL A 1 322 ? -0.026 1.779 -0.558 1.00 91.25 322 VAL A C 1
ATOM 2309 O O . VAL A 1 322 ? 0.382 2.714 0.120 1.00 91.25 322 VAL A O 1
ATOM 2312 N N . SER A 1 323 ? 0.549 0.578 -0.545 1.00 91.50 323 SER A N 1
ATOM 2313 C CA . SER A 1 323 ? 1.776 0.258 0.187 1.00 91.50 323 SER A CA 1
ATOM 2314 C C . SER A 1 323 ? 2.692 -0.624 -0.661 1.00 91.50 323 SER A C 1
ATOM 2316 O O . SER A 1 323 ? 2.235 -1.524 -1.370 1.00 91.50 323 SER A O 1
ATOM 2318 N N . PHE A 1 324 ? 3.996 -0.406 -0.548 1.00 91.75 324 PHE A N 1
ATOM 2319 C CA . PHE A 1 324 ? 5.056 -1.232 -1.124 1.00 91.75 324 PHE A CA 1
ATOM 2320 C C . PHE A 1 324 ? 5.522 -2.341 -0.161 1.00 91.75 324 PHE A C 1
ATOM 2322 O O . PHE A 1 324 ? 6.346 -3.187 -0.509 1.00 91.75 324 PHE A O 1
ATOM 2329 N N . GLY A 1 325 ? 4.920 -2.409 1.032 1.00 89.25 325 GLY A N 1
ATOM 2330 C CA . GLY A 1 325 ? 5.274 -3.344 2.096 1.00 89.25 325 GLY A CA 1
ATOM 2331 C C . GLY A 1 325 ? 6.431 -2.860 2.979 1.00 89.25 325 GLY A C 1
ATOM 2332 O O . GLY A 1 325 ? 6.898 -1.732 2.814 1.00 89.25 325 GLY A O 1
ATOM 2333 N N . PRO A 1 326 ? 6.867 -3.708 3.928 1.00 89.44 326 PRO A N 1
ATOM 2334 C CA . PRO A 1 326 ? 7.944 -3.374 4.853 1.00 89.44 326 PRO A CA 1
ATOM 2335 C C . PRO A 1 326 ? 9.258 -3.064 4.112 1.00 89.44 326 PRO A C 1
ATOM 2337 O O . PRO A 1 326 ? 9.655 -3.870 3.258 1.00 89.44 326 PRO A O 1
ATOM 2340 N N . PRO A 1 327 ? 9.960 -1.956 4.424 1.00 91.44 327 PRO A N 1
ATOM 2341 C CA . PRO A 1 327 ? 11.224 -1.602 3.773 1.00 91.44 327 PRO A CA 1
ATOM 2342 C C . PRO A 1 327 ? 12.305 -2.689 3.883 1.00 91.44 327 PRO A C 1
ATOM 2344 O O . PRO A 1 327 ? 13.122 -2.871 2.979 1.00 91.44 327 PRO A O 1
ATOM 2347 N N . GLU A 1 328 ? 12.322 -3.464 4.964 1.00 91.06 328 GLU A N 1
ATOM 2348 C CA . GLU A 1 328 ? 13.255 -4.575 5.156 1.00 91.06 328 GLU A CA 1
ATOM 2349 C C . GLU A 1 328 ? 13.068 -5.704 4.133 1.00 91.06 328 GLU A C 1
ATOM 2351 O O . GLU A 1 328 ? 14.051 -6.352 3.770 1.00 91.06 328 GLU A O 1
ATOM 2356 N N . ALA A 1 329 ? 11.846 -5.877 3.618 1.00 91.94 329 ALA A N 1
ATOM 2357 C CA . ALA A 1 329 ? 11.489 -6.871 2.607 1.00 91.94 329 ALA A CA 1
ATOM 2358 C C . ALA A 1 329 ? 11.603 -6.344 1.163 1.00 91.94 329 ALA A C 1
ATOM 2360 O O . ALA A 1 329 ? 11.169 -7.021 0.229 1.00 91.94 329 ALA A O 1
ATOM 2361 N N . LEU A 1 330 ? 12.137 -5.132 0.977 1.00 94.00 330 LEU A N 1
ATOM 2362 C CA . LEU A 1 330 ? 12.321 -4.516 -0.332 1.00 94.00 330 LEU A CA 1
ATOM 2363 C C . LEU A 1 330 ? 13.343 -5.290 -1.178 1.00 94.00 330 LEU A C 1
ATOM 2365 O O . LEU A 1 330 ? 14.443 -5.600 -0.719 1.00 94.00 330 LEU A O 1
ATOM 2369 N N . ASP A 1 331 ? 12.984 -5.547 -2.434 1.00 96.00 331 ASP A N 1
ATOM 2370 C CA . ASP A 1 331 ? 13.839 -6.197 -3.426 1.00 96.00 331 ASP A CA 1
ATOM 2371 C C . ASP A 1 331 ? 14.773 -5.148 -4.050 1.00 96.00 331 ASP A C 1
ATOM 2373 O O . ASP A 1 331 ? 14.356 -4.367 -4.907 1.00 96.00 331 ASP A O 1
ATOM 2377 N N . VAL A 1 332 ? 16.015 -5.070 -3.562 1.00 97.19 332 VAL A N 1
ATOM 2378 C CA . VAL A 1 332 ? 17.044 -4.147 -4.067 1.00 97.19 332 VAL A CA 1
ATOM 2379 C C . VAL A 1 332 ? 18.218 -4.945 -4.611 1.00 97.19 332 VAL A C 1
ATOM 2381 O O . VAL A 1 332 ? 18.816 -5.752 -3.899 1.00 97.19 332 VAL A O 1
ATOM 2384 N N . THR A 1 333 ? 18.587 -4.678 -5.859 1.00 97.62 333 THR A N 1
ATOM 2385 C CA . THR A 1 333 ? 19.721 -5.322 -6.528 1.00 97.62 333 THR A CA 1
ATOM 2386 C C . THR A 1 333 ? 20.725 -4.286 -7.006 1.00 97.62 333 THR A C 1
ATOM 2388 O O . THR A 1 333 ? 20.349 -3.209 -7.461 1.00 97.62 333 THR A O 1
ATOM 2391 N N . PHE A 1 334 ? 22.013 -4.611 -6.900 1.00 97.56 334 PHE A N 1
ATOM 2392 C CA . PHE A 1 334 ? 23.107 -3.785 -7.405 1.00 97.56 334 PHE A CA 1
ATOM 2393 C C . PHE A 1 334 ? 23.688 -4.442 -8.645 1.00 97.56 334 PHE A C 1
ATOM 2395 O O . PHE A 1 334 ? 24.107 -5.599 -8.593 1.00 97.56 334 PHE A O 1
ATOM 2402 N N . VAL A 1 335 ? 23.715 -3.708 -9.749 1.00 97.25 335 VAL A N 1
ATOM 2403 C CA . VAL A 1 335 ? 24.125 -4.236 -11.050 1.00 97.25 335 VAL A CA 1
ATOM 2404 C C . VAL A 1 335 ? 25.139 -3.311 -11.705 1.00 97.25 335 VAL A C 1
ATOM 2406 O O . VAL A 1 335 ? 25.125 -2.096 -11.508 1.00 97.25 335 VAL A O 1
ATOM 2409 N N . ASP A 1 336 ? 26.028 -3.899 -12.495 1.00 96.88 336 ASP A N 1
ATOM 2410 C CA . ASP A 1 336 ? 26.853 -3.143 -13.430 1.00 96.88 336 ASP A CA 1
ATOM 2411 C C . ASP A 1 336 ? 26.000 -2.677 -14.625 1.00 96.88 336 ASP A C 1
ATOM 2413 O O . ASP A 1 336 ? 24.970 -3.302 -14.916 1.00 96.88 336 ASP A O 1
ATOM 2417 N N . PRO A 1 337 ? 26.418 -1.624 -15.354 1.00 96.19 337 PRO A N 1
ATOM 2418 C CA . PRO A 1 337 ? 25.809 -1.286 -16.634 1.00 96.19 337 PRO A CA 1
ATOM 2419 C C . PRO A 1 337 ? 25.772 -2.516 -17.548 1.00 96.19 337 PRO A C 1
ATOM 2421 O O . PRO A 1 337 ? 26.783 -3.225 -17.669 1.00 96.19 337 PRO A O 1
ATOM 2424 N N . PRO A 1 338 ? 24.629 -2.816 -18.188 1.00 96.31 338 PRO A N 1
ATOM 2425 C CA . PRO A 1 338 ? 24.550 -3.958 -19.077 1.00 96.31 338 PRO A CA 1
ATOM 2426 C C . PRO A 1 338 ? 25.499 -3.754 -20.261 1.00 96.31 338 PRO A C 1
ATOM 2428 O O . PRO A 1 338 ? 25.556 -2.681 -20.861 1.00 96.31 338 PRO A O 1
ATOM 2431 N N . ARG A 1 339 ? 26.217 -4.817 -20.644 1.00 96.00 339 ARG A N 1
ATOM 2432 C CA . ARG A 1 339 ? 26.984 -4.813 -21.898 1.00 96.00 339 ARG A CA 1
ATOM 2433 C C . ARG A 1 339 ? 26.048 -4.536 -23.081 1.00 96.00 339 ARG A C 1
ATOM 2435 O O . ARG A 1 339 ? 24.862 -4.868 -22.986 1.00 96.00 339 ARG A O 1
ATOM 2442 N N . PRO A 1 340 ? 26.553 -4.003 -24.205 1.00 97.62 340 PRO A N 1
ATOM 2443 C CA . PRO A 1 340 ? 25.708 -3.744 -25.361 1.00 97.62 340 PRO A CA 1
ATOM 2444 C C . PRO A 1 340 ? 25.051 -5.042 -25.834 1.00 97.62 340 PRO A C 1
ATOM 2446 O O . PRO A 1 340 ? 25.738 -6.034 -26.053 1.00 97.62 340 PRO A O 1
ATOM 2449 N N . HIS A 1 341 ? 23.723 -5.068 -25.912 1.00 96.56 341 HIS A N 1
ATOM 2450 C CA . HIS A 1 341 ? 22.935 -6.296 -26.131 1.00 96.56 341 HIS A CA 1
ATOM 2451 C C . HIS A 1 341 ? 21.660 -6.052 -26.958 1.00 96.56 341 HIS A C 1
ATOM 2453 O O . HIS A 1 341 ? 20.841 -6.954 -27.169 1.00 96.56 341 HIS A O 1
ATOM 2459 N N . LEU A 1 342 ? 21.484 -4.810 -27.407 1.00 98.00 342 LEU A N 1
ATOM 2460 C CA . LEU A 1 342 ? 20.347 -4.335 -28.175 1.00 98.00 342 LEU A CA 1
ATOM 2461 C C . LEU A 1 342 ? 20.864 -3.669 -29.449 1.00 98.00 342 LEU A C 1
ATOM 2463 O O . LEU A 1 342 ? 21.821 -2.900 -29.407 1.00 98.00 342 LEU A O 1
ATOM 2467 N N . LEU A 1 343 ? 20.223 -3.951 -30.578 1.00 98.44 343 LEU A N 1
ATOM 2468 C CA . LEU A 1 343 ? 20.455 -3.261 -31.845 1.00 98.44 343 LEU A CA 1
ATOM 2469 C C . LEU A 1 343 ? 19.164 -2.550 -32.260 1.00 98.44 343 LEU A C 1
ATOM 2471 O O . LEU A 1 343 ? 18.155 -3.205 -32.501 1.00 98.44 343 LEU A O 1
ATOM 2475 N N . ALA A 1 344 ? 19.186 -1.225 -32.349 1.00 98.12 344 ALA A N 1
ATOM 2476 C CA . ALA A 1 344 ? 18.055 -0.420 -32.795 1.00 98.12 344 ALA A CA 1
ATOM 2477 C C . ALA A 1 344 ? 18.140 -0.179 -34.305 1.00 98.12 344 ALA A C 1
ATOM 2479 O O . ALA A 1 344 ? 19.107 0.411 -34.790 1.00 98.12 344 ALA A O 1
ATOM 2480 N N . ILE A 1 345 ? 17.123 -0.613 -35.048 1.00 98.31 345 ILE A N 1
ATOM 2481 C CA . ILE A 1 345 ? 17.001 -0.384 -36.489 1.00 98.31 345 ILE A CA 1
ATOM 2482 C C . ILE A 1 345 ? 16.168 0.876 -36.734 1.00 98.31 345 ILE A C 1
ATOM 2484 O O . ILE A 1 345 ? 15.074 1.025 -36.187 1.00 98.31 345 ILE A O 1
ATOM 2488 N N . GLY A 1 346 ? 16.691 1.778 -37.564 1.00 95.62 346 GLY A N 1
ATOM 2489 C CA . GLY A 1 346 ? 16.102 3.082 -37.860 1.00 95.62 346 GLY A CA 1
ATOM 2490 C C . GLY A 1 346 ? 16.318 4.133 -36.769 1.00 95.62 346 GLY A C 1
ATOM 2491 O O . GLY A 1 346 ? 15.526 5.066 -36.703 1.00 95.62 346 GLY A O 1
ATOM 2492 N N . CYS A 1 347 ? 17.344 3.978 -35.921 1.00 92.44 347 CYS A N 1
ATOM 2493 C CA . CYS A 1 347 ? 17.572 4.755 -34.693 1.00 92.44 347 CYS A CA 1
ATOM 2494 C C . CYS A 1 347 ? 17.569 6.290 -34.832 1.00 92.44 347 CYS A C 1
ATOM 2496 O O . CYS A 1 347 ? 17.340 6.952 -33.826 1.00 92.44 347 CYS A O 1
ATOM 2498 N N . ASP A 1 348 ? 17.765 6.848 -36.030 1.00 87.19 348 ASP A N 1
ATOM 2499 C CA . ASP A 1 348 ? 17.681 8.298 -36.252 1.00 87.19 348 ASP A CA 1
ATOM 2500 C C . ASP A 1 348 ? 16.264 8.743 -36.638 1.00 87.19 348 ASP A C 1
ATOM 2502 O O . ASP A 1 348 ? 15.566 9.408 -35.878 1.00 87.19 348 ASP A O 1
ATOM 2506 N N . HIS A 1 349 ? 15.824 8.404 -37.854 1.00 91.75 349 HIS A N 1
ATOM 2507 C CA . HIS A 1 349 ? 14.591 8.940 -38.450 1.00 91.75 349 HIS A CA 1
ATOM 2508 C C . HIS A 1 349 ? 13.635 7.853 -38.950 1.00 91.75 349 HIS A C 1
ATOM 2510 O O . HIS A 1 349 ? 12.638 8.166 -39.602 1.00 91.75 349 HIS A O 1
ATOM 2516 N N . GLY A 1 350 ? 13.930 6.574 -38.696 1.00 93.31 350 GLY A N 1
ATOM 2517 C CA . GLY A 1 350 ? 13.100 5.461 -39.160 1.00 93.31 350 GLY A CA 1
ATOM 2518 C C . GLY A 1 350 ? 12.905 5.422 -40.683 1.00 93.31 350 GLY A C 1
ATOM 2519 O O . GLY A 1 350 ? 11.849 5.007 -41.158 1.00 93.31 350 GLY A O 1
ATOM 2520 N N . LEU A 1 351 ? 13.880 5.898 -41.467 1.00 96.75 351 LEU A N 1
ATOM 2521 C CA . LEU A 1 351 ? 13.775 5.902 -42.928 1.00 96.75 351 LEU A CA 1
ATOM 2522 C C . LEU A 1 351 ? 13.765 4.464 -43.481 1.00 96.75 351 LEU A C 1
ATOM 2524 O O . LEU A 1 351 ? 14.478 3.605 -42.958 1.00 96.75 351 LEU A O 1
ATOM 2528 N N . PRO A 1 352 ? 12.983 4.174 -44.539 1.00 96.44 352 PRO A N 1
ATOM 2529 C CA . PRO A 1 352 ? 13.073 2.900 -45.242 1.00 96.44 352 PRO A CA 1
ATOM 2530 C C . PRO A 1 352 ? 14.449 2.698 -45.882 1.00 96.44 352 PRO A C 1
ATOM 2532 O O . PRO A 1 352 ? 15.076 3.656 -46.323 1.00 96.44 352 PRO A O 1
ATOM 2535 N N . ALA A 1 353 ? 14.860 1.440 -46.005 1.00 97.25 353 ALA A N 1
ATOM 2536 C CA . ALA A 1 353 ? 16.100 1.027 -46.648 1.00 97.25 353 ALA A CA 1
ATOM 2537 C C . ALA A 1 353 ? 16.177 1.413 -48.134 1.00 97.25 353 ALA A C 1
ATOM 2539 O O . ALA A 1 353 ? 15.189 1.357 -48.867 1.00 97.25 353 ALA A O 1
ATOM 2540 N N . SER A 1 354 ? 17.384 1.702 -48.607 1.00 96.94 354 SER A N 1
ATOM 2541 C CA . SER A 1 354 ? 17.729 1.855 -50.025 1.00 96.94 354 SER A CA 1
ATOM 2542 C C . SER A 1 354 ? 18.213 0.535 -50.640 1.00 96.94 354 SER A C 1
ATOM 2544 O O . SER A 1 354 ? 18.220 0.385 -51.862 1.00 96.94 354 SER A O 1
ATOM 2546 N N . GLY A 1 355 ? 18.516 -0.452 -49.794 1.00 93.00 355 GLY A N 1
ATOM 2547 C CA . GLY A 1 355 ? 19.162 -1.712 -50.131 1.00 93.00 355 GLY A CA 1
ATOM 2548 C C . GLY A 1 355 ? 20.574 -1.747 -49.547 1.00 93.00 355 GLY A C 1
ATOM 2549 O O . GLY A 1 355 ? 21.307 -0.763 -49.599 1.00 93.00 355 GLY A O 1
ATOM 2550 N N . GLY A 1 356 ? 20.976 -2.888 -48.990 1.00 97.06 356 GLY A N 1
ATOM 2551 C CA . GLY A 1 356 ? 22.286 -3.029 -48.356 1.00 97.06 356 GLY A CA 1
ATOM 2552 C C . GLY A 1 356 ? 22.334 -4.207 -47.394 1.00 97.06 356 GLY A C 1
ATOM 2553 O O . GLY A 1 356 ? 21.617 -5.193 -47.571 1.00 97.06 356 GLY A O 1
ATOM 2554 N N . ALA A 1 357 ? 23.172 -4.107 -46.368 1.00 98.06 357 ALA A N 1
ATOM 2555 C CA . ALA A 1 357 ? 23.254 -5.093 -45.305 1.00 98.06 357 ALA A CA 1
ATOM 2556 C C . ALA A 1 357 ? 23.482 -4.440 -43.938 1.00 98.06 357 ALA A C 1
ATOM 2558 O O . ALA A 1 357 ? 24.163 -3.419 -43.833 1.00 98.06 357 ALA A O 1
ATOM 2559 N N . ILE A 1 358 ? 22.951 -5.079 -42.895 1.00 98.50 358 ILE A N 1
ATOM 2560 C CA . ILE A 1 358 ? 23.308 -4.813 -41.499 1.00 98.50 358 ILE A CA 1
ATOM 2561 C C . ILE A 1 358 ? 24.279 -5.897 -41.040 1.00 98.50 358 ILE A C 1
ATOM 2563 O O . ILE A 1 358 ? 24.037 -7.086 -41.268 1.00 98.50 358 ILE A O 1
ATOM 2567 N N . ARG A 1 359 ? 25.383 -5.488 -40.414 1.00 98.50 359 ARG A N 1
ATOM 2568 C CA . ARG A 1 359 ? 26.494 -6.359 -40.016 1.00 98.50 359 ARG A CA 1
ATOM 2569 C C . ARG A 1 359 ? 26.829 -6.138 -38.549 1.00 98.50 359 ARG A C 1
ATOM 2571 O O . ARG A 1 359 ? 27.143 -5.020 -38.166 1.00 98.50 359 ARG A O 1
ATOM 2578 N N . VAL A 1 360 ? 26.788 -7.190 -37.741 1.00 98.38 360 VAL A N 1
ATOM 2579 C CA . VAL A 1 360 ? 27.095 -7.145 -36.302 1.00 98.38 360 VAL A CA 1
ATOM 2580 C C . VAL A 1 360 ? 27.897 -8.368 -35.893 1.00 98.38 360 VAL A C 1
ATOM 2582 O O . VAL A 1 360 ? 27.813 -9.408 -36.541 1.00 98.38 360 VAL A O 1
ATOM 2585 N N . ARG A 1 361 ? 28.616 -8.274 -34.774 1.00 98.50 361 ARG A N 1
ATOM 2586 C CA . ARG A 1 361 ? 29.106 -9.453 -34.058 1.00 98.50 361 ARG A CA 1
ATOM 2587 C C . ARG A 1 361 ? 28.208 -9.732 -32.862 1.00 98.50 361 ARG A C 1
ATOM 2589 O O . ARG A 1 361 ? 27.948 -8.826 -32.078 1.00 98.50 361 ARG A O 1
ATOM 2596 N N . VAL A 1 362 ? 27.753 -10.971 -32.709 1.00 98.19 362 VAL A N 1
ATOM 2597 C CA . VAL A 1 362 ? 26.985 -11.421 -31.539 1.00 98.19 362 VAL A CA 1
ATOM 2598 C C . VAL A 1 362 ? 27.815 -12.450 -30.784 1.00 98.19 362 VAL A C 1
ATOM 2600 O O . VAL A 1 362 ? 28.111 -13.518 -31.316 1.00 98.19 362 VAL A O 1
ATOM 2603 N N . ASP A 1 363 ? 28.249 -12.110 -29.570 1.00 97.00 363 ASP A N 1
ATOM 2604 C CA . ASP A 1 363 ? 29.230 -12.884 -28.795 1.00 97.00 363 ASP A CA 1
ATOM 2605 C C . ASP A 1 363 ? 30.424 -13.331 -29.663 1.00 97.00 363 ASP A C 1
ATOM 2607 O O . ASP A 1 363 ? 30.791 -14.505 -29.708 1.00 97.00 363 ASP A O 1
ATOM 2611 N N . GLY A 1 364 ? 30.981 -12.391 -30.432 1.00 96.56 364 GLY A N 1
ATOM 2612 C CA . GLY A 1 364 ? 32.098 -12.633 -31.348 1.00 96.56 364 GLY A CA 1
ATOM 2613 C C . GLY A 1 364 ? 31.746 -13.272 -32.700 1.00 96.56 364 GLY A C 1
ATOM 2614 O O . GLY A 1 364 ? 32.610 -13.291 -33.573 1.00 96.56 364 GLY A O 1
ATOM 2615 N N . HIS A 1 365 ? 30.513 -13.740 -32.924 1.00 97.19 365 HIS A N 1
ATOM 2616 C CA . HIS A 1 365 ? 30.093 -14.341 -34.197 1.00 97.19 365 HIS A CA 1
ATOM 2617 C C . HIS A 1 365 ? 29.659 -13.267 -35.193 1.00 97.19 365 HIS A C 1
ATOM 2619 O O . HIS A 1 365 ? 28.714 -12.530 -34.925 1.00 97.19 365 HIS A O 1
ATOM 2625 N N . GLU A 1 366 ? 30.313 -13.195 -36.352 1.00 98.00 366 GLU A N 1
ATOM 2626 C CA . GLU A 1 366 ? 29.916 -12.302 -37.446 1.00 98.00 366 GLU A CA 1
ATOM 2627 C C . GLU A 1 366 ? 28.561 -12.720 -38.029 1.00 98.00 366 GLU A C 1
ATOM 2629 O O . GLU A 1 366 ? 28.395 -13.829 -38.540 1.00 98.00 366 GLU A O 1
ATOM 2634 N N . VAL A 1 367 ? 27.596 -11.805 -37.987 1.00 98.25 367 VAL A N 1
ATOM 2635 C CA . VAL A 1 367 ? 26.259 -11.969 -38.554 1.00 98.25 367 VAL A CA 1
ATOM 2636 C C . VAL A 1 367 ? 26.018 -10.849 -39.553 1.00 98.25 367 VAL A C 1
ATOM 2638 O O . VAL A 1 367 ? 26.168 -9.667 -39.248 1.00 98.25 367 VAL A O 1
ATOM 2641 N N . THR A 1 368 ? 25.624 -11.221 -40.768 1.00 98.31 368 THR A N 1
ATOM 2642 C CA . THR A 1 368 ? 25.262 -10.281 -41.831 1.00 98.31 368 THR A CA 1
ATOM 2643 C C . THR A 1 368 ? 23.849 -10.578 -42.308 1.00 98.31 368 THR A C 1
ATOM 2645 O O . THR A 1 368 ? 23.539 -11.711 -42.668 1.00 98.31 368 THR A O 1
ATOM 2648 N N . ALA A 1 369 ? 23.001 -9.554 -42.336 1.00 98.38 369 ALA A N 1
ATOM 2649 C CA . ALA A 1 369 ? 21.641 -9.634 -42.847 1.00 98.38 369 ALA A CA 1
ATOM 2650 C C . ALA A 1 369 ? 21.489 -8.718 -44.062 1.00 98.38 369 ALA A C 1
ATOM 2652 O O . ALA A 1 369 ? 21.687 -7.507 -43.955 1.00 98.38 369 ALA A O 1
ATOM 2653 N N . ALA A 1 370 ? 21.123 -9.290 -45.209 1.00 98.19 370 ALA A N 1
ATOM 2654 C CA . ALA A 1 370 ? 20.778 -8.515 -46.394 1.00 98.19 370 ALA A CA 1
ATOM 2655 C C . ALA A 1 370 ? 19.428 -7.813 -46.190 1.00 98.19 370 ALA A C 1
ATOM 2657 O O . ALA A 1 370 ? 18.452 -8.438 -45.769 1.00 98.19 370 ALA A O 1
ATOM 2658 N N . ILE A 1 371 ? 19.370 -6.522 -46.511 1.00 98.25 371 ILE A N 1
ATOM 2659 C CA . ILE A 1 371 ? 18.174 -5.694 -46.373 1.00 98.25 371 ILE A CA 1
ATOM 26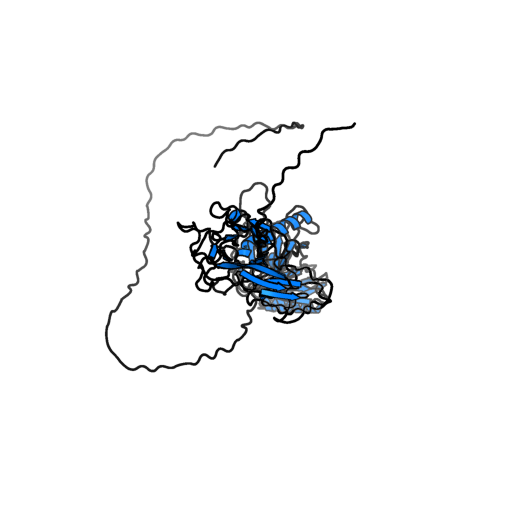60 C C . ILE A 1 371 ? 17.655 -5.330 -47.758 1.00 98.25 371 ILE A C 1
ATOM 2662 O O . ILE A 1 371 ? 18.370 -4.768 -48.591 1.00 98.25 371 ILE A O 1
ATOM 2666 N N . ALA A 1 372 ? 16.387 -5.658 -47.999 1.00 97.75 372 ALA A N 1
ATOM 2667 C CA . ALA A 1 372 ? 15.723 -5.347 -49.252 1.00 97.75 372 ALA A CA 1
ATOM 2668 C C . ALA A 1 372 ? 15.480 -3.831 -49.393 1.00 97.75 372 ALA A C 1
ATOM 2670 O O . ALA A 1 372 ? 15.125 -3.174 -48.409 1.00 97.75 372 ALA A O 1
ATOM 2671 N N . PRO A 1 373 ? 15.581 -3.270 -50.612 1.00 97.69 373 PRO A N 1
ATOM 2672 C CA . PRO A 1 373 ? 15.157 -1.901 -50.871 1.00 97.69 373 PRO A CA 1
ATOM 2673 C C . PRO A 1 373 ? 13.712 -1.658 -50.419 1.00 97.69 373 PRO A C 1
ATOM 2675 O O . PRO A 1 373 ? 12.835 -2.505 -50.597 1.00 97.69 373 PRO A O 1
ATOM 2678 N N . ARG A 1 374 ? 13.460 -0.467 -49.876 1.00 96.81 374 ARG A N 1
ATOM 2679 C CA . ARG A 1 374 ? 12.191 0.005 -49.297 1.00 96.81 374 ARG A CA 1
ATOM 2680 C C . ARG A 1 374 ? 11.723 -0.751 -48.050 1.00 96.81 374 ARG A C 1
ATOM 2682 O O . ARG A 1 374 ? 10.606 -0.504 -47.592 1.00 96.81 374 ARG A O 1
ATOM 2689 N N . ALA A 1 375 ? 12.535 -1.648 -47.485 1.00 97.94 375 ALA A N 1
ATOM 2690 C CA . ALA A 1 375 ? 12.211 -2.283 -46.214 1.00 97.94 375 ALA A CA 1
ATOM 2691 C C . ALA A 1 375 ? 12.101 -1.220 -45.113 1.00 97.94 375 ALA A C 1
ATOM 2693 O O . ALA A 1 375 ? 13.008 -0.414 -44.916 1.00 97.94 375 ALA A O 1
ATOM 2694 N N . ARG A 1 376 ? 10.978 -1.218 -44.394 1.00 97.88 376 ARG A N 1
ATOM 2695 C CA . ARG A 1 376 ? 10.805 -0.402 -43.188 1.00 97.88 376 ARG A CA 1
ATOM 2696 C C . ARG A 1 376 ? 11.645 -0.962 -42.031 1.00 97.88 376 ARG A C 1
ATOM 2698 O O . ARG A 1 376 ? 12.022 -2.137 -42.096 1.00 97.88 376 ARG A O 1
ATOM 2705 N N . PRO A 1 377 ? 11.910 -0.167 -40.975 1.00 97.81 377 PRO A N 1
ATOM 2706 C CA . PRO A 1 377 ? 12.698 -0.615 -39.827 1.00 97.81 377 PRO A CA 1
ATOM 2707 C C . PRO A 1 377 ? 12.250 -1.955 -39.229 1.00 97.81 377 PRO A C 1
ATOM 2709 O O . PRO A 1 377 ? 13.091 -2.811 -38.970 1.00 97.81 377 PRO A O 1
ATOM 2712 N N . ASP A 1 378 ? 10.945 -2.202 -39.119 1.00 97.62 378 ASP A N 1
ATOM 2713 C CA . ASP A 1 378 ? 10.382 -3.454 -38.598 1.00 97.62 378 ASP A CA 1
ATOM 2714 C C . ASP A 1 378 ? 10.660 -4.662 -39.512 1.00 97.62 378 ASP A C 1
ATOM 2716 O O . ASP A 1 378 ? 11.015 -5.750 -39.052 1.00 97.62 378 ASP A O 1
ATOM 2720 N N . ALA A 1 379 ? 10.547 -4.481 -40.830 1.00 98.06 379 ALA A N 1
ATOM 2721 C CA . ALA A 1 379 ? 10.860 -5.516 -41.811 1.00 98.06 379 ALA A CA 1
ATOM 2722 C C . ALA A 1 379 ? 12.365 -5.818 -41.862 1.00 98.06 379 ALA A C 1
ATOM 2724 O O . ALA A 1 379 ? 12.758 -6.985 -41.918 1.00 98.06 379 ALA A O 1
ATOM 2725 N N . ALA A 1 380 ? 13.205 -4.783 -41.793 1.00 98.31 380 ALA A N 1
ATOM 2726 C CA . ALA A 1 380 ? 14.652 -4.933 -41.712 1.00 98.31 380 ALA A CA 1
ATOM 2727 C C . ALA A 1 380 ? 15.075 -5.623 -40.403 1.00 98.31 380 ALA A C 1
ATOM 2729 O O . ALA A 1 380 ? 15.879 -6.553 -40.432 1.00 98.31 380 ALA A O 1
ATOM 2730 N N . ALA A 1 381 ? 14.469 -5.258 -39.270 1.00 98.56 381 ALA A N 1
ATOM 2731 C CA . ALA A 1 381 ? 14.702 -5.906 -37.983 1.00 98.56 381 ALA A CA 1
ATOM 2732 C C . ALA A 1 381 ? 14.322 -7.394 -37.996 1.00 98.56 381 ALA A C 1
ATOM 2734 O O . ALA A 1 381 ? 15.046 -8.206 -37.426 1.00 98.56 381 ALA A O 1
ATOM 2735 N N . ARG A 1 382 ? 13.251 -7.787 -38.701 1.00 98.62 382 ARG A N 1
ATOM 2736 C CA . ARG A 1 382 ? 12.912 -9.208 -38.916 1.00 98.62 382 ARG A CA 1
ATOM 2737 C C . ARG A 1 382 ? 13.978 -9.957 -39.718 1.00 98.62 382 ARG A C 1
ATOM 2739 O O . ARG A 1 382 ? 14.298 -11.089 -39.366 1.00 98.62 382 ARG A O 1
ATOM 2746 N N . ALA A 1 383 ? 14.558 -9.337 -40.748 1.00 98.44 383 ALA A N 1
ATOM 2747 C CA . ALA A 1 383 ? 15.661 -9.936 -41.504 1.00 98.44 383 ALA A CA 1
ATOM 2748 C C . ALA A 1 383 ? 16.919 -10.110 -40.634 1.00 98.44 383 ALA A C 1
ATOM 2750 O O . ALA A 1 383 ? 17.536 -11.176 -40.638 1.00 98.44 383 ALA A O 1
ATOM 2751 N N . VAL A 1 384 ? 17.255 -9.098 -39.828 1.00 98.62 384 VAL A N 1
ATOM 2752 C CA . VAL A 1 384 ? 18.361 -9.168 -38.861 1.00 98.62 384 VAL A CA 1
ATOM 2753 C C . VAL A 1 384 ? 18.107 -10.245 -37.806 1.00 98.62 384 VAL A C 1
ATOM 2755 O O . VAL A 1 384 ? 18.985 -11.062 -37.541 1.00 98.62 384 VAL A O 1
ATOM 2758 N N . ALA A 1 385 ? 16.899 -10.303 -37.245 1.00 98.56 385 ALA A N 1
ATOM 2759 C CA . ALA A 1 385 ? 16.517 -11.314 -36.267 1.00 98.56 385 ALA A CA 1
ATOM 2760 C C . ALA A 1 385 ? 16.623 -12.735 -36.827 1.00 98.56 385 ALA A C 1
ATOM 2762 O O . ALA A 1 385 ? 17.117 -13.619 -36.135 1.00 98.56 385 ALA A O 1
ATOM 2763 N N . ALA A 1 386 ? 16.210 -12.953 -38.080 1.00 98.50 386 ALA A N 1
ATOM 2764 C CA . ALA A 1 386 ? 16.350 -14.246 -38.740 1.00 98.50 386 ALA A CA 1
ATOM 2765 C C . ALA A 1 386 ? 17.826 -14.643 -38.919 1.00 98.50 386 ALA A C 1
ATOM 2767 O O . ALA A 1 386 ? 18.182 -15.787 -38.646 1.00 98.50 386 ALA A O 1
ATOM 2768 N N . ALA A 1 387 ? 18.692 -13.703 -39.313 1.00 98.50 387 ALA A N 1
ATOM 2769 C CA . ALA A 1 387 ? 20.126 -13.958 -39.459 1.00 98.50 387 ALA A CA 1
ATOM 2770 C C . ALA A 1 387 ? 20.803 -14.274 -38.112 1.00 98.50 387 ALA A C 1
ATOM 2772 O O . ALA A 1 387 ? 21.572 -15.228 -38.012 1.00 98.50 387 ALA A O 1
ATOM 2773 N N . ILE A 1 388 ? 20.476 -13.522 -37.057 1.00 98.31 388 ILE A N 1
ATOM 2774 C CA . ILE A 1 388 ? 20.983 -13.766 -35.696 1.00 98.31 388 ILE A CA 1
ATOM 2775 C C . ILE A 1 388 ? 20.436 -15.091 -35.138 1.00 98.31 388 ILE A C 1
ATOM 2777 O O . ILE A 1 388 ? 21.168 -15.849 -34.503 1.00 98.31 388 ILE A O 1
ATOM 2781 N N . GLY A 1 389 ? 19.172 -15.410 -35.421 1.00 97.81 389 GLY A N 1
ATOM 2782 C CA . GLY A 1 389 ? 18.557 -16.688 -35.065 1.00 97.81 389 GLY A CA 1
ATOM 2783 C C . GLY A 1 389 ? 19.231 -17.879 -35.746 1.00 97.81 389 GLY A C 1
ATOM 2784 O O . GLY A 1 389 ? 19.500 -18.888 -35.098 1.00 97.81 389 GLY A O 1
ATOM 2785 N N . ALA A 1 390 ? 19.586 -17.743 -37.027 1.00 97.94 390 ALA A N 1
ATOM 2786 C CA . ALA A 1 390 ? 20.344 -18.756 -37.761 1.00 97.94 390 ALA A CA 1
ATOM 2787 C C . ALA A 1 390 ? 21.756 -18.977 -37.186 1.00 97.94 390 ALA A C 1
ATOM 2789 O O . ALA A 1 390 ? 22.294 -20.075 -37.298 1.00 97.94 390 ALA A O 1
ATOM 2790 N N . ALA A 1 391 ? 22.327 -17.968 -36.519 1.00 97.19 391 ALA A N 1
ATOM 2791 C CA . ALA A 1 391 ? 23.580 -18.078 -35.771 1.00 97.19 391 ALA A CA 1
ATOM 2792 C C . ALA A 1 391 ? 23.415 -18.703 -34.366 1.00 97.19 391 ALA A C 1
ATOM 2794 O O . ALA A 1 391 ? 24.383 -18.780 -33.615 1.00 97.19 391 ALA A O 1
ATOM 2795 N N . GLY A 1 392 ? 22.212 -19.169 -34.002 1.00 97.19 392 GLY A N 1
ATOM 2796 C CA . GLY A 1 392 ? 21.954 -19.925 -32.771 1.00 97.19 392 GLY A CA 1
ATOM 2797 C C . GLY A 1 392 ? 21.511 -19.090 -31.567 1.00 97.19 392 GLY A C 1
ATOM 2798 O O . GLY A 1 392 ? 21.433 -19.617 -30.456 1.00 97.19 392 GLY A O 1
ATOM 2799 N N . PHE A 1 393 ? 21.201 -17.806 -31.754 1.00 98.12 393 PHE A N 1
ATOM 2800 C CA . PHE A 1 393 ? 20.745 -16.925 -30.677 1.00 98.12 393 PHE A CA 1
ATOM 2801 C C . PHE A 1 393 ? 19.219 -16.800 -30.637 1.00 98.12 393 PHE A C 1
ATOM 2803 O O . PHE A 1 393 ? 18.524 -16.941 -31.640 1.00 98.12 393 PHE A O 1
ATOM 2810 N N . SER A 1 394 ? 18.682 -16.474 -29.463 1.00 96.56 394 SER A N 1
ATOM 2811 C CA . SER A 1 394 ? 17.276 -16.101 -29.311 1.00 96.56 394 SER A CA 1
ATOM 2812 C C . SER A 1 394 ? 17.119 -14.599 -29.520 1.00 96.56 394 SER A C 1
ATOM 2814 O O . SER A 1 394 ? 17.848 -13.809 -28.920 1.00 96.56 394 SER A O 1
ATOM 2816 N N . VAL A 1 395 ? 16.125 -14.189 -30.307 1.00 97.12 395 VAL A N 1
ATOM 2817 C CA . VAL A 1 395 ? 15.881 -12.776 -30.621 1.00 97.12 395 VAL A CA 1
ATOM 2818 C C . VAL A 1 395 ? 14.466 -12.370 -30.226 1.00 97.12 395 VAL A C 1
ATOM 2820 O O . VAL A 1 395 ? 13.504 -13.065 -30.547 1.00 97.12 395 VAL A O 1
ATOM 2823 N N . ARG A 1 396 ? 14.332 -11.224 -29.552 1.00 96.12 396 ARG A N 1
ATOM 2824 C CA . ARG A 1 396 ? 13.047 -10.564 -29.286 1.00 96.12 396 ARG A CA 1
ATOM 2825 C C . ARG A 1 396 ? 13.020 -9.227 -30.013 1.00 96.12 396 ARG A C 1
ATOM 2827 O O . ARG A 1 396 ? 13.897 -8.394 -29.801 1.00 96.12 396 ARG A O 1
ATOM 2834 N N . LEU A 1 397 ? 11.998 -9.022 -30.836 1.00 97.00 397 LEU A N 1
ATOM 2835 C CA . LEU A 1 397 ? 11.745 -7.739 -31.482 1.00 97.00 397 LEU A CA 1
ATOM 2836 C C . LEU A 1 397 ? 10.825 -6.883 -30.618 1.00 97.00 397 LEU A C 1
ATOM 2838 O O . LEU A 1 397 ? 9.934 -7.400 -29.943 1.00 97.00 397 LEU A O 1
ATOM 2842 N N . SER A 1 398 ? 11.053 -5.578 -30.639 1.00 94.88 398 SER A N 1
ATOM 2843 C CA . SER A 1 398 ? 10.212 -4.596 -29.969 1.00 94.88 398 SER A CA 1
ATOM 2844 C C . SER A 1 398 ? 10.103 -3.368 -30.852 1.00 94.88 398 SER A C 1
ATOM 2846 O O . SER A 1 398 ? 11.080 -2.639 -31.009 1.00 94.88 398 SER A O 1
ATOM 2848 N N . ASP A 1 399 ? 8.917 -3.148 -31.404 1.00 94.88 399 ASP A N 1
ATOM 2849 C CA . ASP A 1 399 ? 8.623 -1.948 -32.176 1.00 94.88 399 ASP A CA 1
ATOM 2850 C C . ASP A 1 399 ? 8.416 -0.765 -31.231 1.00 94.88 399 ASP A C 1
ATOM 2852 O O . ASP A 1 399 ? 7.796 -0.888 -30.172 1.00 94.88 399 ASP A O 1
ATOM 2856 N N . ASN A 1 400 ? 8.961 0.375 -31.623 1.00 92.56 400 ASN A N 1
ATOM 2857 C CA . ASN A 1 400 ? 8.908 1.626 -30.898 1.00 92.56 400 ASN A CA 1
ATOM 2858 C C . ASN A 1 400 ? 8.166 2.654 -31.769 1.00 92.56 400 ASN A C 1
ATOM 2860 O O . ASN A 1 400 ? 8.318 2.644 -32.995 1.00 92.56 400 ASN A O 1
ATOM 2864 N N . PRO A 1 401 ? 7.380 3.560 -31.174 1.00 91.19 401 PRO A N 1
ATOM 2865 C CA . PRO A 1 401 ? 6.683 4.604 -31.918 1.00 91.19 401 PRO A CA 1
ATOM 2866 C C . PRO A 1 401 ? 7.659 5.541 -32.647 1.00 91.19 401 PRO A C 1
ATOM 2868 O O . PRO A 1 401 ? 8.849 5.612 -32.332 1.00 91.19 401 PRO A O 1
ATOM 2871 N N . ALA A 1 402 ? 7.150 6.263 -33.647 1.00 91.25 402 ALA A N 1
ATOM 2872 C CA . ALA A 1 402 ? 7.927 7.281 -34.346 1.00 91.25 402 ALA A CA 1
ATOM 2873 C C . ALA A 1 402 ? 8.209 8.473 -33.420 1.00 91.25 402 ALA A C 1
ATOM 2875 O O . ALA A 1 402 ? 7.326 8.926 -32.691 1.00 91.25 402 ALA A O 1
ATOM 2876 N N . ILE A 1 403 ? 9.433 8.995 -33.486 1.00 88.69 403 ILE A N 1
ATOM 2877 C CA . ILE A 1 403 ? 9.786 10.280 -32.873 1.00 88.69 403 ILE A CA 1
ATOM 2878 C C . ILE A 1 403 ? 9.166 11.433 -33.678 1.00 88.69 403 ILE A C 1
ATOM 2880 O O . ILE A 1 403 ? 8.769 11.247 -34.828 1.00 88.69 403 ILE A O 1
ATOM 2884 N N . GLY A 1 404 ? 9.122 12.645 -33.120 1.00 85.06 404 GLY A N 1
ATOM 2885 C CA . GLY A 1 404 ? 8.439 13.794 -33.731 1.00 85.06 404 GLY A CA 1
ATOM 2886 C C . GLY A 1 404 ? 8.909 14.162 -35.148 1.00 85.06 404 GLY A C 1
ATOM 2887 O O . GLY A 1 404 ? 8.112 14.655 -35.941 1.00 85.06 404 GLY A O 1
ATOM 2888 N N . ALA A 1 405 ? 10.176 13.893 -35.485 1.00 85.56 405 ALA A N 1
ATOM 2889 C CA . ALA A 1 405 ? 10.749 14.104 -36.822 1.00 85.56 405 ALA A CA 1
ATOM 2890 C C . ALA A 1 405 ? 10.964 12.799 -37.622 1.00 85.56 405 ALA A C 1
ATOM 2892 O O . ALA A 1 405 ? 11.582 12.819 -38.685 1.00 85.56 405 ALA A O 1
ATOM 2893 N N . GLY A 1 406 ? 10.498 11.657 -37.110 1.00 88.69 406 GLY A N 1
ATOM 2894 C CA . GLY A 1 406 ? 10.712 10.346 -37.719 1.00 88.69 406 GLY A CA 1
ATOM 2895 C C . GLY A 1 406 ? 9.707 10.048 -38.832 1.00 88.69 406 GLY A C 1
ATOM 2896 O O . GLY A 1 406 ? 8.515 10.312 -38.696 1.00 88.69 406 GLY A O 1
ATOM 2897 N N . ALA A 1 407 ? 10.173 9.444 -39.926 1.00 92.50 407 ALA A N 1
ATOM 2898 C CA . ALA A 1 407 ? 9.307 8.932 -40.988 1.00 92.50 407 ALA A CA 1
ATOM 2899 C C . ALA A 1 407 ? 8.521 7.691 -40.532 1.00 92.50 407 ALA A C 1
ATOM 2901 O O . ALA A 1 407 ? 7.340 7.540 -40.854 1.00 92.50 407 ALA A O 1
ATOM 2902 N N . HIS A 1 408 ? 9.172 6.811 -39.766 1.00 94.25 408 HIS A N 1
ATOM 2903 C CA . HIS A 1 408 ? 8.574 5.637 -39.133 1.00 94.25 408 HIS A CA 1
ATOM 2904 C C . HIS A 1 408 ? 9.139 5.425 -37.721 1.00 94.25 408 HIS A C 1
ATOM 2906 O O . HIS A 1 408 ? 10.061 6.117 -37.290 1.00 94.25 408 HIS A O 1
ATOM 2912 N N . GLY A 1 409 ? 8.558 4.460 -37.004 1.00 93.00 409 GLY A N 1
ATOM 2913 C CA . GLY A 1 409 ? 9.086 3.966 -35.737 1.00 93.00 409 GLY A CA 1
ATOM 2914 C C . GLY A 1 409 ? 10.426 3.250 -35.888 1.00 93.00 409 GLY A C 1
ATOM 2915 O O . GLY A 1 409 ? 10.839 2.895 -36.993 1.00 93.00 409 GLY A O 1
ATOM 2916 N N . THR A 1 410 ? 11.087 3.024 -34.758 1.00 95.12 410 THR A N 1
ATOM 2917 C CA . THR A 1 410 ? 12.303 2.202 -34.690 1.00 95.12 410 THR A CA 1
ATOM 2918 C C . THR A 1 410 ? 11.945 0.801 -34.219 1.00 95.12 410 THR A C 1
ATOM 2920 O O . THR A 1 410 ? 10.941 0.623 -33.533 1.00 95.12 410 THR A O 1
ATOM 2923 N N . THR A 1 411 ? 12.751 -0.201 -34.555 1.00 97.69 411 THR A N 1
ATOM 2924 C CA . THR A 1 411 ? 12.553 -1.558 -34.028 1.00 97.69 411 THR A CA 1
ATOM 2925 C C . THR A 1 411 ? 13.829 -2.022 -33.356 1.00 97.69 411 THR A C 1
ATOM 2927 O O . THR A 1 411 ? 14.886 -2.089 -33.985 1.00 97.69 411 THR A O 1
ATOM 2930 N N . ASP A 1 412 ? 13.726 -2.359 -32.075 1.00 98.00 412 ASP A N 1
ATOM 2931 C CA . ASP A 1 412 ? 14.843 -2.905 -31.321 1.00 98.00 412 ASP A CA 1
ATOM 2932 C C . ASP A 1 412 ? 14.913 -4.424 -31.480 1.00 98.00 412 ASP A C 1
ATOM 2934 O O . ASP A 1 412 ? 13.917 -5.139 -31.341 1.00 98.00 412 ASP A O 1
ATOM 2938 N N . VAL A 1 413 ? 16.126 -4.909 -31.711 1.00 98.25 413 VAL A N 1
ATOM 2939 C CA . VAL A 1 413 ? 16.500 -6.316 -31.804 1.00 98.25 413 VAL A CA 1
ATOM 2940 C C . VAL A 1 413 ? 17.260 -6.675 -30.528 1.00 98.25 413 VAL A C 1
ATOM 2942 O O . VAL A 1 413 ? 18.445 -6.373 -30.386 1.00 98.25 413 VAL A O 1
ATOM 2945 N N . LEU A 1 414 ? 16.560 -7.286 -29.571 1.00 97.19 414 LEU A N 1
ATOM 2946 C CA . LEU A 1 414 ? 17.128 -7.747 -28.304 1.00 97.19 414 LEU A CA 1
ATOM 2947 C C . LEU A 1 414 ? 17.653 -9.175 -28.467 1.00 97.19 414 LEU A C 1
ATOM 2949 O O . LEU A 1 414 ? 16.880 -10.067 -28.826 1.00 97.19 414 LEU A O 1
ATOM 2953 N N . VAL A 1 415 ? 18.932 -9.406 -28.168 1.00 96.88 415 VAL A N 1
ATOM 2954 C CA . VAL A 1 415 ? 19.582 -10.699 -28.428 1.00 96.88 415 VAL A CA 1
ATOM 2955 C C . VAL A 1 415 ? 19.967 -11.402 -27.128 1.00 96.88 415 VAL A C 1
ATOM 2957 O O . VAL A 1 415 ? 20.553 -10.818 -26.215 1.00 96.88 415 VAL A O 1
ATOM 2960 N N . ARG A 1 416 ? 19.623 -12.688 -27.033 1.00 96.50 416 ARG A N 1
ATOM 2961 C CA . ARG A 1 416 ? 19.893 -13.549 -25.879 1.00 96.50 416 ARG A CA 1
ATOM 2962 C C . ARG A 1 416 ? 20.586 -14.834 -26.316 1.00 96.50 416 ARG A C 1
ATOM 2964 O O . ARG A 1 416 ? 20.291 -15.393 -27.372 1.00 96.50 416 ARG A O 1
ATOM 2971 N N . ARG A 1 417 ? 21.482 -15.329 -25.468 1.00 97.00 417 ARG A N 1
ATOM 2972 C CA . ARG A 1 417 ? 22.069 -16.666 -25.591 1.00 97.00 417 ARG A CA 1
ATOM 2973 C C . ARG A 1 417 ? 20.999 -17.744 -25.384 1.00 97.00 417 ARG A C 1
ATOM 2975 O O . ARG A 1 417 ? 19.994 -17.484 -24.707 1.00 97.00 417 ARG A O 1
ATOM 2982 N N . PRO A 1 418 ? 21.231 -18.973 -25.873 1.00 90.88 418 PRO A N 1
ATOM 2983 C CA . PRO A 1 418 ? 20.503 -20.143 -25.393 1.00 90.88 418 PRO A CA 1
ATOM 2984 C C . PRO A 1 418 ? 20.535 -20.187 -23.855 1.00 90.88 418 PRO A C 1
ATOM 2986 O O . PRO A 1 418 ? 21.598 -20.071 -23.252 1.00 90.88 418 PRO A O 1
ATOM 2989 N N . GLY A 1 419 ? 19.367 -20.273 -23.212 1.00 88.06 419 GLY A N 1
ATOM 2990 C CA . GLY A 1 419 ? 19.232 -20.179 -21.748 1.00 88.06 419 GLY A CA 1
ATOM 2991 C C . GLY A 1 419 ? 18.835 -18.796 -21.211 1.00 88.06 419 GLY A C 1
ATOM 2992 O O . GLY A 1 419 ? 18.615 -18.651 -20.015 1.00 88.06 419 GLY A O 1
ATOM 2993 N N . GLY A 1 420 ? 18.687 -17.786 -22.074 1.00 91.94 420 GLY A N 1
ATOM 2994 C CA . GLY A 1 420 ? 18.013 -16.525 -21.740 1.00 91.94 420 GLY A CA 1
ATOM 2995 C C . GLY A 1 420 ? 18.912 -15.389 -21.243 1.00 91.94 420 GLY A C 1
ATOM 2996 O O . GLY A 1 420 ? 18.428 -14.265 -21.117 1.00 91.94 420 GLY A O 1
ATOM 2997 N N . ALA A 1 421 ? 20.208 -15.616 -21.020 1.00 94.44 421 ALA A N 1
ATOM 2998 C CA . ALA A 1 421 ? 21.154 -14.542 -20.701 1.00 94.44 421 ALA A CA 1
ATOM 2999 C C . ALA A 1 421 ? 21.326 -13.568 -21.883 1.00 94.44 421 ALA A C 1
ATOM 3001 O O . ALA A 1 421 ? 21.264 -13.983 -23.038 1.00 94.44 421 ALA A O 1
ATOM 3002 N N . LEU A 1 422 ? 21.578 -12.283 -21.614 1.00 96.12 422 LEU A N 1
ATOM 3003 C CA . LEU A 1 422 ? 21.851 -11.287 -22.661 1.00 96.12 422 LEU A CA 1
ATOM 3004 C C . LEU A 1 422 ? 23.139 -11.637 -23.424 1.00 96.12 422 LEU A C 1
ATOM 3006 O O . LEU A 1 422 ? 24.167 -11.925 -22.801 1.00 96.12 422 LEU A O 1
ATOM 3010 N N . ALA A 1 423 ? 23.078 -11.614 -24.756 1.00 97.38 423 ALA A N 1
ATOM 3011 C CA . ALA A 1 423 ? 24.247 -11.755 -25.624 1.00 97.38 423 ALA A CA 1
ATOM 3012 C C . ALA A 1 423 ? 24.876 -10.379 -25.873 1.00 97.38 423 ALA A C 1
ATOM 3014 O O . ALA A 1 423 ? 24.166 -9.376 -25.918 1.00 97.38 423 ALA A O 1
ATOM 3015 N N . THR A 1 424 ? 26.196 -10.316 -26.032 1.00 97.88 424 THR A N 1
ATOM 3016 C CA . THR A 1 424 ? 26.878 -9.060 -26.356 1.00 97.88 424 THR A CA 1
ATOM 3017 C C . THR A 1 424 ? 26.808 -8.802 -27.859 1.00 97.88 424 THR A C 1
ATOM 3019 O O . THR A 1 424 ? 27.149 -9.678 -28.648 1.00 97.88 424 THR A O 1
ATOM 3022 N N . ILE A 1 425 ? 26.373 -7.606 -28.252 1.00 98.12 425 ILE A N 1
ATOM 3023 C CA . ILE A 1 425 ? 26.366 -7.126 -29.634 1.00 98.12 425 ILE A CA 1
ATOM 3024 C C . ILE A 1 425 ? 27.503 -6.127 -29.795 1.00 98.12 425 ILE A C 1
ATOM 3026 O O . ILE A 1 425 ? 27.605 -5.157 -29.051 1.00 98.12 425 ILE A O 1
ATOM 3030 N N . GLU A 1 426 ? 28.339 -6.341 -30.796 1.00 98.12 426 GLU A N 1
ATOM 3031 C CA . GLU A 1 426 ? 29.459 -5.471 -31.115 1.00 98.12 426 GLU A CA 1
ATOM 3032 C C . GLU A 1 426 ? 29.411 -5.061 -32.594 1.00 98.12 426 GLU A C 1
ATOM 3034 O O . GLU A 1 426 ? 28.786 -5.745 -33.416 1.00 98.12 426 GLU A O 1
ATOM 3039 N N . PRO A 1 427 ? 30.093 -3.965 -32.969 1.00 97.69 427 PRO A N 1
ATOM 3040 C CA . PRO A 1 427 ? 30.314 -3.639 -34.371 1.00 97.69 427 PRO A CA 1
ATOM 3041 C C . PRO A 1 427 ? 31.007 -4.792 -35.124 1.00 97.69 427 PRO A C 1
ATOM 3043 O O . PRO A 1 427 ? 31.729 -5.591 -34.504 1.00 97.69 427 PRO A O 1
ATOM 3046 N N . PRO A 1 428 ? 30.832 -4.874 -36.457 1.00 97.38 428 PRO A N 1
ATOM 3047 C CA . PRO A 1 428 ? 31.550 -5.848 -37.271 1.00 97.38 428 PRO A CA 1
ATOM 3048 C C . PRO A 1 428 ? 33.060 -5.609 -37.156 1.00 97.38 428 PRO A C 1
ATOM 3050 O O . PRO A 1 428 ? 33.500 -4.475 -36.962 1.00 97.38 428 PRO A O 1
ATOM 3053 N N . ALA A 1 429 ? 33.870 -6.658 -37.301 1.00 95.88 429 ALA A N 1
ATOM 3054 C CA . ALA A 1 429 ? 35.328 -6.548 -37.192 1.00 95.88 429 ALA A CA 1
ATOM 3055 C C . ALA A 1 429 ? 35.933 -5.578 -38.225 1.00 95.88 429 ALA A C 1
ATOM 3057 O O . ALA A 1 429 ? 36.981 -4.983 -37.982 1.00 95.88 429 ALA A O 1
ATOM 3058 N N . ALA A 1 430 ? 35.272 -5.411 -39.377 1.00 95.06 430 ALA A N 1
ATOM 3059 C CA . ALA A 1 430 ? 35.650 -4.450 -40.405 1.00 95.06 430 ALA A CA 1
ATOM 3060 C C . ALA A 1 430 ? 34.434 -3.914 -41.178 1.00 95.06 430 ALA A C 1
ATOM 3062 O O . ALA A 1 430 ? 33.520 -4.663 -41.545 1.00 95.06 430 ALA A O 1
ATOM 3063 N N . GLY A 1 431 ? 34.490 -2.626 -41.524 1.00 95.12 431 GLY A N 1
ATOM 3064 C CA . GLY A 1 431 ? 33.442 -1.910 -42.256 1.00 95.12 431 GLY A CA 1
ATOM 3065 C C . GLY A 1 431 ? 32.387 -1.279 -41.344 1.00 95.12 431 GLY A C 1
ATOM 3066 O O . GLY A 1 431 ? 32.527 -1.260 -40.125 1.00 95.12 431 GLY A O 1
ATOM 3067 N N . ALA A 1 432 ? 31.337 -0.728 -41.952 1.00 96.50 432 ALA A N 1
ATOM 3068 C CA . ALA A 1 432 ? 30.243 -0.083 -41.233 1.00 96.50 432 ALA A CA 1
ATOM 3069 C C . ALA A 1 432 ? 29.193 -1.094 -40.735 1.00 96.50 432 ALA A C 1
ATOM 3071 O O . ALA A 1 432 ? 28.989 -2.145 -41.346 1.00 96.50 432 ALA A O 1
ATOM 3072 N N . LEU A 1 433 ? 28.499 -0.729 -39.651 1.00 97.31 433 LEU A N 1
ATOM 3073 C CA . LEU A 1 433 ? 27.358 -1.460 -39.083 1.00 97.31 433 LEU A CA 1
ATOM 3074 C C . LEU A 1 433 ? 26.191 -1.586 -40.079 1.00 97.31 433 LEU A C 1
ATOM 3076 O O . LEU A 1 433 ? 25.574 -2.644 -40.180 1.00 97.31 433 LEU A O 1
ATOM 3080 N N . SER A 1 434 ? 25.920 -0.523 -40.840 1.00 97.62 434 SER A N 1
ATOM 3081 C CA . SER A 1 434 ? 24.994 -0.521 -41.974 1.00 97.62 434 SER A CA 1
ATOM 3082 C C . SER A 1 434 ? 25.751 -0.130 -43.237 1.00 97.62 434 SER A C 1
ATOM 3084 O O . SER A 1 434 ? 26.495 0.850 -43.234 1.00 97.62 434 SER A O 1
ATOM 3086 N N . THR A 1 435 ? 25.567 -0.888 -44.318 1.00 97.56 435 THR A N 1
ATOM 3087 C CA . THR A 1 435 ? 26.018 -0.486 -45.661 1.00 97.56 435 THR A CA 1
ATOM 3088 C C . THR A 1 435 ? 24.902 0.174 -46.472 1.00 97.56 435 THR A C 1
ATOM 3090 O O . THR A 1 435 ? 25.117 0.499 -47.637 1.00 97.56 435 THR A O 1
ATOM 3093 N N . ASP A 1 436 ? 23.703 0.312 -45.900 1.00 96.62 436 ASP A N 1
ATOM 3094 C CA . ASP A 1 436 ? 22.585 1.029 -46.511 1.00 96.62 436 ASP A CA 1
ATOM 3095 C C . ASP A 1 436 ? 22.769 2.537 -46.296 1.00 96.62 436 ASP A C 1
ATOM 3097 O O . ASP A 1 436 ? 23.051 2.981 -45.185 1.00 96.62 436 ASP A O 1
ATOM 3101 N N . ALA A 1 437 ? 22.594 3.336 -47.350 1.00 94.38 437 ALA A N 1
ATOM 3102 C CA . ALA A 1 437 ? 22.795 4.785 -47.285 1.00 94.38 437 ALA A CA 1
ATOM 3103 C C . ALA A 1 437 ? 21.688 5.537 -46.520 1.00 94.38 437 ALA A C 1
ATOM 3105 O O . ALA A 1 437 ? 21.840 6.721 -46.230 1.00 94.38 437 ALA A O 1
ATOM 3106 N N . THR A 1 438 ? 20.560 4.880 -46.241 1.00 96.06 438 THR A N 1
ATOM 3107 C CA . THR A 1 438 ? 19.344 5.504 -45.693 1.00 96.06 438 THR A CA 1
ATOM 3108 C C . THR A 1 438 ? 18.862 4.858 -44.399 1.00 96.06 438 THR A C 1
ATOM 3110 O O . THR A 1 438 ? 18.433 5.573 -43.495 1.00 96.06 438 THR A O 1
ATOM 3113 N N . LEU A 1 439 ? 18.942 3.528 -44.278 1.00 97.06 439 LEU A N 1
ATOM 3114 C CA . LEU A 1 439 ? 18.549 2.824 -43.060 1.00 97.06 439 LEU A CA 1
ATOM 3115 C C . LEU A 1 439 ? 19.720 2.777 -42.080 1.00 97.06 439 LEU A C 1
ATOM 3117 O O . LEU A 1 439 ? 20.711 2.071 -42.293 1.00 97.06 439 LEU A O 1
ATOM 3121 N N . THR A 1 440 ? 19.567 3.488 -40.969 1.00 96.75 440 THR A N 1
ATOM 3122 C CA . THR A 1 440 ? 20.559 3.498 -39.899 1.00 96.75 440 THR A CA 1
ATOM 3123 C C . THR A 1 440 ? 20.317 2.379 -38.896 1.00 96.75 440 THR A C 1
ATOM 3125 O O . THR A 1 440 ? 19.202 1.878 -38.730 1.00 96.75 440 THR A O 1
ATOM 3128 N N . ALA A 1 441 ? 21.390 1.943 -38.248 1.00 97.44 441 ALA A N 1
ATOM 3129 C CA . ALA A 1 441 ? 21.344 0.974 -37.169 1.00 97.44 441 ALA A CA 1
ATOM 3130 C C . ALA A 1 441 ? 22.307 1.428 -36.074 1.00 97.44 441 ALA A C 1
ATOM 3132 O O . ALA A 1 441 ? 23.409 1.883 -36.378 1.00 97.44 441 ALA A O 1
ATOM 3133 N N . CYS A 1 442 ? 21.888 1.297 -34.820 1.00 97.75 442 CYS A N 1
ATOM 3134 C CA . CYS A 1 442 ? 22.656 1.719 -33.656 1.00 97.75 442 CYS A CA 1
ATOM 3135 C C . CYS A 1 442 ? 22.738 0.575 -32.655 1.00 97.75 442 CYS A C 1
ATOM 3137 O O . CYS A 1 442 ? 21.735 -0.080 -32.371 1.00 97.75 442 CYS A O 1
ATOM 3139 N N . ILE A 1 443 ? 23.918 0.347 -32.088 1.00 98.00 443 ILE A N 1
ATOM 3140 C CA . ILE A 1 443 ? 24.079 -0.587 -30.973 1.00 98.00 443 ILE A CA 1
ATOM 3141 C C . ILE A 1 443 ? 23.757 0.170 -29.685 1.00 98.00 443 ILE A C 1
ATOM 3143 O O . ILE A 1 443 ? 24.371 1.193 -29.397 1.00 98.00 443 ILE A O 1
ATOM 3147 N N . GLY A 1 444 ? 22.793 -0.334 -28.919 1.00 95.38 444 GLY A N 1
ATOM 3148 C CA . GLY A 1 444 ? 22.457 0.176 -27.597 1.00 95.38 444 GLY A CA 1
ATOM 3149 C C . GLY A 1 444 ? 23.504 -0.247 -26.580 1.00 95.38 444 GLY A C 1
ATOM 3150 O O . GLY A 1 444 ? 23.428 -1.346 -26.025 1.00 95.38 444 GLY A O 1
ATOM 3151 N N . ALA A 1 445 ? 24.489 0.621 -26.376 1.00 93.56 445 ALA A N 1
ATOM 3152 C CA . ALA A 1 445 ? 25.432 0.570 -25.270 1.00 93.56 445 ALA A CA 1
ATOM 3153 C C . ALA A 1 445 ? 24.930 1.480 -24.146 1.00 93.56 445 ALA A C 1
ATOM 3155 O O . ALA A 1 445 ? 24.360 2.525 -24.440 1.00 93.56 445 ALA A O 1
ATOM 3156 N N . VAL A 1 446 ? 25.135 1.066 -22.895 1.00 95.44 446 VAL A N 1
ATOM 3157 C CA . VAL A 1 446 ? 24.856 1.890 -21.716 1.00 95.44 446 VAL A CA 1
ATOM 3158 C C . VAL A 1 446 ? 26.187 2.349 -21.142 1.00 95.44 446 VAL A C 1
ATOM 3160 O O . VAL A 1 446 ? 26.964 1.515 -20.670 1.00 95.44 446 VAL A O 1
ATOM 3163 N N . ASP A 1 447 ? 26.432 3.652 -21.197 1.00 93.06 447 ASP A N 1
ATOM 3164 C CA . ASP A 1 447 ? 27.608 4.314 -20.650 1.00 93.06 447 ASP A CA 1
ATOM 3165 C C . ASP A 1 447 ? 27.148 5.415 -19.693 1.00 93.06 447 ASP A C 1
ATOM 3167 O O . ASP A 1 447 ? 26.523 6.393 -20.078 1.00 93.06 447 ASP A O 1
ATOM 3171 N N . LEU A 1 448 ? 27.418 5.227 -18.404 1.00 94.38 448 LEU A N 1
ATOM 3172 C CA . LEU A 1 448 ? 26.953 6.142 -17.365 1.00 94.38 448 LEU A CA 1
ATOM 3173 C C . LEU A 1 448 ? 28.080 7.042 -16.844 1.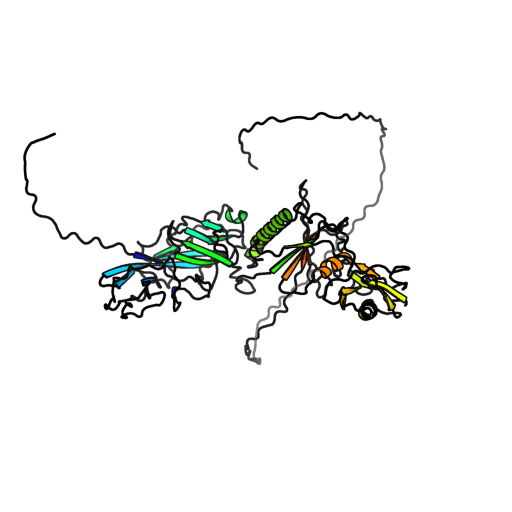00 94.38 448 LEU A C 1
ATOM 3175 O O . LEU A 1 448 ? 27.881 7.705 -15.821 1.00 94.38 448 LEU A O 1
ATOM 3179 N N . ASP A 1 449 ? 29.242 7.078 -17.509 1.00 90.62 449 ASP A N 1
ATOM 3180 C CA . ASP A 1 449 ? 30.363 7.935 -17.109 1.00 90.62 449 ASP A CA 1
ATOM 3181 C C . ASP A 1 449 ? 30.033 9.433 -17.279 1.00 90.62 449 ASP A C 1
ATOM 3183 O O . ASP A 1 449 ? 30.431 10.246 -16.437 1.00 90.62 449 ASP A O 1
ATOM 3187 N N . ASP A 1 450 ? 29.258 9.814 -18.303 1.00 90.12 450 ASP A N 1
ATOM 3188 C CA . ASP A 1 450 ? 28.696 11.166 -18.482 1.00 90.12 450 ASP A CA 1
ATOM 3189 C C . ASP A 1 450 ? 27.202 11.271 -18.097 1.00 90.12 450 ASP A C 1
ATOM 3191 O O . ASP A 1 450 ? 26.626 12.367 -18.071 1.00 90.12 450 ASP A O 1
ATOM 3195 N N . GLY A 1 451 ? 26.613 10.151 -17.675 1.00 91.81 451 GLY A N 1
ATOM 3196 C CA . GLY A 1 451 ? 25.216 9.999 -17.278 1.00 91.81 451 GLY A CA 1
ATOM 3197 C C . GLY A 1 451 ? 24.353 9.390 -18.381 1.00 91.81 451 GLY A C 1
ATOM 3198 O O . GLY A 1 451 ? 24.693 9.427 -19.548 1.00 91.81 451 GLY A O 1
ATOM 3199 N N . LEU A 1 452 ? 23.182 8.869 -18.016 1.00 93.31 452 LEU A N 1
ATOM 3200 C CA . LEU A 1 452 ? 22.279 8.243 -18.981 1.00 93.31 452 LEU A CA 1
ATOM 3201 C C . LEU A 1 452 ? 21.759 9.280 -19.988 1.00 93.31 452 LEU A C 1
ATOM 3203 O O . LEU A 1 452 ? 21.166 10.286 -19.577 1.00 93.31 452 LEU A O 1
ATOM 3207 N N . GLN A 1 453 ? 21.923 9.038 -21.288 1.00 90.88 453 GLN A N 1
ATOM 3208 C CA . GLN A 1 453 ? 21.329 9.867 -22.329 1.00 90.88 453 GLN A CA 1
ATOM 3209 C C . GLN A 1 453 ? 19.804 9.752 -22.269 1.00 90.88 453 GLN A C 1
ATOM 3211 O O . GLN A 1 453 ? 19.214 8.795 -22.767 1.00 90.88 453 GLN A O 1
ATOM 3216 N N . HIS A 1 454 ? 19.162 10.749 -21.666 1.00 86.25 454 HIS A N 1
ATOM 3217 C CA . HIS A 1 454 ? 17.705 10.803 -21.577 1.00 86.25 454 HIS A CA 1
ATOM 3218 C C . HIS A 1 454 ? 17.034 11.418 -22.803 1.00 86.25 454 HIS A C 1
ATOM 3220 O O . HIS A 1 454 ? 17.645 12.207 -23.536 1.00 86.25 454 HIS A O 1
ATOM 3226 N N . PHE A 1 455 ? 15.759 11.079 -22.987 1.00 85.19 455 PHE A N 1
ATOM 3227 C CA . PHE A 1 455 ? 14.940 11.642 -24.053 1.00 85.19 455 PHE A CA 1
ATOM 3228 C C . PHE A 1 455 ? 14.760 13.162 -23.917 1.00 85.19 455 PHE A C 1
ATOM 3230 O O . PHE A 1 455 ? 14.802 13.766 -22.844 1.00 85.19 455 PHE A O 1
ATOM 3237 N N . SER A 1 456 ? 14.493 13.786 -25.053 1.00 84.31 456 SER A N 1
ATOM 3238 C CA . SER A 1 456 ? 14.038 15.163 -25.206 1.00 84.31 456 SER A CA 1
ATOM 3239 C C . SER A 1 456 ? 12.559 15.205 -25.615 1.00 84.31 456 SER A C 1
ATOM 3241 O O . SER A 1 456 ? 11.907 14.176 -25.779 1.00 84.31 456 SER A O 1
ATOM 3243 N N . ASP A 1 457 ? 12.012 16.400 -25.852 1.00 81.94 457 ASP A N 1
ATOM 3244 C CA . ASP A 1 457 ? 10.634 16.548 -26.344 1.00 81.94 457 ASP A CA 1
ATOM 3245 C C . ASP A 1 457 ? 10.399 15.836 -27.691 1.00 81.94 457 ASP A C 1
ATOM 3247 O O . ASP A 1 457 ? 9.273 15.441 -27.993 1.00 81.94 457 ASP A O 1
ATOM 3251 N N . THR A 1 458 ? 11.441 15.665 -28.515 1.00 85.12 458 THR A N 1
ATOM 3252 C CA . THR A 1 458 ? 11.294 15.046 -29.842 1.00 85.12 458 THR A CA 1
ATOM 3253 C C . THR A 1 458 ? 11.129 13.534 -29.796 1.00 85.12 458 THR A C 1
ATOM 3255 O O . THR A 1 458 ? 10.472 12.969 -30.668 1.00 85.12 458 THR A O 1
ATOM 3258 N N . ASP A 1 459 ? 11.704 12.882 -28.797 1.00 85.50 459 ASP A N 1
ATOM 3259 C CA . ASP A 1 459 ? 11.846 11.432 -28.702 1.00 85.50 459 ASP A CA 1
ATOM 3260 C C . ASP A 1 459 ? 11.270 10.859 -27.404 1.00 85.50 459 ASP A C 1
ATOM 3262 O O . ASP A 1 459 ? 11.281 9.647 -27.235 1.00 85.50 459 ASP A O 1
ATOM 3266 N N . ALA A 1 460 ? 10.656 11.686 -26.551 1.00 85.31 460 ALA A N 1
ATOM 3267 C CA . ALA A 1 460 ? 9.979 11.294 -25.313 1.00 85.31 460 ALA A CA 1
ATOM 3268 C C . ALA A 1 460 ? 9.107 10.031 -25.449 1.00 85.31 460 ALA A C 1
ATOM 3270 O O . ALA A 1 460 ? 9.181 9.117 -24.635 1.00 85.31 460 ALA A O 1
ATOM 3271 N N . ILE A 1 461 ? 8.313 9.942 -26.518 1.00 83.25 461 ILE A N 1
ATOM 3272 C CA . ILE A 1 461 ? 7.386 8.821 -26.739 1.00 83.25 461 ILE A CA 1
ATOM 3273 C C . ILE A 1 461 ? 8.128 7.505 -27.071 1.00 83.25 461 ILE A C 1
ATOM 3275 O O . ILE A 1 461 ? 7.628 6.416 -26.782 1.00 83.25 461 ILE A O 1
ATOM 3279 N N . ALA A 1 462 ? 9.315 7.586 -27.679 1.00 87.19 462 ALA A N 1
ATOM 3280 C CA . ALA A 1 462 ? 10.117 6.425 -28.070 1.00 87.19 462 ALA A CA 1
ATOM 3281 C C . ALA A 1 462 ? 11.273 6.117 -27.098 1.00 87.19 462 ALA A C 1
ATOM 3283 O O . ALA A 1 462 ? 11.789 4.999 -27.118 1.00 87.19 462 ALA A O 1
ATOM 3284 N N . GLY A 1 463 ? 11.694 7.080 -26.276 1.00 89.69 463 GLY A N 1
ATOM 3285 C CA . GLY A 1 463 ? 12.935 7.028 -25.501 1.00 89.69 463 GLY A CA 1
ATOM 3286 C C . GLY A 1 463 ? 14.193 7.051 -26.378 1.00 89.69 463 GLY A C 1
ATOM 3287 O O . GLY A 1 463 ? 14.134 6.872 -27.601 1.00 89.69 463 GLY A O 1
ATOM 3288 N N . THR A 1 464 ? 15.357 7.203 -25.756 1.00 92.50 464 THR A N 1
ATOM 3289 C CA . THR A 1 464 ? 16.647 7.048 -26.445 1.00 92.50 464 THR A CA 1
ATOM 3290 C C . THR A 1 464 ? 17.003 5.570 -26.621 1.00 92.50 464 THR A C 1
ATOM 3292 O O . THR A 1 464 ? 16.449 4.679 -25.969 1.00 92.50 464 THR A O 1
ATOM 3295 N N . VAL A 1 465 ? 17.940 5.269 -27.528 1.00 94.94 465 VAL A N 1
ATOM 3296 C CA . VAL A 1 465 ? 18.447 3.893 -27.697 1.00 94.94 465 VAL A CA 1
ATOM 3297 C C . VAL A 1 465 ? 19.101 3.396 -26.402 1.00 94.94 465 VAL A C 1
ATOM 3299 O O . VAL A 1 465 ? 18.930 2.231 -26.043 1.00 94.94 465 VAL A O 1
ATOM 3302 N N . GLU A 1 466 ? 19.808 4.275 -25.694 1.00 94.88 466 GLU A N 1
ATOM 3303 C CA . GLU A 1 466 ? 20.486 3.949 -24.444 1.00 94.88 466 GLU A CA 1
ATOM 3304 C C . GLU A 1 466 ? 19.498 3.633 -23.309 1.00 94.88 466 GLU A C 1
ATOM 3306 O O . GLU A 1 466 ? 19.613 2.582 -22.676 1.00 94.88 466 GLU A O 1
ATOM 3311 N N . GLU A 1 467 ? 18.475 4.470 -23.092 1.00 92.75 467 GLU A N 1
ATOM 3312 C CA . GLU A 1 467 ? 17.423 4.217 -22.095 1.00 92.75 467 GLU A CA 1
ATOM 3313 C C . GLU A 1 467 ? 16.743 2.873 -22.343 1.00 92.75 467 GLU A C 1
ATOM 3315 O O . GLU A 1 467 ? 16.588 2.054 -21.433 1.00 92.75 467 GLU A O 1
ATOM 3320 N N . ARG A 1 468 ? 16.359 2.608 -23.598 1.00 94.81 468 ARG A N 1
ATOM 3321 C CA . ARG A 1 468 ? 15.716 1.343 -23.957 1.00 94.81 468 ARG A CA 1
ATOM 3322 C C . ARG A 1 468 ? 16.646 0.155 -23.753 1.00 94.81 468 ARG A C 1
ATOM 3324 O O . ARG A 1 468 ? 16.165 -0.889 -23.313 1.00 94.81 468 ARG A O 1
ATOM 3331 N N . ALA A 1 469 ? 17.940 0.290 -24.048 1.00 96.12 469 ALA A N 1
ATOM 3332 C CA . ALA A 1 469 ? 18.927 -0.749 -23.770 1.00 96.12 469 ALA A CA 1
ATOM 3333 C C . ALA A 1 469 ? 19.029 -1.023 -22.266 1.00 96.12 469 ALA A C 1
ATOM 3335 O O . ALA A 1 469 ? 18.946 -2.179 -21.853 1.00 96.12 469 ALA A O 1
ATOM 3336 N N . LEU A 1 470 ? 19.110 0.020 -21.437 1.00 96.06 470 LEU A N 1
ATOM 3337 C CA . LEU A 1 470 ? 19.143 -0.127 -19.985 1.00 96.06 470 LEU A CA 1
ATOM 3338 C C . LEU A 1 470 ? 17.890 -0.840 -19.457 1.00 96.06 470 LEU A C 1
ATOM 3340 O O . LEU A 1 470 ? 17.985 -1.836 -18.745 1.00 96.06 470 LEU A O 1
ATOM 3344 N N . LEU A 1 471 ? 16.705 -0.363 -19.831 1.00 94.19 471 LEU A N 1
ATOM 3345 C CA . LEU A 1 471 ? 15.437 -0.872 -19.308 1.00 94.19 471 LEU A CA 1
ATOM 3346 C C . LEU A 1 471 ? 15.145 -2.302 -19.778 1.00 94.19 471 LEU A C 1
ATOM 3348 O O . LEU A 1 471 ? 14.700 -3.143 -18.996 1.00 94.19 471 LEU A O 1
ATOM 3352 N N . LYS A 1 472 ? 15.417 -2.614 -21.052 1.00 94.31 472 LYS A N 1
ATOM 3353 C CA . LYS A 1 472 ? 15.174 -3.953 -21.617 1.00 94.31 472 LYS A CA 1
ATOM 3354 C C . LYS A 1 472 ? 16.159 -5.003 -21.096 1.00 94.31 472 LYS A C 1
ATOM 3356 O O . LYS A 1 472 ? 15.850 -6.193 -21.197 1.00 94.31 472 LYS A O 1
ATOM 3361 N N . ALA A 1 473 ? 17.282 -4.590 -20.505 1.00 95.00 473 ALA A N 1
ATOM 3362 C CA . ALA A 1 473 ? 18.197 -5.500 -19.823 1.00 95.00 473 ALA A CA 1
ATOM 3363 C C . ALA A 1 473 ? 17.562 -6.143 -18.580 1.00 95.00 473 ALA A C 1
ATOM 3365 O O . ALA A 1 473 ? 17.815 -7.318 -18.306 1.00 95.00 473 ALA A O 1
ATOM 3366 N N . PHE A 1 474 ? 16.720 -5.388 -17.866 1.00 92.88 474 PHE A N 1
ATOM 3367 C CA . PHE A 1 474 ? 16.130 -5.782 -16.580 1.00 92.88 474 PHE A CA 1
ATOM 3368 C C . PHE A 1 474 ? 14.631 -6.113 -16.656 1.00 92.88 474 PHE A C 1
ATOM 3370 O O . PHE A 1 474 ? 14.060 -6.589 -15.682 1.00 92.88 474 PHE A O 1
ATOM 3377 N N . ASP A 1 475 ? 14.001 -5.917 -17.817 1.00 90.06 475 ASP A N 1
ATOM 3378 C CA . ASP A 1 475 ? 12.608 -6.293 -18.073 1.00 90.06 475 ASP A CA 1
ATOM 3379 C C . ASP A 1 475 ? 12.407 -7.819 -18.059 1.00 90.06 475 ASP A C 1
ATOM 3381 O O . ASP A 1 475 ? 12.748 -8.511 -19.026 1.00 90.06 475 ASP A O 1
ATOM 3385 N N . ASP A 1 476 ? 11.782 -8.333 -17.000 1.00 87.69 476 ASP A N 1
ATOM 3386 C CA . ASP A 1 476 ? 11.335 -9.729 -16.889 1.00 87.69 476 ASP A CA 1
ATOM 3387 C C . ASP A 1 476 ? 9.891 -9.953 -17.373 1.00 87.69 476 ASP A C 1
ATOM 3389 O O . ASP A 1 476 ? 9.436 -11.091 -17.493 1.00 87.69 476 ASP A O 1
ATOM 3393 N N . GLY A 1 477 ? 9.177 -8.877 -17.708 1.00 85.69 477 GLY A N 1
ATOM 3394 C CA . GLY A 1 477 ? 7.803 -8.912 -18.182 1.00 85.69 477 GLY A CA 1
ATOM 3395 C C . GLY A 1 477 ? 6.741 -9.155 -17.110 1.00 85.69 477 GLY A C 1
ATOM 3396 O O . GLY A 1 477 ? 5.579 -9.300 -17.497 1.00 85.69 477 GLY A O 1
ATOM 3397 N N . ASP A 1 478 ? 7.091 -9.177 -15.818 1.00 87.25 478 ASP A N 1
ATOM 3398 C CA . ASP A 1 478 ? 6.138 -9.390 -14.725 1.00 87.25 478 ASP A CA 1
ATOM 3399 C C . ASP A 1 478 ? 5.237 -8.153 -14.522 1.00 87.25 478 ASP A C 1
ATOM 3401 O O . ASP A 1 478 ? 5.701 -7.109 -14.069 1.00 87.25 478 ASP A O 1
ATOM 3405 N N . PRO A 1 479 ? 3.922 -8.234 -14.808 1.00 85.19 479 PRO A N 1
ATOM 3406 C CA . PRO A 1 479 ? 3.013 -7.107 -14.616 1.00 85.19 479 PRO A CA 1
ATOM 3407 C C . PRO A 1 479 ? 2.627 -6.880 -13.143 1.00 85.19 479 PRO A C 1
ATOM 3409 O O . PRO A 1 479 ? 1.829 -5.988 -12.860 1.00 85.19 479 PRO A O 1
ATOM 3412 N N . SER A 1 480 ? 3.092 -7.717 -12.208 1.00 86.38 480 SER A N 1
ATOM 3413 C CA . SER A 1 480 ? 2.820 -7.576 -10.772 1.00 86.38 480 SER A CA 1
ATOM 3414 C C . SER A 1 480 ? 3.881 -6.773 -10.014 1.00 86.38 480 SER A C 1
ATOM 3416 O O . SER A 1 480 ? 3.657 -6.433 -8.849 1.00 86.38 480 SER A O 1
ATOM 3418 N N . THR A 1 481 ? 4.982 -6.429 -10.685 1.00 90.25 481 THR A N 1
ATOM 3419 C CA . THR A 1 481 ? 6.115 -5.699 -10.118 1.00 90.25 481 THR A CA 1
ATOM 3420 C C . THR A 1 481 ? 6.259 -4.329 -10.783 1.00 90.25 481 THR A C 1
ATOM 3422 O O . THR A 1 481 ? 6.143 -4.193 -11.999 1.00 90.25 481 THR A O 1
ATOM 3425 N N . VAL A 1 482 ? 6.492 -3.301 -9.968 1.00 91.31 482 VAL A N 1
ATOM 3426 C CA . VAL A 1 482 ? 6.939 -1.976 -10.404 1.00 91.31 482 VAL A CA 1
ATOM 3427 C C . VAL A 1 482 ? 8.458 -1.969 -10.327 1.00 91.31 482 VAL A C 1
ATOM 3429 O O . VAL A 1 482 ? 9.027 -2.159 -9.248 1.00 91.31 482 VAL A O 1
ATOM 3432 N N . ASP A 1 483 ? 9.104 -1.751 -11.467 1.00 91.62 483 ASP A N 1
ATOM 3433 C CA . ASP A 1 483 ? 10.558 -1.648 -11.549 1.00 91.62 483 ASP A CA 1
ATOM 3434 C C . ASP A 1 483 ? 10.987 -0.193 -11.407 1.00 91.62 483 ASP A C 1
ATOM 3436 O O . ASP A 1 483 ? 10.481 0.686 -12.108 1.00 91.62 483 ASP A O 1
ATOM 3440 N N . VAL A 1 484 ? 11.942 0.050 -10.516 1.00 94.06 484 VAL A N 1
ATOM 3441 C CA . VAL A 1 484 ? 12.603 1.343 -10.351 1.00 94.06 484 VAL A CA 1
ATOM 3442 C C . VAL A 1 484 ? 14.075 1.165 -10.670 1.00 94.06 484 VAL A C 1
ATOM 3444 O O . VAL A 1 484 ? 14.817 0.552 -9.905 1.00 94.06 484 VAL A O 1
ATOM 3447 N N . VAL A 1 485 ? 14.505 1.711 -11.802 1.00 94.69 485 VAL A N 1
ATOM 3448 C CA . VAL A 1 485 ? 15.913 1.707 -12.196 1.00 94.69 485 VAL A CA 1
ATOM 3449 C C . VAL A 1 485 ? 16.538 3.020 -11.756 1.00 94.69 485 VAL A C 1
ATOM 3451 O O . VAL A 1 485 ? 16.093 4.102 -12.142 1.00 94.69 485 VAL A O 1
ATOM 3454 N N . MET A 1 486 ? 17.561 2.925 -10.916 1.00 94.69 486 MET A N 1
ATOM 3455 C CA . MET A 1 486 ? 18.265 4.070 -10.364 1.00 94.69 486 MET A CA 1
ATOM 3456 C C . MET A 1 486 ? 19.633 4.205 -11.017 1.00 94.69 486 MET A C 1
ATOM 3458 O O . MET A 1 486 ? 20.434 3.269 -10.993 1.00 94.69 486 MET A O 1
ATOM 3462 N N . VAL A 1 487 ? 19.895 5.387 -11.573 1.00 94.56 487 VAL A N 1
ATOM 3463 C CA . VAL A 1 487 ? 21.141 5.718 -12.274 1.00 94.56 487 VAL A CA 1
ATOM 3464 C C . VAL A 1 487 ? 21.848 6.899 -11.598 1.00 94.56 487 VAL A C 1
ATOM 3466 O O . VAL A 1 487 ? 21.194 7.686 -10.910 1.00 94.56 487 VAL A O 1
ATOM 3469 N N . PRO A 1 488 ? 23.175 7.054 -11.768 1.00 91.31 488 PRO A N 1
ATOM 3470 C CA . PRO A 1 488 ? 23.939 8.109 -11.095 1.00 91.31 488 PRO A CA 1
ATOM 3471 C C . PRO A 1 488 ? 23.539 9.527 -11.528 1.00 91.31 488 PRO A C 1
ATOM 3473 O O . PRO A 1 488 ? 23.477 10.445 -10.709 1.00 91.31 488 PRO A O 1
ATOM 3476 N N . SER A 1 489 ? 23.280 9.714 -12.822 1.00 90.56 489 SER A N 1
ATOM 3477 C CA . SER A 1 489 ? 22.938 11.000 -13.434 1.00 90.56 489 SER A CA 1
ATOM 3478 C C . SER A 1 489 ? 22.319 10.793 -14.816 1.00 90.56 489 SER A C 1
ATOM 3480 O O . SER A 1 489 ? 22.445 9.718 -15.395 1.00 90.56 489 SER A O 1
ATOM 3482 N N . PHE A 1 490 ? 21.678 11.838 -15.346 1.00 89.50 490 PHE A N 1
ATOM 3483 C CA . PHE A 1 490 ? 21.325 11.927 -16.766 1.00 89.50 490 PHE A CA 1
ATOM 3484 C C . PHE A 1 490 ? 22.325 12.849 -17.467 1.00 89.50 490 PHE A C 1
ATOM 3486 O O . PHE A 1 490 ? 22.696 13.876 -16.886 1.00 89.50 490 PHE A O 1
ATOM 3493 N N . ALA A 1 491 ? 22.729 12.499 -18.685 1.00 87.44 491 ALA A N 1
ATOM 3494 C CA . ALA A 1 491 ? 23.571 13.332 -19.532 1.00 87.44 491 ALA A CA 1
ATOM 3495 C C . ALA A 1 491 ? 22.775 14.490 -20.160 1.00 87.44 491 ALA A C 1
ATOM 3497 O O . ALA A 1 491 ? 21.583 14.383 -20.464 1.00 87.44 491 ALA A O 1
ATOM 3498 N N . GLY A 1 492 ? 23.466 15.607 -20.402 1.00 77.56 492 GLY A N 1
ATOM 3499 C CA . GLY A 1 492 ? 22.925 16.775 -21.102 1.00 77.56 492 GLY A CA 1
ATOM 3500 C C . GLY A 1 492 ? 22.007 17.687 -20.269 1.00 77.56 492 GLY A C 1
ATOM 3501 O O . GLY A 1 492 ? 21.634 17.404 -19.135 1.00 77.56 492 GLY A O 1
ATOM 3502 N N . GLY A 1 493 ? 21.659 18.841 -20.851 1.00 64.75 493 GLY A N 1
ATOM 3503 C CA . GLY A 1 493 ? 20.775 19.859 -20.260 1.00 64.75 493 GLY A CA 1
ATOM 3504 C C . GLY A 1 493 ? 19.310 19.739 -20.692 1.00 64.75 493 GLY A C 1
ATOM 3505 O O . GLY A 1 493 ? 18.657 20.763 -20.884 1.00 64.75 493 GLY A O 1
ATOM 3506 N N . GLY A 1 494 ? 18.825 18.518 -20.933 1.00 60.66 494 GLY A N 1
ATOM 3507 C CA . GLY A 1 494 ? 17.445 18.258 -21.358 1.00 60.66 494 GLY A CA 1
ATOM 3508 C C . GLY A 1 494 ? 16.407 18.555 -20.269 1.00 60.66 494 GLY A C 1
ATOM 3509 O O . GLY A 1 494 ? 16.722 19.112 -19.212 1.00 60.66 494 GLY A O 1
ATOM 3510 N N . ARG A 1 495 ? 15.138 18.209 -20.527 1.00 58.28 495 ARG A N 1
ATOM 3511 C CA . ARG A 1 495 ? 14.052 18.362 -19.547 1.00 58.28 495 ARG A CA 1
ATOM 3512 C C . ARG A 1 495 ? 14.251 17.383 -18.392 1.00 58.28 495 ARG A C 1
ATOM 3514 O O . ARG A 1 495 ? 13.718 16.284 -18.367 1.00 58.28 495 ARG A O 1
ATOM 3521 N N . ILE A 1 496 ? 14.995 17.835 -17.394 1.00 54.72 496 ILE A N 1
ATOM 3522 C CA . ILE A 1 496 ? 15.146 17.155 -16.114 1.00 54.72 496 ILE A CA 1
ATOM 3523 C C . ILE A 1 496 ? 14.021 17.668 -15.202 1.00 54.72 496 ILE A C 1
ATOM 3525 O O . ILE A 1 496 ? 14.201 18.617 -14.441 1.00 54.72 496 ILE A O 1
ATOM 3529 N N . GLY A 1 497 ? 12.836 17.076 -15.326 1.00 55.00 497 GLY A N 1
ATOM 3530 C CA . GLY A 1 497 ? 11.675 17.328 -14.470 1.00 55.00 497 GLY A CA 1
ATOM 3531 C C . GLY A 1 497 ? 10.696 16.154 -14.520 1.00 55.00 497 GLY A C 1
ATOM 3532 O O . GLY A 1 497 ? 10.822 15.308 -15.405 1.00 55.00 497 GLY A O 1
ATOM 3533 N N . GLU A 1 498 ? 9.739 16.115 -13.585 1.00 54.16 498 GLU A N 1
ATOM 3534 C CA . GLU A 1 498 ? 8.648 15.125 -13.553 1.00 54.16 498 GLU A CA 1
ATOM 3535 C C . GLU A 1 498 ? 7.936 15.083 -14.908 1.00 54.16 498 GLU A C 1
ATOM 3537 O O . GLU A 1 498 ? 7.193 15.997 -15.269 1.00 54.16 498 GLU A O 1
ATOM 3542 N N . SER A 1 499 ? 8.226 14.049 -15.696 1.00 51.69 499 SER A N 1
ATOM 3543 C CA . SER A 1 499 ? 7.698 13.887 -17.048 1.00 51.69 499 SER A CA 1
ATOM 3544 C C . SER A 1 499 ? 6.840 12.634 -17.078 1.00 51.69 499 SER A C 1
ATOM 3546 O O . SER A 1 499 ? 7.351 11.528 -17.219 1.00 51.69 499 SER A O 1
ATOM 3548 N N . PHE A 1 500 ? 5.527 12.815 -16.925 1.00 50.16 500 PHE A N 1
ATOM 3549 C CA . PHE A 1 500 ? 4.544 11.751 -17.107 1.00 50.16 500 PHE A CA 1
ATOM 3550 C C . PHE A 1 500 ? 4.241 11.618 -18.598 1.00 50.16 500 PHE A C 1
ATOM 3552 O O . PHE A 1 500 ? 3.538 12.452 -19.174 1.00 50.16 500 PHE A O 1
ATOM 3559 N N . ILE A 1 501 ? 4.780 10.585 -19.239 1.00 54.47 501 ILE A N 1
ATOM 3560 C CA . ILE A 1 501 ? 4.501 10.322 -20.653 1.00 54.47 501 ILE A CA 1
ATOM 3561 C C . ILE A 1 501 ? 3.375 9.301 -20.726 1.00 54.47 501 ILE A C 1
ATOM 3563 O O . ILE A 1 501 ? 3.586 8.095 -20.603 1.00 54.47 501 ILE A O 1
ATOM 3567 N N . PHE A 1 502 ? 2.157 9.801 -20.928 1.00 44.50 502 PHE A N 1
ATOM 3568 C CA . PHE A 1 502 ? 1.009 8.958 -21.227 1.00 44.50 502 PHE A CA 1
ATOM 3569 C C . PHE A 1 502 ? 0.953 8.714 -22.738 1.00 44.50 502 PHE A C 1
ATOM 3571 O O . PHE A 1 502 ? 0.498 9.569 -23.499 1.00 44.50 502 PHE A O 1
ATOM 3578 N N . ALA A 1 503 ? 1.448 7.560 -23.178 1.00 52.38 503 ALA A N 1
ATOM 3579 C CA . ALA A 1 503 ? 1.313 7.108 -24.556 1.00 52.38 503 ALA A CA 1
ATOM 3580 C C . ALA A 1 503 ? 0.971 5.615 -24.580 1.00 52.38 503 ALA A C 1
ATOM 3582 O O . ALA A 1 503 ? 1.793 4.768 -24.218 1.00 52.38 503 ALA A O 1
ATOM 3583 N N . ASP A 1 504 ? -0.242 5.289 -25.030 1.00 48.78 504 ASP A N 1
ATOM 3584 C CA . ASP A 1 504 ? -0.627 3.908 -25.312 1.00 48.78 504 ASP A CA 1
ATOM 3585 C C . ASP A 1 504 ? 0.343 3.316 -26.351 1.00 48.78 504 ASP A C 1
ATOM 3587 O O . ASP A 1 504 ? 0.484 3.839 -27.456 1.00 48.78 504 ASP A O 1
ATOM 3591 N N . GLY A 1 505 ? 1.035 2.228 -25.996 1.00 47.81 505 GLY A N 1
ATOM 3592 C CA . GLY A 1 505 ? 1.980 1.548 -26.893 1.00 47.81 505 GLY A CA 1
ATOM 3593 C C . GLY A 1 505 ? 3.381 2.171 -26.994 1.00 47.81 505 GLY A C 1
ATOM 3594 O O . GLY A 1 505 ? 4.112 1.840 -27.927 1.00 47.81 505 GLY A O 1
ATOM 3595 N N . GLY A 1 506 ? 3.777 3.043 -26.058 1.00 45.94 506 GLY A N 1
ATOM 3596 C CA . GLY A 1 506 ? 5.153 3.544 -25.955 1.00 45.94 506 GLY A CA 1
ATOM 3597 C C . GLY A 1 506 ? 6.200 2.427 -25.803 1.00 45.94 506 GLY A C 1
ATOM 3598 O O . GLY A 1 506 ? 5.963 1.410 -25.149 1.00 45.94 506 GLY A O 1
ATOM 3599 N N . ALA A 1 507 ? 7.381 2.632 -26.393 1.00 47.66 507 ALA A N 1
ATOM 3600 C CA . ALA A 1 507 ? 8.536 1.726 -26.287 1.00 47.66 507 ALA A CA 1
ATOM 3601 C C . ALA A 1 507 ? 9.051 1.550 -24.852 1.00 47.66 507 ALA A C 1
ATOM 3603 O O . ALA A 1 507 ? 9.656 0.530 -24.501 1.00 47.66 507 ALA A O 1
ATOM 3604 N N . THR A 1 508 ? 8.799 2.577 -24.049 1.00 42.03 508 THR A N 1
ATOM 3605 C CA . THR A 1 508 ? 8.944 2.677 -22.606 1.00 42.03 508 THR A CA 1
ATOM 3606 C C . THR A 1 508 ? 7.525 2.647 -22.015 1.00 42.03 508 THR A C 1
ATOM 3608 O O . THR A 1 508 ? 6.843 3.667 -21.983 1.00 42.03 508 THR A O 1
ATOM 3611 N N . PRO A 1 509 ? 6.993 1.476 -21.612 1.00 44.72 509 PRO A N 1
ATOM 3612 C CA . PRO A 1 509 ? 5.650 1.409 -21.031 1.00 44.72 509 PRO A CA 1
ATOM 3613 C C . PRO A 1 509 ? 5.602 2.251 -19.749 1.00 44.72 509 PRO A C 1
ATOM 3615 O O . PRO A 1 509 ? 6.432 2.001 -18.887 1.00 44.72 509 PRO A O 1
ATOM 3618 N N . GLU A 1 510 ? 4.692 3.229 -19.659 1.00 42.53 510 GLU A N 1
ATOM 3619 C CA . GLU A 1 510 ? 4.424 4.141 -18.521 1.00 42.53 510 GLU A CA 1
ATOM 3620 C C . GLU A 1 510 ? 5.656 4.465 -17.646 1.00 42.53 510 GLU A C 1
ATOM 3622 O O . GLU A 1 510 ? 5.996 3.711 -16.731 1.00 42.53 510 GLU A O 1
ATOM 3627 N N . HIS A 1 511 ? 6.354 5.566 -17.960 1.00 42.69 511 HIS A N 1
ATOM 3628 C CA . HIS A 1 511 ? 7.554 6.013 -17.240 1.00 42.69 511 HIS A CA 1
ATOM 3629 C C . HIS A 1 511 ? 7.345 7.325 -16.477 1.00 42.69 511 HIS A C 1
ATOM 3631 O O . HIS A 1 511 ? 6.795 8.279 -17.025 1.00 42.69 511 HIS A O 1
ATOM 3637 N N . ASP A 1 512 ? 7.840 7.369 -15.235 1.00 37.88 512 ASP A N 1
ATOM 3638 C CA . ASP A 1 512 ? 8.007 8.588 -14.426 1.00 37.88 512 ASP A CA 1
ATOM 3639 C C . ASP A 1 512 ? 9.513 8.847 -14.231 1.00 37.88 512 ASP A C 1
ATOM 3641 O O . ASP A 1 512 ? 10.258 7.943 -13.838 1.00 37.88 512 ASP A O 1
ATOM 3645 N N . HIS A 1 513 ? 9.959 10.065 -14.548 1.00 41.38 513 HIS A N 1
ATOM 3646 C CA . HIS A 1 513 ? 11.311 10.567 -14.288 1.00 41.38 513 HIS A CA 1
ATOM 3647 C C . HIS A 1 513 ? 11.249 11.602 -13.172 1.00 41.38 513 HIS A C 1
ATOM 3649 O O . HIS A 1 513 ? 10.771 12.709 -13.397 1.00 41.38 513 HIS A O 1
ATOM 3655 N N . ARG A 1 514 ? 11.800 11.305 -11.991 1.00 43.41 514 ARG A N 1
ATOM 3656 C CA . ARG A 1 514 ? 11.865 12.291 -10.898 1.00 43.41 514 ARG A CA 1
ATOM 3657 C C . ARG A 1 514 ? 13.267 12.854 -10.725 1.00 43.41 514 ARG A C 1
ATOM 3659 O O . ARG A 1 514 ? 14.228 12.113 -10.522 1.00 43.41 514 ARG A O 1
ATOM 3666 N N . GLY A 1 515 ? 13.369 14.182 -10.761 1.00 35.00 515 GLY A N 1
ATOM 3667 C CA . GLY A 1 515 ? 14.562 14.933 -10.377 1.00 35.00 515 GLY A CA 1
ATOM 3668 C C . GLY A 1 515 ? 14.219 15.943 -9.286 1.00 35.00 515 GLY A C 1
ATOM 3669 O O . GLY A 1 515 ? 13.396 16.826 -9.504 1.00 35.00 515 GLY A O 1
ATOM 3670 N N . SER A 1 516 ? 14.854 15.850 -8.116 1.00 36.31 516 SER A N 1
ATOM 3671 C CA . SER A 1 516 ? 14.716 16.869 -7.073 1.00 36.31 516 SER A CA 1
ATOM 3672 C C . SER A 1 516 ? 15.630 18.063 -7.379 1.00 36.31 516 SER A C 1
ATOM 3674 O O . SER A 1 516 ? 16.850 18.015 -7.219 1.00 36.31 516 SER A O 1
ATOM 3676 N N . GLY A 1 517 ? 15.041 19.151 -7.880 1.00 29.86 517 GLY A N 1
ATOM 3677 C CA . GLY A 1 517 ? 15.728 20.422 -8.106 1.00 29.86 517 GLY A CA 1
ATOM 3678 C C . GLY A 1 517 ? 15.697 21.303 -6.857 1.00 29.86 517 GLY A C 1
ATOM 3679 O O . GLY A 1 517 ? 14.660 21.871 -6.531 1.00 29.86 517 GLY A O 1
ATOM 3680 N N . GLY A 1 518 ? 16.833 21.461 -6.175 1.00 29.09 518 GLY A N 1
ATOM 3681 C CA . GLY A 1 518 ? 16.998 22.436 -5.093 1.00 29.09 518 GLY A CA 1
ATOM 3682 C C . GLY A 1 518 ? 18.476 22.783 -4.863 1.00 29.09 518 GLY A C 1
ATOM 3683 O O . GLY A 1 518 ? 19.315 21.882 -4.882 1.00 29.09 518 GLY A O 1
ATOM 3684 N N . PRO A 1 519 ? 18.843 24.064 -4.651 1.00 27.95 519 PRO A N 1
ATOM 3685 C CA . PRO A 1 519 ? 20.231 24.491 -4.504 1.00 27.95 519 PRO A CA 1
ATOM 3686 C C . PRO A 1 519 ? 20.722 24.258 -3.066 1.00 27.95 519 PRO A C 1
ATOM 3688 O O . PRO A 1 519 ? 20.987 25.201 -2.328 1.00 27.95 519 PRO A O 1
ATOM 3691 N N . ALA A 1 520 ? 20.855 23.001 -2.647 1.00 28.02 520 ALA A N 1
ATOM 3692 C CA . ALA A 1 520 ? 21.566 22.660 -1.417 1.00 28.02 520 ALA A CA 1
ATOM 3693 C C . ALA A 1 520 ? 22.983 22.197 -1.778 1.00 28.02 520 ALA A C 1
ATOM 3695 O O . ALA A 1 520 ? 23.186 21.149 -2.390 1.00 28.02 520 ALA A O 1
ATOM 3696 N N . ARG A 1 521 ? 23.991 23.005 -1.427 1.00 29.02 521 ARG A N 1
ATOM 3697 C CA . ARG A 1 521 ? 25.406 22.634 -1.569 1.00 29.02 521 ARG A CA 1
ATOM 3698 C C . ARG A 1 521 ? 25.688 21.393 -0.713 1.00 29.02 521 ARG A C 1
ATOM 3700 O O . ARG A 1 521 ? 25.847 21.519 0.495 1.00 29.02 521 ARG A O 1
ATOM 3707 N N . GLY A 1 522 ? 25.778 20.223 -1.345 1.00 26.75 522 GLY A N 1
ATOM 3708 C CA . GLY A 1 522 ? 26.323 19.005 -0.733 1.00 26.75 522 GLY A CA 1
ATOM 3709 C C . GLY A 1 522 ? 25.538 17.710 -0.956 1.00 26.75 522 GLY A C 1
ATOM 3710 O O . GLY A 1 522 ? 26.096 16.646 -0.706 1.00 26.75 522 GLY A O 1
ATOM 3711 N N . SER A 1 523 ? 24.299 17.750 -1.453 1.00 23.14 523 SER A N 1
ATOM 3712 C CA . SER A 1 523 ? 23.511 16.541 -1.737 1.00 23.14 523 SER A CA 1
ATOM 3713 C C . SER A 1 523 ? 23.622 16.138 -3.212 1.00 23.14 523 SER A C 1
ATOM 3715 O O . SER A 1 523 ? 23.264 16.902 -4.106 1.00 23.14 523 SER A O 1
ATOM 3717 N N . ARG A 1 524 ? 24.126 14.924 -3.487 1.00 29.55 524 ARG A N 1
ATOM 3718 C CA . ARG A 1 524 ? 23.996 14.305 -4.817 1.00 29.55 524 ARG A CA 1
ATOM 3719 C C . ARG A 1 524 ? 22.511 14.037 -5.080 1.00 29.55 524 ARG A C 1
ATOM 3721 O O . ARG A 1 524 ? 21.821 13.505 -4.215 1.00 29.55 524 ARG A O 1
ATOM 3728 N N . VAL A 1 525 ? 22.035 14.452 -6.251 1.00 29.16 525 VAL A N 1
ATOM 3729 C CA . VAL A 1 525 ? 20.644 14.298 -6.695 1.00 29.16 525 VAL A CA 1
ATOM 3730 C C . VAL A 1 525 ? 20.392 12.828 -7.022 1.00 29.16 525 VAL A C 1
ATOM 3732 O O . VAL A 1 525 ? 21.116 12.251 -7.824 1.00 29.16 525 VAL A O 1
ATOM 3735 N N . VAL A 1 526 ? 19.368 12.240 -6.411 1.00 33.66 526 VAL A N 1
ATOM 3736 C CA . VAL A 1 526 ? 18.910 10.874 -6.700 1.00 33.66 526 VAL A CA 1
ATOM 3737 C C . VAL A 1 526 ? 17.908 10.941 -7.845 1.00 33.66 526 VAL A C 1
ATOM 3739 O O . VAL A 1 526 ? 17.020 11.795 -7.823 1.00 33.66 526 VAL A O 1
ATOM 3742 N N . ARG A 1 527 ? 18.064 10.084 -8.858 1.00 48.88 527 ARG A N 1
ATOM 3743 C CA . ARG A 1 527 ? 17.204 10.068 -10.048 1.00 48.88 527 ARG A CA 1
ATOM 3744 C C . ARG A 1 527 ? 16.770 8.643 -10.369 1.00 48.88 527 ARG A C 1
ATOM 3746 O O . ARG A 1 527 ? 17.578 7.720 -10.308 1.00 48.88 527 ARG A O 1
ATOM 3753 N N . ALA A 1 528 ? 15.491 8.475 -10.681 1.00 41.53 528 ALA A N 1
ATOM 3754 C CA . ALA A 1 528 ? 14.862 7.175 -10.873 1.00 41.53 528 ALA A CA 1
ATOM 3755 C C . ALA A 1 528 ? 14.016 7.159 -12.148 1.00 41.53 528 ALA A C 1
ATOM 3757 O O . ALA A 1 528 ? 13.368 8.157 -12.468 1.00 41.53 528 ALA A O 1
ATOM 3758 N N . VAL A 1 529 ? 14.007 6.007 -12.820 1.00 48.06 529 VAL A N 1
ATOM 3759 C CA . VAL A 1 529 ? 13.068 5.663 -13.890 1.00 48.06 529 VAL A CA 1
ATOM 3760 C C . VAL A 1 529 ? 12.127 4.596 -13.340 1.00 48.06 529 VAL A C 1
ATOM 3762 O O . VAL A 1 529 ? 12.573 3.494 -13.019 1.00 48.06 529 VAL A O 1
ATOM 3765 N N . ALA A 1 530 ? 10.847 4.928 -13.180 1.00 38.91 530 ALA A N 1
ATOM 3766 C CA . ALA A 1 530 ? 9.833 3.986 -12.707 1.00 38.91 530 ALA A CA 1
ATOM 3767 C C . ALA A 1 530 ? 9.031 3.420 -13.881 1.00 38.91 530 ALA A C 1
ATOM 3769 O O . ALA A 1 530 ? 8.681 4.174 -14.781 1.00 38.91 530 ALA A O 1
ATOM 3770 N N . ARG A 1 531 ? 8.705 2.124 -13.852 1.00 42.75 531 ARG A N 1
ATOM 3771 C CA . ARG A 1 531 ? 7.873 1.453 -14.860 1.00 42.75 531 ARG A CA 1
ATOM 3772 C C . ARG A 1 531 ? 6.662 0.790 -14.219 1.00 42.75 531 ARG A C 1
ATOM 3774 O O . ARG A 1 531 ? 6.819 -0.088 -13.371 1.00 42.75 531 ARG A O 1
ATOM 3781 N N . ALA A 1 532 ? 5.468 1.141 -14.687 1.00 34.94 532 ALA A N 1
ATOM 3782 C CA . ALA A 1 532 ? 4.224 0.455 -14.346 1.00 34.94 532 ALA A CA 1
ATOM 3783 C C . ALA A 1 532 ? 3.605 -0.186 -15.598 1.00 34.94 532 ALA A C 1
ATOM 3785 O O . ALA A 1 532 ? 3.807 0.270 -16.722 1.00 34.94 532 ALA A O 1
ATOM 3786 N N . ARG A 1 533 ? 2.867 -1.287 -15.428 1.00 44.06 533 ARG A N 1
ATOM 3787 C CA . ARG A 1 533 ? 2.012 -1.829 -16.491 1.00 44.06 533 ARG A CA 1
ATOM 3788 C C . ARG A 1 533 ? 0.562 -1.805 -16.021 1.00 44.06 533 ARG A C 1
ATOM 3790 O O . ARG A 1 533 ? 0.275 -2.379 -14.966 1.00 44.06 533 ARG A O 1
ATOM 3797 N N . PRO A 1 534 ? -0.376 -1.230 -16.790 1.00 32.69 534 PRO A N 1
ATOM 3798 C CA . PRO A 1 534 ? -1.781 -1.328 -16.444 1.00 32.69 534 PRO A CA 1
ATOM 3799 C C . PRO A 1 534 ? -2.225 -2.793 -16.502 1.00 32.69 534 PRO A C 1
ATOM 3801 O O . PRO A 1 534 ? -2.029 -3.497 -17.497 1.00 32.69 534 PRO A O 1
ATOM 3804 N N . ARG A 1 535 ? -2.862 -3.271 -15.427 1.00 36.16 535 ARG A N 1
ATOM 3805 C CA . ARG A 1 535 ? -3.625 -4.521 -15.480 1.00 36.16 535 ARG A CA 1
ATOM 3806 C C . ARG A 1 535 ? -4.790 -4.313 -16.443 1.00 36.16 535 ARG A C 1
ATOM 3808 O O . ARG A 1 535 ? -5.624 -3.440 -16.218 1.00 36.16 535 ARG A O 1
ATOM 3815 N N . ALA A 1 536 ? -4.909 -5.166 -17.459 1.00 32.22 536 ALA A N 1
ATOM 3816 C CA . ALA A 1 536 ? -6.171 -5.325 -18.168 1.00 32.22 536 ALA A CA 1
ATOM 3817 C C . ALA A 1 536 ? -7.221 -5.782 -17.144 1.00 32.22 536 ALA A C 1
ATOM 3819 O O . ALA A 1 536 ? -7.212 -6.934 -16.702 1.00 32.22 536 ALA A O 1
ATOM 3820 N N . ALA A 1 537 ? -8.083 -4.865 -16.706 1.00 29.72 537 ALA A N 1
ATOM 3821 C CA . ALA A 1 537 ? -9.162 -5.175 -15.786 1.00 29.72 537 ALA A CA 1
ATOM 3822 C C . ALA A 1 537 ? -10.092 -6.192 -16.459 1.00 29.72 537 ALA A C 1
ATOM 3824 O O . ALA A 1 537 ? -10.916 -5.849 -17.309 1.00 29.72 537 ALA A O 1
ATOM 3825 N N . ARG A 1 538 ? -9.962 -7.472 -16.089 1.00 29.23 538 ARG A N 1
ATOM 3826 C CA . ARG A 1 538 ? -10.993 -8.471 -16.364 1.00 29.23 538 ARG A CA 1
ATOM 3827 C C . ARG A 1 538 ? -12.248 -8.011 -15.630 1.00 29.23 538 ARG A C 1
ATOM 3829 O O . ARG A 1 538 ? -12.337 -8.151 -14.414 1.00 29.23 538 ARG A O 1
ATOM 3836 N N . ARG A 1 539 ? -13.207 -7.447 -16.371 1.00 28.39 539 ARG A N 1
ATOM 3837 C CA . ARG A 1 539 ? -14.587 -7.254 -15.911 1.00 28.39 539 ARG A CA 1
ATOM 3838 C C . ARG A 1 539 ? -15.116 -8.614 -15.454 1.00 28.39 539 ARG A C 1
ATOM 3840 O O . ARG A 1 539 ? -15.476 -9.447 -16.282 1.00 28.39 539 ARG A O 1
ATOM 3847 N N . ALA A 1 540 ? -15.131 -8.846 -14.147 1.00 28.91 540 ALA A N 1
ATOM 3848 C CA . ALA A 1 540 ? -15.902 -9.925 -13.556 1.00 28.91 540 ALA A CA 1
ATOM 3849 C C . ALA A 1 540 ? -17.383 -9.599 -13.794 1.00 28.91 540 ALA A C 1
ATOM 3851 O O . ALA A 1 540 ? -17.902 -8.600 -13.299 1.00 28.91 540 ALA A O 1
ATOM 3852 N N . GLY A 1 541 ? -18.026 -10.389 -14.652 1.00 28.53 541 GLY A N 1
ATOM 3853 C CA . GLY A 1 541 ? -19.439 -10.255 -14.964 1.00 28.53 541 GLY A CA 1
ATOM 3854 C C . GLY A 1 541 ? -20.307 -10.729 -13.803 1.00 28.53 541 GLY A C 1
ATOM 3855 O O . GLY A 1 541 ? -20.163 -11.857 -13.341 1.00 28.53 541 GLY A O 1
ATOM 3856 N N . ALA A 1 542 ? -21.251 -9.887 -13.393 1.00 27.33 542 ALA A N 1
ATOM 3857 C CA . ALA A 1 542 ? -22.470 -10.305 -12.712 1.00 27.33 542 ALA A CA 1
ATOM 3858 C C . ALA A 1 542 ? -23.660 -10.026 -13.655 1.00 27.33 542 ALA A C 1
ATOM 3860 O O . ALA A 1 542 ? -23.697 -8.961 -14.281 1.00 27.33 542 ALA A O 1
ATOM 3861 N N . PRO A 1 543 ? -24.625 -10.954 -13.812 1.00 30.98 543 PRO A N 1
ATOM 3862 C CA . PRO A 1 543 ? -25.694 -10.822 -14.792 1.00 30.98 543 PRO A CA 1
ATOM 3863 C C . PRO A 1 543 ? -26.842 -9.979 -14.221 1.00 30.98 543 PRO A C 1
ATOM 3865 O O . PRO A 1 543 ? -27.785 -10.494 -13.625 1.00 30.98 543 PRO A O 1
ATOM 3868 N N . GLY A 1 544 ? -26.781 -8.664 -14.420 1.00 27.23 544 GLY A N 1
ATOM 3869 C CA . GLY A 1 544 ? -27.906 -7.763 -14.171 1.00 27.23 544 GLY A CA 1
ATOM 3870 C C . GLY A 1 544 ? -28.782 -7.636 -15.415 1.00 27.23 544 GLY A C 1
ATOM 3871 O O . GLY A 1 544 ? -28.438 -6.910 -16.342 1.00 27.23 544 GLY A O 1
ATOM 3872 N N . ARG A 1 545 ? -29.918 -8.342 -15.445 1.00 32.41 545 ARG A N 1
ATOM 3873 C CA . ARG A 1 545 ? -30.977 -8.157 -16.450 1.00 32.41 545 ARG A CA 1
ATOM 3874 C C . ARG A 1 545 ? -31.545 -6.738 -16.344 1.00 32.41 545 ARG A C 1
ATOM 3876 O O . ARG A 1 545 ? -32.361 -6.477 -15.464 1.00 32.41 545 ARG A O 1
ATOM 3883 N N . PHE A 1 546 ? -31.169 -5.848 -17.257 1.00 24.45 546 PHE A N 1
ATOM 3884 C CA . PHE A 1 546 ? -31.881 -4.589 -17.464 1.00 24.45 546 PHE A CA 1
ATOM 3885 C C . PHE A 1 546 ? -32.988 -4.830 -18.496 1.00 24.45 546 PHE A C 1
ATOM 3887 O O . PHE A 1 546 ? -32.722 -5.162 -19.648 1.00 24.45 546 PHE A O 1
ATOM 3894 N N . ARG A 1 547 ? -34.244 -4.771 -18.042 1.00 29.52 547 ARG A N 1
ATOM 3895 C CA . ARG A 1 547 ? -35.435 -4.800 -18.897 1.00 29.52 547 ARG A CA 1
ATOM 3896 C C . ARG A 1 547 ? -35.633 -3.409 -19.489 1.00 29.52 547 ARG A C 1
ATOM 3898 O O . ARG A 1 547 ? -35.873 -2.466 -18.739 1.00 29.52 547 ARG A O 1
ATOM 3905 N N . ASP A 1 548 ? -35.620 -3.329 -20.813 1.00 28.00 548 ASP A N 1
ATOM 3906 C CA . ASP A 1 548 ? -36.156 -2.200 -21.562 1.00 28.00 548 ASP A CA 1
ATOM 3907 C C . ASP A 1 548 ? -37.647 -2.016 -21.248 1.00 28.00 548 ASP A C 1
ATOM 3909 O O . ASP A 1 548 ? -38.453 -2.944 -21.369 1.00 28.00 548 ASP A O 1
ATOM 3913 N N . ARG A 1 549 ? -38.025 -0.800 -20.850 1.00 29.36 549 ARG A N 1
ATOM 3914 C CA . ARG A 1 549 ? -39.405 -0.318 -20.934 1.00 29.36 549 ARG A CA 1
ATOM 3915 C C . ARG A 1 549 ? -39.445 0.836 -21.923 1.00 29.36 549 ARG A C 1
ATOM 3917 O O . ARG A 1 549 ? -39.028 1.947 -21.613 1.00 29.36 549 ARG A O 1
ATOM 3924 N N . HIS A 1 550 ? -39.993 0.538 -23.094 1.00 29.45 550 HIS A N 1
ATOM 3925 C CA . HIS A 1 550 ? -40.602 1.517 -23.979 1.00 29.45 550 HIS A CA 1
ATOM 3926 C C . HIS A 1 550 ? -41.764 2.219 -23.262 1.00 29.45 550 HIS A C 1
ATOM 3928 O O . HIS A 1 550 ? -42.589 1.561 -22.625 1.00 29.45 550 HIS A O 1
ATOM 3934 N N . ALA A 1 551 ? -41.844 3.539 -23.408 1.00 30.08 551 ALA A N 1
ATOM 3935 C CA . ALA A 1 551 ? -43.053 4.314 -23.173 1.00 30.08 551 ALA A CA 1
ATOM 3936 C C . ALA A 1 551 ? -43.306 5.192 -24.406 1.00 30.08 551 ALA A C 1
ATOM 3938 O O . ALA A 1 551 ? -42.438 5.960 -24.822 1.00 30.08 551 ALA A O 1
ATOM 3939 N N . ASP A 1 552 ? -44.484 4.996 -24.987 1.00 29.31 552 ASP A N 1
ATOM 3940 C CA . ASP A 1 552 ? -45.071 5.728 -26.111 1.00 29.31 552 ASP A CA 1
ATOM 3941 C C . ASP A 1 552 ? -45.672 7.068 -25.612 1.00 29.31 552 ASP A C 1
ATOM 3943 O O . ASP A 1 552 ? -46.102 7.125 -24.452 1.00 29.31 552 ASP A O 1
ATOM 3947 N N . PRO A 1 553 ? -45.726 8.150 -26.418 1.00 34.34 553 PRO A N 1
ATOM 3948 C CA . PRO A 1 553 ? -46.185 9.462 -25.973 1.00 34.34 553 PRO A CA 1
ATOM 3949 C C . PRO A 1 553 ? -47.621 9.774 -26.428 1.00 34.34 553 PRO A C 1
ATOM 3951 O O . PRO A 1 553 ? -47.956 9.637 -27.603 1.00 34.34 553 PRO A O 1
ATOM 3954 N N . ALA A 1 554 ? -48.448 10.319 -25.532 1.00 30.72 554 ALA A N 1
ATOM 3955 C CA . ALA A 1 554 ? -49.652 11.056 -25.916 1.00 30.72 554 ALA A CA 1
ATOM 3956 C C . ALA A 1 554 ? -50.006 12.149 -24.890 1.00 30.72 554 ALA A C 1
ATOM 3958 O O . ALA A 1 554 ? -50.033 11.889 -23.692 1.00 30.72 554 ALA A O 1
ATOM 3959 N N . ASP A 1 555 ? -50.310 13.338 -25.431 1.00 31.48 555 ASP A N 1
ATOM 3960 C CA . ASP A 1 555 ? -50.883 14.553 -24.819 1.00 31.48 555 ASP A CA 1
ATOM 3961 C C . ASP A 1 555 ? -50.078 15.271 -23.713 1.00 31.48 555 ASP A C 1
ATOM 3963 O O . ASP A 1 555 ? -49.583 14.685 -22.768 1.00 31.48 555 ASP A O 1
ATOM 3967 N N . GLY A 1 556 ? -49.902 16.593 -23.691 1.00 28.92 556 GLY A N 1
ATOM 3968 C CA . GLY A 1 556 ? -50.514 17.668 -24.458 1.00 28.92 556 GLY A CA 1
ATOM 3969 C C . GLY A 1 556 ? -50.645 18.916 -23.567 1.00 28.92 556 GLY A C 1
ATOM 3970 O O . GLY A 1 556 ? -51.406 18.912 -22.610 1.00 28.92 556 GLY A O 1
ATOM 3971 N N . ARG A 1 557 ? -49.969 20.009 -23.967 1.00 30.39 557 ARG A N 1
ATOM 3972 C CA . ARG A 1 557 ? -50.214 21.444 -23.648 1.00 30.39 557 ARG A CA 1
ATOM 3973 C C . ARG A 1 557 ? -49.407 22.164 -22.538 1.00 30.39 557 ARG A C 1
ATOM 3975 O O . ARG A 1 557 ? -49.620 21.999 -21.349 1.00 30.39 557 ARG A O 1
ATOM 3982 N N . ARG A 1 558 ? -48.713 23.206 -23.041 1.00 31.14 558 ARG A N 1
ATOM 3983 C CA . ARG A 1 558 ? -48.518 24.583 -22.515 1.00 31.14 558 ARG A CA 1
ATOM 3984 C C . ARG A 1 558 ? -47.533 24.796 -21.349 1.00 31.14 558 ARG A C 1
ATOM 3986 O O . ARG A 1 558 ? -47.912 24.727 -20.194 1.00 31.14 558 ARG A O 1
ATOM 3993 N N . ARG A 1 559 ? -46.374 25.397 -21.647 1.00 31.97 559 ARG A N 1
ATOM 3994 C CA . ARG A 1 559 ? -46.109 26.859 -21.621 1.00 31.97 559 ARG A CA 1
ATOM 3995 C C . ARG A 1 559 ? -44.662 27.111 -22.055 1.00 31.97 559 ARG A C 1
ATOM 3997 O O . ARG A 1 559 ? -43.749 26.420 -21.628 1.00 31.97 559 ARG A O 1
ATOM 4004 N N . GLY A 1 560 ? -44.474 28.085 -22.942 1.00 30.03 560 GLY A N 1
ATOM 4005 C CA . GLY A 1 560 ? -43.167 28.446 -23.474 1.00 30.03 560 GLY A CA 1
ATOM 4006 C C . GLY A 1 560 ? -42.417 29.426 -22.577 1.00 30.03 560 GLY A C 1
ATOM 4007 O O . GLY A 1 560 ? -42.981 30.430 -22.157 1.00 30.03 560 GLY A O 1
ATOM 4008 N N . GLN A 1 561 ? -41.123 29.175 -22.394 1.00 31.22 561 GLN A N 1
ATOM 4009 C CA . GLN A 1 561 ? -40.102 30.203 -22.208 1.00 31.22 561 GLN A CA 1
ATOM 4010 C C . GLN A 1 561 ? -38.861 29.772 -22.997 1.00 31.22 561 GLN A C 1
ATOM 4012 O O . GLN A 1 561 ? -38.234 28.756 -22.715 1.00 31.22 561 GLN A O 1
ATOM 4017 N N . ARG A 1 562 ? -38.551 30.528 -24.054 1.00 29.03 562 ARG A N 1
ATOM 4018 C CA . ARG A 1 562 ? -37.319 30.394 -24.836 1.00 29.03 562 ARG A CA 1
ATOM 4019 C C . ARG A 1 562 ? -36.216 31.171 -24.119 1.00 29.03 562 ARG A C 1
ATOM 4021 O O . ARG A 1 562 ? -36.235 32.398 -24.161 1.00 29.03 562 ARG A O 1
ATOM 4028 N N . LEU A 1 563 ? -35.236 30.480 -23.544 1.00 28.20 563 LEU A N 1
ATOM 4029 C CA . LEU A 1 563 ? -33.940 31.079 -23.223 1.00 28.20 563 LEU A CA 1
ATOM 4030 C C . LEU A 1 563 ? -33.020 30.932 -24.441 1.00 28.20 563 LEU A C 1
ATOM 4032 O O . LEU A 1 563 ? -32.631 29.833 -24.828 1.00 28.20 563 LEU A O 1
ATOM 4036 N N . ARG A 1 564 ? -32.709 32.066 -25.077 1.00 29.09 564 ARG A N 1
ATOM 4037 C CA . ARG A 1 564 ? -31.620 32.196 -26.051 1.00 29.09 564 ARG A CA 1
ATOM 4038 C C . ARG A 1 564 ? -30.323 32.408 -25.272 1.00 29.09 564 ARG A C 1
ATOM 4040 O O . ARG A 1 564 ? -30.176 33.450 -24.641 1.00 29.09 564 ARG A O 1
ATOM 4047 N N . VAL A 1 565 ? -29.374 31.482 -25.367 1.00 29.53 565 VAL A N 1
ATOM 4048 C CA . VAL A 1 565 ? -27.986 31.736 -24.956 1.00 29.53 565 VAL A CA 1
ATOM 4049 C C . VAL A 1 565 ? -27.246 32.330 -26.155 1.00 29.53 565 VAL A C 1
ATOM 4051 O O . VAL A 1 565 ? -27.138 31.706 -27.209 1.00 29.53 565 VAL A O 1
ATOM 4054 N N . ARG A 1 566 ? -26.808 33.585 -26.011 1.00 28.50 566 ARG A N 1
ATOM 4055 C CA . ARG A 1 566 ? -25.929 34.290 -26.952 1.00 28.50 566 ARG A CA 1
ATOM 4056 C C . ARG A 1 566 ? -24.488 33.827 -26.728 1.00 28.50 566 ARG A C 1
ATOM 4058 O O . ARG A 1 566 ? -23.991 33.916 -25.612 1.00 28.50 566 ARG A O 1
ATOM 4065 N N . ALA A 1 567 ? -23.825 33.402 -27.799 1.00 32.09 567 ALA A N 1
ATOM 4066 C CA . ALA A 1 567 ? -22.376 33.241 -27.847 1.00 32.09 567 ALA A CA 1
ATOM 4067 C C . ALA A 1 567 ? -21.688 34.620 -27.880 1.00 32.09 567 ALA A C 1
ATOM 4069 O O . ALA A 1 567 ? -22.128 35.517 -28.606 1.00 32.09 567 ALA A O 1
ATOM 4070 N N . ALA A 1 568 ? -20.627 34.786 -27.089 1.00 34.81 568 ALA A N 1
ATOM 4071 C CA . ALA A 1 568 ? -19.766 35.967 -27.082 1.00 34.81 568 ALA A CA 1
ATOM 4072 C C . ALA A 1 568 ? -18.623 35.824 -28.117 1.00 34.81 568 ALA A C 1
ATOM 4074 O O . ALA A 1 568 ? -18.124 34.713 -28.304 1.00 34.81 568 ALA A O 1
ATOM 4075 N N . PRO A 1 569 ? -18.202 36.911 -28.796 1.00 38.78 569 PRO A N 1
ATOM 4076 C CA . PRO A 1 569 ? -17.117 36.890 -29.781 1.00 38.78 569 PRO A CA 1
ATOM 4077 C C . PRO A 1 569 ? -15.721 37.126 -29.160 1.00 38.78 569 PRO A C 1
ATOM 4079 O O . PRO A 1 569 ? -15.625 37.648 -28.048 1.00 38.78 569 PRO A O 1
ATOM 4082 N N . PRO A 1 570 ? -14.632 36.781 -29.882 1.00 41.91 570 PRO A N 1
ATOM 4083 C CA . PRO A 1 570 ? -13.262 36.871 -29.384 1.00 41.91 570 PRO A CA 1
ATOM 4084 C C . PRO A 1 570 ? -12.686 38.290 -29.488 1.00 41.91 570 PRO A C 1
ATOM 4086 O O . PRO A 1 570 ? -12.885 38.999 -30.478 1.00 41.91 570 PRO A O 1
ATOM 4089 N N . ASP A 1 571 ? -11.925 38.674 -28.465 1.00 34.38 571 ASP A N 1
ATOM 4090 C CA . ASP A 1 571 ? -11.290 39.982 -28.331 1.00 34.38 571 ASP A CA 1
ATOM 4091 C C . ASP A 1 571 ? -9.960 40.053 -29.110 1.00 34.38 571 ASP A C 1
ATOM 4093 O O . ASP A 1 571 ? -9.076 39.202 -28.977 1.00 34.38 571 ASP A O 1
ATOM 4097 N N . ARG A 1 572 ? -9.827 41.082 -29.956 1.00 33.53 572 ARG A N 1
ATOM 4098 C CA . ARG A 1 572 ? -8.654 41.367 -30.798 1.00 33.53 572 ARG A CA 1
ATOM 4099 C C . ARG A 1 572 ? -7.762 42.386 -30.089 1.00 33.53 572 ARG A C 1
ATOM 4101 O O . ARG A 1 572 ? -8.049 43.583 -30.113 1.00 33.53 572 ARG A O 1
ATOM 4108 N N . ARG A 1 573 ? -6.613 41.957 -29.558 1.00 34.91 573 ARG A N 1
ATOM 4109 C CA . ARG A 1 573 ? -5.564 42.893 -29.115 1.00 34.91 573 ARG A CA 1
ATOM 4110 C C . ARG A 1 573 ? -4.814 43.484 -30.311 1.00 34.91 573 ARG A C 1
ATOM 4112 O O . ARG A 1 573 ? -4.186 42.778 -31.094 1.00 34.91 573 ARG A O 1
ATOM 4119 N N . ARG A 1 574 ? -4.897 44.813 -30.424 1.00 34.94 574 ARG A N 1
ATOM 4120 C CA . ARG A 1 574 ? -4.185 45.655 -31.392 1.00 34.94 574 ARG A CA 1
ATOM 4121 C C . ARG A 1 574 ? -2.712 45.823 -31.016 1.00 34.94 574 ARG A C 1
ATOM 4123 O O . ARG A 1 574 ? -2.387 46.246 -29.911 1.00 34.94 574 ARG A O 1
ATOM 4130 N N . VAL A 1 575 ? -1.859 45.602 -32.009 1.00 34.31 575 VAL A N 1
ATOM 4131 C CA . VAL A 1 575 ? -0.468 46.058 -32.095 1.00 34.31 575 VAL A CA 1
ATOM 4132 C C . VAL A 1 575 ? -0.449 47.588 -32.221 1.00 34.31 575 VAL A C 1
ATOM 4134 O O . VAL A 1 575 ? -1.167 48.148 -33.051 1.00 34.31 575 VAL A O 1
ATOM 4137 N N . ARG A 1 576 ? 0.368 48.278 -31.416 1.00 34.03 576 ARG A N 1
ATOM 4138 C CA . ARG A 1 576 ? 0.754 49.679 -31.654 1.00 34.03 576 ARG A CA 1
ATOM 4139 C C . ARG A 1 576 ? 2.241 49.738 -31.983 1.00 34.03 576 ARG A C 1
ATOM 4141 O O . ARG A 1 576 ? 3.077 49.435 -31.140 1.00 34.03 576 ARG A O 1
ATOM 4148 N N . ALA A 1 577 ? 2.523 50.164 -33.209 1.00 36.75 577 ALA A N 1
ATOM 4149 C CA . ALA A 1 577 ? 3.828 50.611 -33.664 1.00 36.75 577 ALA A CA 1
ATOM 4150 C C . ALA A 1 577 ? 4.234 51.918 -32.956 1.00 36.75 577 ALA A C 1
ATOM 4152 O O . ALA A 1 577 ? 3.387 52.778 -32.690 1.00 36.75 577 ALA A O 1
ATOM 4153 N N . ARG A 1 578 ? 5.533 52.082 -32.691 1.00 34.62 578 ARG A N 1
ATOM 4154 C CA . ARG A 1 578 ? 6.158 53.383 -32.431 1.00 34.62 578 ARG A CA 1
ATOM 4155 C C . ARG A 1 578 ? 7.382 53.533 -33.325 1.00 34.62 578 ARG A C 1
ATOM 4157 O O . ARG A 1 578 ? 8.255 52.674 -33.339 1.00 34.62 578 ARG A O 1
ATOM 4164 N N . ASP A 1 579 ? 7.354 54.634 -34.059 1.00 34.06 579 ASP A N 1
ATOM 4165 C CA . ASP A 1 579 ? 8.333 55.122 -35.025 1.00 34.06 579 ASP A CA 1
ATOM 4166 C C . ASP A 1 579 ? 9.507 55.835 -34.307 1.00 34.06 579 ASP A C 1
ATOM 4168 O O . ASP A 1 579 ? 9.326 56.316 -33.178 1.00 34.06 579 ASP A O 1
ATOM 4172 N N . PRO A 1 580 ? 10.706 55.917 -34.915 1.00 49.72 580 PRO A N 1
ATOM 4173 C CA . PRO A 1 580 ? 11.920 56.441 -34.315 1.00 49.72 580 PRO A CA 1
ATOM 4174 C C . PRO A 1 580 ? 12.105 57.931 -34.631 1.00 49.72 580 PRO A C 1
ATOM 4176 O O . PRO A 1 580 ? 11.734 58.397 -35.699 1.00 49.72 580 PRO A O 1
ATOM 4179 N N . THR A 1 581 ? 12.725 58.679 -33.712 1.00 34.69 581 THR A N 1
ATOM 4180 C CA . THR A 1 581 ? 13.667 59.801 -33.956 1.00 34.69 581 THR A CA 1
ATOM 4181 C C . THR A 1 581 ? 13.724 60.740 -32.745 1.00 34.69 581 THR A C 1
ATOM 4183 O O . THR A 1 581 ? 12.731 61.358 -32.383 1.00 34.69 581 THR A O 1
ATOM 4186 N N . LYS A 1 582 ? 14.917 60.887 -32.143 1.00 34.12 582 LYS A N 1
ATOM 4187 C CA . LYS A 1 582 ? 15.609 62.168 -31.846 1.00 34.12 582 LYS A CA 1
ATOM 4188 C C . LYS A 1 582 ? 16.729 62.001 -30.800 1.00 34.12 582 LYS A C 1
ATOM 4190 O O . LYS A 1 582 ? 16.510 61.958 -29.602 1.00 34.12 582 LYS A O 1
ATOM 4195 N N . ARG A 1 583 ? 17.938 61.905 -31.360 1.00 36.88 583 ARG A N 1
ATOM 4196 C CA . ARG A 1 583 ? 19.246 62.507 -31.023 1.00 36.88 583 ARG A CA 1
ATOM 4197 C C . ARG A 1 583 ? 19.463 63.372 -29.751 1.00 36.88 583 ARG A C 1
ATOM 4199 O O . ARG A 1 583 ? 18.661 64.247 -29.446 1.00 36.88 583 ARG A O 1
ATOM 4206 N N . ARG A 1 584 ? 20.751 63.300 -29.333 1.00 35.12 584 ARG A N 1
ATOM 4207 C CA . ARG A 1 584 ? 21.620 64.155 -28.464 1.00 35.12 584 ARG A CA 1
ATOM 4208 C C . ARG A 1 584 ? 21.509 63.852 -26.969 1.00 35.12 584 ARG A C 1
ATOM 4210 O O . ARG A 1 584 ? 20.405 63.784 -26.465 1.00 35.12 584 ARG A O 1
ATOM 4217 N N . GLY A 1 585 ? 22.576 63.666 -26.191 1.00 29.88 585 GLY A N 1
ATOM 4218 C CA . GLY A 1 585 ? 24.051 63.784 -26.280 1.00 29.88 585 GLY A CA 1
ATOM 4219 C C . GLY A 1 585 ? 24.558 63.397 -24.866 1.00 29.88 585 GLY A C 1
ATOM 4220 O O . GLY A 1 585 ? 23.758 63.407 -23.942 1.00 29.88 585 GLY A O 1
ATOM 4221 N N . GLY A 1 586 ? 25.763 62.952 -24.530 1.00 32.12 586 GLY A N 1
ATOM 4222 C CA . GLY A 1 586 ? 27.120 63.106 -25.027 1.00 32.12 586 GLY A CA 1
ATOM 4223 C C . GLY A 1 586 ? 27.961 63.370 -23.768 1.00 32.12 586 GLY A C 1
ATOM 4224 O O . GLY A 1 586 ? 27.712 64.377 -23.122 1.00 32.12 586 GLY A O 1
ATOM 4225 N N . ALA A 1 587 ? 28.877 62.474 -23.389 1.00 33.06 587 ALA A N 1
ATOM 4226 C CA . ALA A 1 587 ? 30.079 62.770 -22.594 1.00 33.06 587 ALA A CA 1
ATOM 4227 C C . ALA A 1 587 ? 30.906 61.488 -22.408 1.00 33.06 587 ALA A C 1
ATOM 4229 O O . ALA A 1 587 ? 30.409 60.465 -21.945 1.00 33.06 587 ALA A O 1
ATOM 4230 N N . ALA A 1 588 ? 32.165 61.580 -22.818 1.00 39.62 588 ALA A N 1
ATOM 4231 C CA . ALA A 1 588 ? 33.223 60.599 -22.649 1.00 39.62 588 ALA A CA 1
ATOM 4232 C C . ALA A 1 588 ? 33.782 60.623 -21.219 1.00 39.62 588 ALA A C 1
ATOM 4234 O O . ALA A 1 588 ? 33.758 61.679 -20.604 1.00 39.62 588 ALA A O 1
ATOM 4235 N N . PHE A 1 589 ? 34.364 59.516 -20.751 1.00 34.38 589 PHE A N 1
ATOM 4236 C CA . PHE A 1 589 ? 35.666 59.493 -20.069 1.00 34.38 589 PHE A CA 1
ATOM 4237 C C . PHE A 1 589 ? 36.228 58.063 -20.102 1.00 34.38 589 PHE A C 1
ATOM 4239 O O . PHE A 1 589 ? 35.489 57.090 -19.972 1.00 34.38 589 PHE A O 1
ATOM 4246 N N . GLY A 1 590 ? 37.524 57.973 -20.400 1.00 33.28 590 GLY A N 1
ATOM 4247 C CA . GLY A 1 590 ? 38.262 56.749 -20.702 1.00 33.28 590 GLY A CA 1
ATOM 4248 C C . GLY A 1 590 ? 38.753 55.951 -19.482 1.00 33.28 590 GLY A C 1
ATOM 4249 O O . GLY A 1 590 ? 38.323 56.206 -18.359 1.00 33.28 590 GLY A O 1
ATOM 4250 N N . PRO A 1 591 ? 39.635 54.963 -19.724 1.00 54.69 591 PRO A N 1
ATOM 4251 C CA . PRO A 1 591 ? 39.915 53.852 -18.819 1.00 54.69 591 PRO A CA 1
ATOM 4252 C C . PRO A 1 591 ? 41.146 54.092 -17.939 1.00 54.69 591 PRO A C 1
ATOM 4254 O O . PRO A 1 591 ? 42.065 54.808 -18.330 1.00 54.69 591 PRO A O 1
ATOM 4257 N N . THR A 1 592 ? 41.211 53.401 -16.801 1.00 37.41 592 THR A N 1
ATOM 4258 C CA . THR A 1 592 ? 42.449 53.215 -16.035 1.00 37.41 592 THR A CA 1
ATOM 4259 C C . THR A 1 592 ? 42.586 51.789 -15.514 1.00 37.41 592 THR A C 1
ATOM 4261 O O . THR A 1 592 ? 41.625 51.040 -15.350 1.00 37.41 592 THR A O 1
ATOM 4264 N N . GLU A 1 593 ? 43.853 51.425 -15.378 1.00 31.61 593 GLU A N 1
ATOM 4265 C CA . GLU A 1 593 ? 44.444 50.099 -15.384 1.00 31.61 593 GLU A CA 1
ATOM 4266 C C . GLU A 1 593 ? 44.439 49.371 -14.020 1.00 31.61 593 GLU A C 1
ATOM 4268 O O . GLU A 1 593 ? 44.154 49.936 -12.969 1.00 31.61 593 GLU A O 1
ATOM 4273 N N . ARG A 1 594 ? 44.800 48.080 -14.115 1.00 38.12 594 ARG A N 1
ATOM 4274 C CA . ARG A 1 594 ? 45.280 47.073 -13.127 1.00 38.12 594 ARG A CA 1
ATOM 4275 C C . ARG A 1 594 ? 46.296 47.618 -12.084 1.00 38.12 594 ARG A C 1
ATOM 4277 O O . ARG A 1 594 ? 46.783 48.717 -12.323 1.00 38.12 594 ARG A O 1
ATOM 4284 N N . PRO A 1 595 ? 46.752 46.884 -11.021 1.00 46.91 595 PRO A N 1
ATOM 4285 C CA . PRO A 1 595 ? 46.883 45.411 -10.819 1.00 46.91 595 PRO A CA 1
ATOM 4286 C C . PRO A 1 595 ? 46.430 44.921 -9.408 1.00 46.91 595 PRO A C 1
ATOM 4288 O O . PRO A 1 595 ? 46.024 45.721 -8.582 1.00 46.91 595 PRO A O 1
ATOM 4291 N N . GLY A 1 596 ? 46.326 43.640 -9.026 1.00 33.75 596 GLY A N 1
ATOM 4292 C CA . GLY A 1 596 ? 47.173 42.457 -9.221 1.00 33.75 596 GLY A CA 1
ATOM 4293 C C . GLY A 1 596 ? 48.098 42.258 -8.003 1.00 33.75 596 GLY A C 1
ATOM 4294 O O . GLY A 1 596 ? 49.058 43.003 -7.854 1.00 33.75 596 GLY A O 1
ATOM 4295 N N . ALA A 1 597 ? 47.831 41.263 -7.144 1.00 33.88 597 ALA A N 1
ATOM 4296 C CA . ALA A 1 597 ? 48.761 40.782 -6.110 1.00 33.88 597 ALA A CA 1
ATOM 4297 C C . ALA A 1 597 ? 48.458 39.322 -5.719 1.00 33.88 597 ALA A C 1
ATOM 4299 O O . ALA A 1 597 ? 47.328 38.854 -5.829 1.00 33.88 597 ALA A O 1
ATOM 4300 N N . ALA A 1 598 ? 49.511 38.610 -5.324 1.00 33.78 598 ALA A N 1
ATOM 4301 C CA . ALA A 1 598 ? 49.707 37.174 -5.474 1.00 33.78 598 ALA A CA 1
ATOM 4302 C C . ALA A 1 598 ? 49.401 36.323 -4.225 1.00 33.78 598 ALA A C 1
ATOM 4304 O O . ALA A 1 598 ? 49.199 36.813 -3.118 1.00 33.78 598 ALA A O 1
ATOM 4305 N N . ALA A 1 599 ? 49.430 35.010 -4.459 1.00 39.50 599 ALA A N 1
ATOM 4306 C CA . ALA A 1 599 ? 49.279 33.905 -3.521 1.00 39.50 599 ALA A CA 1
ATOM 4307 C C . ALA A 1 599 ? 50.449 33.713 -2.529 1.00 39.50 599 ALA A C 1
ATOM 4309 O O . ALA A 1 599 ? 51.582 34.085 -2.827 1.00 39.50 599 ALA A O 1
ATOM 4310 N N . ARG A 1 600 ? 50.165 33.018 -1.409 1.00 32.19 600 ARG A N 1
ATOM 4311 C CA . ARG A 1 600 ? 51.018 32.077 -0.624 1.00 32.19 600 ARG A CA 1
ATOM 4312 C C . ARG A 1 600 ? 50.148 31.500 0.521 1.00 32.19 600 ARG A C 1
ATOM 4314 O O . ARG A 1 600 ? 49.489 32.267 1.204 1.00 32.19 600 ARG A O 1
ATOM 4321 N N . ALA A 1 601 ? 49.852 30.199 0.591 1.00 33.44 601 ALA A N 1
ATOM 4322 C CA . ALA A 1 601 ? 50.646 29.047 1.057 1.00 33.44 601 ALA A CA 1
ATOM 4323 C C . ALA A 1 601 ? 50.716 28.854 2.601 1.00 33.44 601 ALA A C 1
ATOM 4325 O O . ALA A 1 601 ? 51.362 29.628 3.291 1.00 33.44 601 ALA A O 1
ATOM 4326 N N . VAL A 1 602 ? 50.112 27.736 3.050 1.00 34.56 602 VAL A N 1
ATOM 4327 C CA . VAL A 1 602 ? 50.478 26.804 4.152 1.00 34.56 602 VAL A CA 1
ATOM 4328 C C . VAL A 1 602 ? 50.556 27.308 5.608 1.00 34.56 602 VAL A C 1
ATOM 4330 O O . VAL A 1 602 ? 51.492 28.005 5.972 1.00 34.56 602 VAL A O 1
ATOM 4333 N N . ALA A 1 603 ? 49.692 26.761 6.481 1.00 31.14 603 ALA A N 1
ATOM 4334 C CA . ALA A 1 603 ? 50.076 26.176 7.782 1.00 31.14 603 ALA A CA 1
ATOM 4335 C C . ALA A 1 603 ? 48.914 25.375 8.409 1.00 31.14 603 ALA A C 1
ATOM 4337 O O . ALA A 1 603 ? 47.754 25.774 8.349 1.00 31.14 603 ALA A O 1
ATOM 4338 N N . ALA A 1 604 ? 49.250 24.233 9.009 1.00 33.97 604 ALA A N 1
ATOM 4339 C CA . ALA A 1 604 ? 48.347 23.281 9.645 1.00 33.97 604 ALA A CA 1
ATOM 4340 C C . ALA A 1 604 ? 48.405 23.351 11.187 1.00 33.97 604 ALA A C 1
ATOM 4342 O O . ALA A 1 604 ? 49.435 23.734 11.740 1.00 33.97 604 ALA A O 1
ATOM 4343 N N . ARG A 1 605 ? 47.351 22.789 11.818 1.00 34.06 605 ARG A N 1
ATOM 4344 C CA . ARG A 1 605 ? 47.185 22.322 13.225 1.00 34.06 605 ARG A CA 1
ATOM 4345 C C . ARG A 1 605 ? 46.805 23.365 14.308 1.00 34.06 605 ARG A C 1
ATOM 4347 O O . ARG A 1 605 ? 47.145 24.529 14.175 1.00 34.06 605 ARG A O 1
ATOM 4354 N N . PRO A 1 606 ? 46.258 22.931 15.470 1.00 45.31 606 PRO A N 1
ATOM 4355 C CA . PRO A 1 606 ? 45.108 22.034 15.659 1.00 45.31 606 PRO A CA 1
ATOM 4356 C C . PRO A 1 606 ? 44.139 22.517 16.778 1.00 45.31 606 PRO A C 1
ATOM 4358 O O . PRO A 1 606 ? 44.437 23.428 17.540 1.00 45.31 606 PRO A O 1
ATOM 4361 N N . ALA A 1 607 ? 42.994 21.829 16.873 1.00 33.91 607 ALA A N 1
ATOM 4362 C CA . ALA A 1 607 ? 42.146 21.565 18.046 1.00 33.91 607 ALA A CA 1
ATOM 4363 C C . ALA A 1 607 ? 42.147 22.544 19.242 1.00 33.91 607 ALA A C 1
ATOM 4365 O O . ALA A 1 607 ? 43.112 22.614 19.999 1.00 33.91 607 ALA A O 1
ATOM 4366 N N . ARG A 1 608 ? 40.962 23.088 19.564 1.00 30.77 608 ARG A N 1
ATOM 4367 C CA . ARG A 1 608 ? 40.471 23.118 20.952 1.00 30.77 608 ARG A CA 1
ATOM 4368 C C . ARG A 1 608 ? 38.950 23.227 21.026 1.00 30.77 608 ARG A C 1
ATOM 4370 O O . ARG A 1 608 ? 38.317 24.049 20.375 1.00 30.77 608 ARG A O 1
ATOM 4377 N N . SER A 1 609 ? 38.427 22.341 21.855 1.00 32.06 609 SER A N 1
ATOM 4378 C CA . SER A 1 609 ? 37.087 22.253 22.402 1.00 32.06 609 SER A CA 1
ATOM 4379 C C . SER A 1 609 ? 36.592 23.568 23.005 1.00 32.06 609 SER A C 1
ATOM 4381 O O . SER A 1 609 ? 37.338 24.261 23.696 1.00 32.06 609 SER A O 1
ATOM 4383 N N . ARG A 1 610 ? 35.297 23.847 22.820 1.00 31.73 610 ARG A N 1
ATOM 4384 C CA . ARG A 1 610 ? 34.425 24.438 23.844 1.00 31.73 610 ARG A CA 1
ATOM 4385 C C . ARG A 1 610 ? 32.962 24.276 23.445 1.00 31.73 610 ARG A C 1
ATOM 4387 O O . ARG A 1 610 ? 32.425 24.978 22.599 1.00 31.73 610 ARG A O 1
ATOM 4394 N N . GLU A 1 611 ? 32.354 23.304 24.099 1.00 29.67 611 GLU A N 1
ATOM 4395 C CA . GLU A 1 611 ? 30.955 23.289 24.492 1.00 29.67 611 GLU A CA 1
ATOM 4396 C C . GLU A 1 611 ? 30.597 24.611 25.203 1.00 29.67 611 GLU A C 1
ATOM 4398 O O . GLU A 1 611 ? 31.419 25.107 25.977 1.00 29.67 611 GLU A O 1
ATOM 4403 N N . VAL A 1 612 ? 29.416 25.187 24.921 1.00 27.98 612 VAL A N 1
ATOM 4404 C CA . VAL A 1 612 ? 28.504 25.861 25.879 1.00 27.98 612 VAL A CA 1
ATOM 4405 C C . VAL A 1 612 ? 27.347 26.581 25.149 1.00 27.98 612 VAL A C 1
ATOM 4407 O O . VAL A 1 612 ? 27.537 27.547 24.422 1.00 27.98 612 VAL A O 1
ATOM 4410 N N . LYS A 1 613 ? 26.137 26.098 25.471 1.00 25.45 613 LYS A N 1
ATOM 4411 C CA . LYS A 1 613 ? 24.835 26.778 25.672 1.00 25.45 613 LYS A CA 1
ATOM 4412 C C . LYS A 1 613 ? 24.163 27.584 24.540 1.00 25.45 613 LYS A C 1
ATOM 4414 O O . LYS A 1 613 ? 24.522 28.713 24.241 1.00 25.45 613 LYS A O 1
ATOM 4419 N N . ARG A 1 614 ? 23.007 27.032 24.131 1.00 28.73 614 ARG A N 1
ATOM 4420 C CA . ARG A 1 614 ? 21.648 27.631 24.102 1.00 28.73 614 ARG A CA 1
ATOM 4421 C C . ARG A 1 614 ? 21.548 29.162 23.946 1.00 28.73 614 ARG A C 1
ATOM 4423 O O . ARG A 1 614 ? 21.836 29.876 24.903 1.00 28.73 614 ARG A O 1
ATOM 4430 N N . ARG A 1 615 ? 20.849 29.613 22.893 1.00 25.44 615 ARG A N 1
ATOM 4431 C CA . ARG A 1 615 ? 19.663 30.495 23.000 1.00 25.44 615 ARG A CA 1
ATOM 4432 C C . ARG A 1 615 ? 18.881 30.589 21.680 1.00 25.44 615 ARG A C 1
ATOM 4434 O O . ARG A 1 615 ? 19.458 30.591 20.603 1.00 25.44 615 ARG A O 1
ATOM 4441 N N . PHE A 1 616 ? 17.563 30.641 21.853 1.00 23.66 616 PHE A N 1
ATOM 4442 C CA . PHE A 1 616 ? 16.479 30.873 20.898 1.00 23.66 616 PHE A CA 1
ATOM 4443 C C . PHE A 1 616 ? 16.618 32.162 20.066 1.00 23.66 616 PHE A C 1
ATOM 4445 O O . PHE A 1 616 ? 17.021 33.186 20.612 1.00 23.66 616 PHE A O 1
ATOM 4452 N N . ALA A 1 617 ? 16.124 32.116 18.824 1.00 24.52 617 ALA A N 1
ATOM 4453 C CA . ALA A 1 617 ? 15.321 33.152 18.150 1.00 24.52 617 ALA A CA 1
ATOM 4454 C C . ALA A 1 617 ? 14.686 32.480 16.908 1.00 24.52 617 ALA A C 1
ATOM 4456 O O . ALA A 1 617 ? 15.415 32.009 16.045 1.00 24.52 617 ALA A O 1
ATOM 4457 N N . LEU A 1 618 ? 13.395 32.122 16.937 1.00 24.23 618 LEU A N 1
ATOM 4458 C CA . LEU A 1 618 ? 12.297 32.900 16.336 1.00 24.23 618 LEU A CA 1
ATOM 4459 C C . LEU A 1 618 ? 12.633 33.385 14.922 1.00 24.23 618 LEU A C 1
ATOM 4461 O O . LEU A 1 618 ? 13.314 34.397 14.817 1.00 24.23 618 LEU A O 1
ATOM 4465 N N . TRP A 1 619 ? 12.127 32.684 13.903 1.00 26.06 619 TRP A N 1
ATOM 4466 C CA . TRP A 1 619 ? 11.366 33.217 12.764 1.00 26.06 619 TRP A CA 1
ATOM 4467 C C . TRP A 1 619 ? 10.384 32.136 12.312 1.00 26.06 619 TRP A C 1
ATOM 4469 O O . TRP A 1 619 ? 10.808 30.957 12.285 1.00 26.06 619 TRP A O 1
#

pLDDT: mean 79.73, std 25.11, range [23.14, 98.69]

Secondary structure (DSSP, 8-state):
---------------------PPPPPEEEEB--S-TT-SSS-GGG-SSPPP-TTSEEE---SS-B-SPPB--TTEEEEETTEEPPTTPPBPTT-S-EEEEESSSEEEEEEETTEEEEEEEEEEEEEETTS-EE-TTTS-EEBP-SPPPPP-SSTTS--S-SS-EEEEEEE-TTTS-SEEEEEEE-TTS-EEEEEEEEEPEEEPPPTTSPTT-EEEE---BEEESSHHHHT-TTTTTSEEE--TT-EEEEE-TTS-EEEEEEEES-SS-TT-----EEPEEEEEEE-SSTT---SSSSSHHHHHHHHHHHHHHHHHHHHTTTEE---GGG-EEEEEPPPPS-EEEETTTT-PPP-SEEEEEEETTEEEEEEE-TT--HHHHHHHHHHHHHHTT-EEEEEE-PPPTT-SS--EEEEEE-TTSPBPPEE--SSS-SB--SS--EEEE----SS-EE---TTTTTT--HHHHHHHHHH----TTEEEEEEES-EESSS--S------TT-SS-SEEEEE-----TTPPPPEEEEE----------------------------------PPPPPP-PPP--------------------------------------------

Radius of gyration: 38.4 Å; chains: 1; bounding box: 102×96×137 Å

Organism: Sorangium cellulosum (strain So ce56) (NCBI:txid448385)

Sequence (619 aa):
MNRRLSALAVLLGGLLGPAGAAAAEPALIAVDLDDDDADGVPDGEQPRAPPAPELLALRAPRGASQAPAAIPAGLRLLVDGSPVKPGAAIPAGARRVEIQAVRAGRSEIALFGEARTISAFEVRAIDGAGRRIDMARSHASLQRTPPDRLGDDPFANLDDPDALRLLVIGAPEDLPLTLDVHSAAPSGAAIDRLSDVPLGHVLCPEDVPPGLVCGSTRPLRVVADDIDRNHPMIADRSVKGEVGGALVVALPGGPKVQMIRVAGPRASPLGPLGRTRARLRIVMVRPRAGGPPPMGGDDAGALAIARAEVERANALWGACGVSFGPPEALDVTFVDPPRPHLLAIGCDHGLPASGGAIRVRVDGHEVTAAIAPRARPDAAARAVAAAIGAAGFSVRLSDNPAIGAGAHGTTDVLVRRPGGALATIEPPAAGALSTDATLTACIGAVDLDDGLQHFSDTDAIAGTVEERALLKAFDDGDPSTVDVVMVPSFAGGGRIGESFIFADGGATPEHDHRGSGGPARGSRVVRAVARARPRAARRAGAPGRFRDRHADPADGRRRGQRLRVRAAPPDRRRVRARDPTKRRGGAAFGPTERPGAAARAVAARPARSREVKRRFALW

Foldseek 3Di:
DDYDDDDDDDDDDDDDDPPPPPPPDAAEAEAQQADPPLPLHGLLRDQFHDDFQRWAWDDDDQFWDQFFKQADPQKFWAFNRGTDDGGDTHDNPGPTITIHGNDAEWDWIQDPNDIGIHGYKYKWKAFLQGHTDRQSNAFQAADDDDDDAQDPPLAHRDPGRNWIKIKIKYAPVNDAQFKKKWKADLVRHTDWIQARQGWDWDDDDPPHDPNMTITMGGTAHAALDPVRCVDPRCVNRYIHYFANIKMFMGHHVGGTNYMHGYFEDCDDPVHGAHADEFAEAEEFEALAVPHATLDLRHPVRVLVVQLVVLSVVRSVCRNHRYHNDHSVPHHYHYDYFDAFFKKKKQQPAQFFFQWWWAWKAWLNRIFIFTHDGRHTQVRNLVSSQVRVVVVQWHWDKAWAAGFQRHPGTMIMIGIGHVVGAGIHIGAHPDDGRTPTPTMDMDTQGARQPQHAAWDANRCNQAIHSPVLSRVVNPDPPDQRYKYKYKGNHYHDPGPQDFDFDDDDRHSQATWTWHWDDDPDPPDRITIIIIHHDDDPPPPPDDDDDDDDDDDDDDDDDDDDDDDDDDDDDDDDDDDDDDDDDDDDDDDDDDDDDDDDDDDDDDDDDDDDDDDDDDDDDDD